Protein AF-A0AAE0HHF8-F1 (afdb_monomer_lite)

Secondary structure (DSSP, 8-state):
-HHHHHHHHHHHHHHHHTT---THHHHHHHHHHHHHHHHHHHHTT-HHHHHHHHHHHHHHHHTT--TT-HHHHHHHHHHHHHHHT---TTS-HHHHTHHHHHHHHHHHHHHGGG-SSTT-HHHHHHHHHHHHHHH-HHHHHHHHHHHHHHHHHHHHHHHGGG-HHHHHHHHHHHHHHHTTT----HHHHHHHHHHHHHT--SSPPPHHHHHHHHHHHHHHHHHS-TTSTTHHHHHHHHHHHHHHHHHHHHHHHHTT-----HHHHHHHHHHHHHHHHHHH-STTHHHHHHHS-TT--HHHHHHHHHHHHTTS-HHHHHHHHHHHHHHHHHHHHHHHHHHHHHHHHT-SS------------HHHHHHHHHHHHHHHHHT-S-THHHHHHHHHHHHHHHHHHHHHHHHHHTT-S-----S-------PPP--EE-TTT--EESSHHHHHHHHHHHHHHHTTSPPP---TT-------------------

Radius of gyration: 27.9 Å; chains: 1; bounding box: 103×58×74 Å

pLDDT: mean 76.24, std 17.71, range [31.56, 97.69]

Organism: NCBI:txid1854472

Sequence (488 aa):
MLHFIEVLTAAISRAKRSGALPDGGFVWQLASDRCRGITSLFESRREPIAGFLFDRLVDGLASSVRPEDPMFLVQMWQLCVSLSRIHFHQREIAERLMFLRLFLHRMRQRLLPFTPSQEHPVLAILGALESILVKSPKSLKWTLAIGCWKSKAMLDRVFGQMTDHVSLENGAFCVQNWRSSFELDFRELEARYHPLVDNFGPHPLTEDKIAILYCYTSALARIVPLNNDATPLFLGHLAVLLDQSSRHVRHEAEAGSLAYGGVVSAFVFSTELVAKYLLEGGKYKHVLRERLSPSQPYDVYLSEAIEILRSGDVDCQVRAAELSRRLGTWLKAYCLGEKNKEKGQKGEGKRGKRSRGRDRTPDFKREKHRFSQILNRIFQTPHELRFKMNTNREGWQKDLRHKRNESRELVLVPLSREAGVTHDKVPPPERRTCRTCDVTFPSRRDMFIHFQYLKHRCGKQPTPQSNPWRQPVEIGPTIEPRALEARP

Foldseek 3Di:
DVVVLVVLLVLLVVCVVVVCPDPCVWLLVLLLLLLLLLQLCLVVVNNLLSLVSLVVSLVSCLVPDDLSRLVCQLSVLSSLVSLQSQADPPDDQLVRSLSSLVSLVSVLVSHVVNDPDCVSVSNVVSVVLNVCSPPPVVCNLLVSLVSLVVSLVSCCVRVPCPPPLSSLLSLLSSCQSPVVQGDDPPVVLCVNLVVVLVVPPPDQDDLVSLLSLLSSLSSCVRHPPLPDPCNLVSLLSLLVSQVNLVVVLQVCLVVLNRDDTSSLVSNLVSLVVLLVCCLPRDPCNVSNLVSDPVPDHSLVSLVVQLVSLLSYDLSSLSSSLSSLLVSLVSLVVVVVVVVVVVVVVPPDDDPDDDDPDPPSCPSSVVSVVSSVVSVCVSVVPDPVSVVCSVVVVVVSVVVVVVVVVVVVVVVPPDPPDDDDDDPPDDPQQPWDADPVPRDTDSDSVVVSNVVSVVCVVVVPDPDPDPDPPDDDDPDDDDDDDDDDDDDD

InterPro domains:
  IPR013087 Zinc finger C2H2-type [PS00028] (434-456)

Structure (mmCIF, N/CA/C/O backbone):
data_AF-A0AAE0HHF8-F1
#
_entry.id   AF-A0AAE0HHF8-F1
#
loop_
_atom_site.group_PDB
_atom_site.id
_atom_site.type_symbol
_atom_site.label_atom_id
_atom_site.label_alt_id
_atom_site.label_comp_id
_atom_site.label_asym_id
_atom_site.label_entity_id
_atom_site.label_seq_id
_atom_site.pdbx_PDB_ins_code
_atom_site.Cartn_x
_atom_site.Cartn_y
_atom_site.Cartn_z
_atom_site.occupancy
_atom_site.B_iso_or_equiv
_atom_site.auth_seq_id
_atom_site.auth_comp_id
_atom_site.auth_asym_id
_atom_site.auth_atom_id
_atom_site.pdbx_PDB_model_num
ATOM 1 N N . MET A 1 1 ? -1.143 3.700 27.164 1.00 51.72 1 MET A N 1
ATOM 2 C CA . MET A 1 1 ? -0.043 3.486 26.191 1.00 51.72 1 MET A CA 1
ATOM 3 C C . MET A 1 1 ? 1.135 2.744 26.816 1.00 51.72 1 MET A C 1
ATOM 5 O O . MET A 1 1 ? 1.500 1.732 26.258 1.00 51.72 1 MET A O 1
ATOM 9 N N . LEU A 1 2 ? 1.699 3.166 27.958 1.00 54.44 2 LEU A N 1
ATOM 10 C CA . LEU A 1 2 ? 2.785 2.412 28.623 1.00 54.44 2 LEU A CA 1
ATOM 11 C C . LEU A 1 2 ? 2.341 1.030 29.130 1.00 54.44 2 LEU A C 1
ATOM 13 O O . LEU A 1 2 ? 2.904 0.036 28.700 1.00 54.44 2 LEU A O 1
ATOM 17 N N . HIS A 1 3 ? 1.247 0.960 29.893 1.00 59.44 3 HIS A N 1
ATOM 18 C CA . HIS A 1 3 ? 0.649 -0.319 30.307 1.00 59.44 3 HIS A CA 1
ATOM 19 C C . HIS A 1 3 ? 0.324 -1.238 29.116 1.00 59.44 3 HIS A C 1
ATOM 21 O O . HIS A 1 3 ? 0.497 -2.449 29.144 1.00 59.44 3 HIS A O 1
ATOM 27 N N . PHE A 1 4 ? -0.073 -0.637 27.996 1.00 57.75 4 PHE A N 1
ATOM 28 C CA . PHE A 1 4 ? -0.300 -1.382 26.770 1.00 57.75 4 PHE A CA 1
ATOM 29 C C . PHE A 1 4 ? 0.983 -1.919 26.139 1.00 57.75 4 PHE A C 1
ATOM 31 O O . PHE A 1 4 ? 0.989 -3.022 25.605 1.00 57.75 4 PHE A O 1
ATOM 38 N N . ILE A 1 5 ? 2.066 -1.140 26.200 1.00 62.19 5 ILE A N 1
ATOM 39 C CA . ILE A 1 5 ? 3.373 -1.572 25.719 1.00 62.19 5 ILE A CA 1
ATOM 40 C C . ILE A 1 5 ? 3.841 -2.798 26.504 1.00 62.19 5 ILE A C 1
ATOM 42 O O . ILE A 1 5 ? 4.379 -3.722 25.903 1.00 62.19 5 ILE A O 1
ATOM 46 N N . GLU A 1 6 ? 3.588 -2.841 27.810 1.00 66.94 6 GLU A N 1
ATOM 47 C CA . GLU A 1 6 ? 3.902 -3.986 28.671 1.00 66.94 6 GLU A CA 1
ATOM 48 C C . GLU A 1 6 ? 3.067 -5.218 28.307 1.00 66.94 6 GLU A C 1
ATOM 50 O O . GLU A 1 6 ? 3.630 -6.285 28.060 1.00 66.94 6 GLU A O 1
ATOM 55 N N . VAL A 1 7 ? 1.744 -5.059 28.178 1.00 64.19 7 VAL A N 1
ATOM 56 C CA . VAL A 1 7 ? 0.835 -6.144 27.768 1.00 64.19 7 VAL A CA 1
ATOM 57 C C . VAL A 1 7 ? 1.229 -6.709 26.404 1.00 64.19 7 VAL A C 1
ATOM 59 O O . VAL A 1 7 ? 1.278 -7.928 26.231 1.00 64.19 7 VAL A O 1
ATOM 62 N N . LEU A 1 8 ? 1.588 -5.846 25.448 1.00 61.94 8 LEU A N 1
ATOM 63 C CA . LEU A 1 8 ? 2.023 -6.307 24.137 1.00 61.94 8 LEU A CA 1
ATOM 64 C C . LEU A 1 8 ? 3.387 -6.979 24.171 1.00 61.94 8 LEU A C 1
ATOM 66 O O . LEU A 1 8 ? 3.569 -8.021 23.555 1.00 61.94 8 LEU A O 1
ATOM 70 N N . THR A 1 9 ? 4.338 -6.420 24.918 1.00 67.12 9 THR A N 1
ATOM 71 C CA . THR A 1 9 ? 5.658 -7.034 25.101 1.00 67.12 9 THR A CA 1
ATOM 72 C C . THR A 1 9 ? 5.501 -8.449 25.659 1.00 67.12 9 THR A C 1
ATOM 74 O O . THR A 1 9 ? 6.155 -9.376 25.180 1.00 67.12 9 THR A O 1
ATOM 77 N N . ALA A 1 10 ? 4.576 -8.649 26.603 1.00 68.38 10 ALA A N 1
ATOM 78 C CA . ALA A 1 10 ? 4.258 -9.956 27.165 1.00 68.38 10 ALA A CA 1
ATOM 79 C C . ALA A 1 10 ? 3.539 -10.895 26.174 1.00 68.38 10 ALA A C 1
ATOM 81 O O . ALA A 1 10 ? 3.838 -12.090 26.144 1.00 68.38 10 ALA A O 1
ATOM 82 N N . ALA A 1 11 ? 2.602 -10.392 25.363 1.00 64.75 11 ALA A N 1
ATOM 83 C CA . ALA A 1 11 ? 1.930 -11.173 24.316 1.00 64.75 11 ALA A CA 1
ATOM 84 C C . ALA A 1 11 ? 2.918 -11.635 23.234 1.00 64.75 11 ALA A C 1
ATOM 86 O O . ALA A 1 11 ? 2.988 -12.819 22.913 1.00 64.75 11 ALA A O 1
ATOM 87 N N . ILE A 1 12 ? 3.776 -10.730 22.766 1.00 62.91 12 ILE A N 1
ATOM 88 C CA . ILE A 1 12 ? 4.808 -11.032 21.776 1.00 62.91 12 ILE A CA 1
ATOM 89 C C . ILE A 1 12 ? 5.843 -12.008 22.334 1.00 62.91 12 ILE A C 1
ATOM 91 O O . ILE A 1 12 ? 6.218 -12.964 21.661 1.00 62.91 12 ILE A O 1
ATOM 95 N N . SER A 1 13 ? 6.281 -11.820 23.581 1.00 67.50 13 SER A N 1
ATOM 96 C CA . SER A 1 13 ? 7.213 -12.751 24.231 1.00 67.50 13 SER A CA 1
ATOM 97 C C . SER A 1 13 ? 6.613 -14.152 24.396 1.00 67.50 13 SER A C 1
ATOM 99 O O . SER A 1 13 ? 7.347 -15.137 24.464 1.00 67.50 13 SER A O 1
ATOM 101 N N . ARG A 1 14 ? 5.281 -14.274 24.474 1.00 66.50 14 ARG A N 1
ATOM 102 C CA . ARG A 1 14 ? 4.583 -15.568 24.431 1.00 66.50 14 ARG A CA 1
ATOM 103 C C . ARG A 1 14 ? 4.552 -16.141 23.011 1.00 66.50 14 ARG A C 1
ATOM 105 O O . ARG A 1 14 ? 4.976 -17.277 22.848 1.00 66.50 14 ARG A O 1
ATOM 112 N N . ALA A 1 15 ? 4.177 -15.348 22.006 1.00 61.72 15 ALA A N 1
ATOM 113 C CA . ALA A 1 15 ? 4.159 -15.771 20.600 1.00 61.72 15 ALA A CA 1
ATOM 114 C C . ALA A 1 15 ? 5.544 -16.215 20.086 1.00 61.72 15 ALA A C 1
ATOM 116 O O . ALA A 1 15 ? 5.670 -17.219 19.388 1.00 61.72 15 ALA A O 1
ATOM 117 N N . LYS A 1 16 ? 6.611 -15.519 20.502 1.00 63.31 16 LYS A N 1
ATOM 118 C CA . LYS A 1 16 ? 8.000 -15.889 20.192 1.00 63.31 16 LYS A CA 1
ATOM 119 C C . LYS A 1 16 ? 8.376 -17.251 20.782 1.00 63.31 16 LYS A C 1
ATOM 121 O O . LYS A 1 16 ? 9.045 -18.036 20.122 1.00 63.31 16 LYS A O 1
ATOM 126 N N . ARG A 1 17 ? 7.944 -17.538 22.016 1.00 69.38 17 ARG A N 1
ATOM 127 C CA . ARG A 1 17 ? 8.212 -18.823 22.686 1.00 69.38 17 ARG A CA 1
ATOM 128 C C . ARG A 1 17 ? 7.468 -19.991 22.047 1.00 69.38 17 ARG A C 1
ATOM 130 O O . ARG A 1 17 ? 7.962 -21.106 22.111 1.00 69.38 17 ARG A O 1
ATOM 137 N N . SER A 1 18 ? 6.321 -19.744 21.420 1.00 63.25 18 SER A N 1
ATOM 138 C CA . SER A 1 18 ? 5.546 -20.787 20.746 1.00 63.25 18 SER A CA 1
ATOM 139 C C . SER A 1 18 ? 6.023 -21.105 19.325 1.00 63.25 18 SER A C 1
ATOM 141 O O . SER A 1 18 ? 5.386 -21.918 18.669 1.00 63.25 18 SER A O 1
ATOM 143 N N . GLY A 1 19 ? 7.071 -20.448 18.802 1.00 56.38 19 GLY A N 1
ATOM 144 C CA . GLY A 1 19 ? 7.550 -20.640 17.418 1.00 56.38 19 GLY A CA 1
ATOM 145 C C . GLY A 1 19 ? 6.563 -20.194 16.327 1.00 56.38 19 GLY A C 1
ATOM 146 O O . GLY A 1 19 ? 6.901 -20.173 15.150 1.00 56.38 19 GLY A O 1
ATOM 147 N N . ALA A 1 20 ? 5.358 -19.785 16.718 1.00 52.91 20 ALA A N 1
ATOM 148 C CA . ALA A 1 20 ? 4.300 -19.291 15.858 1.00 52.91 20 ALA A CA 1
ATOM 149 C C . ALA A 1 20 ? 4.503 -17.793 15.600 1.00 52.91 20 ALA A C 1
ATOM 151 O O . ALA A 1 20 ? 3.779 -16.954 16.137 1.00 52.91 20 ALA A O 1
ATOM 152 N N . LEU A 1 21 ? 5.513 -17.444 14.802 1.00 53.66 21 LEU A N 1
ATOM 153 C CA . LEU A 1 21 ? 5.443 -16.193 14.050 1.00 53.66 21 LEU A CA 1
ATOM 154 C C . LEU A 1 21 ? 4.375 -16.423 12.975 1.00 53.66 21 LEU A C 1
ATOM 156 O O . LEU A 1 21 ? 4.588 -17.258 12.102 1.00 53.66 21 LEU A O 1
ATOM 160 N N . PRO A 1 22 ? 3.189 -15.803 13.082 1.00 51.84 22 PRO A N 1
ATOM 161 C CA . PRO A 1 22 ? 2.084 -16.163 12.212 1.00 51.84 22 PRO A CA 1
ATOM 162 C C . PRO A 1 22 ? 2.377 -15.698 10.783 1.00 51.84 22 PRO A C 1
ATOM 164 O O . PRO A 1 22 ? 2.782 -14.549 10.594 1.00 51.84 22 PRO A O 1
ATOM 167 N N . ASP A 1 23 ? 1.983 -16.496 9.788 1.00 58.47 23 ASP A N 1
ATOM 168 C CA . ASP A 1 23 ? 1.808 -16.087 8.377 1.00 58.47 23 ASP A CA 1
ATOM 169 C C . ASP A 1 23 ? 0.846 -14.884 8.195 1.00 58.47 23 ASP A C 1
ATOM 171 O O . ASP A 1 23 ? 0.583 -14.408 7.090 1.00 58.47 23 ASP A O 1
ATOM 175 N N . GLY A 1 24 ? 0.320 -14.331 9.293 1.00 60.31 24 GLY A N 1
ATOM 176 C CA . GLY A 1 24 ? -0.558 -13.166 9.338 1.00 60.31 24 GLY A CA 1
ATOM 177 C C . GLY A 1 24 ? 0.032 -11.895 8.722 1.00 60.31 24 GLY A C 1
ATOM 178 O O . GLY A 1 24 ? -0.734 -10.987 8.401 1.00 60.31 24 GLY A O 1
ATOM 179 N N . GLY A 1 25 ? 1.348 -11.820 8.485 1.00 69.94 25 GLY A N 1
ATOM 180 C CA . GLY A 1 25 ? 1.964 -10.708 7.749 1.00 69.94 25 GLY A CA 1
ATOM 181 C C . GLY A 1 25 ? 1.285 -10.448 6.398 1.00 69.94 25 GLY A C 1
ATOM 182 O O . GLY A 1 25 ? 1.009 -9.296 6.054 1.00 69.94 25 GLY A O 1
ATOM 183 N N . PHE A 1 26 ? 0.903 -11.513 5.688 1.00 75.19 26 PHE A N 1
ATOM 184 C CA . PHE A 1 26 ? 0.221 -11.405 4.402 1.00 75.19 26 PHE A CA 1
ATOM 185 C C . PHE A 1 26 ? -1.192 -10.812 4.518 1.00 75.19 26 PHE A C 1
ATOM 187 O O . PHE A 1 26 ? -1.549 -9.907 3.761 1.00 75.19 26 PHE A O 1
ATOM 194 N N . VAL A 1 27 ? -1.989 -11.259 5.495 1.00 83.88 27 VAL A N 1
ATOM 195 C CA . VAL A 1 27 ? -3.357 -10.752 5.715 1.00 83.88 27 VAL A CA 1
ATOM 196 C C . VAL A 1 27 ? -3.347 -9.243 5.949 1.00 83.88 27 VAL A C 1
ATOM 198 O O . VAL A 1 27 ? -4.184 -8.502 5.425 1.00 83.88 27 VAL A O 1
ATOM 201 N N . TRP A 1 28 ? -2.365 -8.771 6.712 1.00 85.25 28 TRP A N 1
ATOM 202 C CA . TRP A 1 28 ? -2.208 -7.357 7.000 1.00 85.25 28 TRP A CA 1
ATOM 203 C C . TRP A 1 28 ? -1.730 -6.544 5.798 1.00 85.25 28 TRP A C 1
ATOM 205 O O . TRP A 1 28 ? -2.263 -5.457 5.549 1.00 85.25 28 TRP A O 1
ATOM 215 N N . GLN A 1 29 ? -0.792 -7.080 5.015 1.00 82.94 29 GLN A N 1
ATOM 216 C CA . GLN A 1 29 ? -0.392 -6.474 3.746 1.00 82.94 29 GLN A CA 1
ATOM 217 C C . GLN A 1 29 ? -1.596 -6.346 2.806 1.00 82.94 29 GLN A C 1
ATOM 219 O O . GLN A 1 29 ? -1.840 -5.270 2.260 1.00 82.94 29 GLN A O 1
ATOM 224 N N . LEU A 1 30 ? -2.400 -7.405 2.672 1.00 87.44 30 LEU A N 1
ATOM 225 C CA . LEU A 1 30 ? -3.625 -7.413 1.874 1.00 87.44 30 LEU A CA 1
ATOM 226 C C . LEU A 1 30 ? -4.629 -6.356 2.359 1.00 87.44 30 LEU A C 1
ATOM 228 O O . LEU A 1 30 ? -5.244 -5.656 1.552 1.00 87.44 30 LEU A O 1
ATOM 232 N N . ALA A 1 31 ? -4.780 -6.185 3.673 1.00 91.00 31 ALA A N 1
ATOM 233 C CA . ALA A 1 31 ? -5.634 -5.147 4.244 1.00 91.00 31 ALA A CA 1
ATOM 234 C C . ALA A 1 31 ? -5.139 -3.729 3.900 1.00 91.00 31 ALA A C 1
ATOM 236 O O . ALA A 1 31 ? -5.930 -2.873 3.488 1.00 91.00 31 ALA A O 1
ATOM 237 N N . SER A 1 32 ? -3.831 -3.484 4.022 1.00 88.81 32 SER A N 1
ATOM 238 C CA . SER A 1 32 ? -3.194 -2.221 3.618 1.00 88.81 32 SER A CA 1
ATOM 239 C C . SER A 1 32 ? -3.400 -1.957 2.124 1.00 88.81 32 SER A C 1
ATOM 241 O O . SER A 1 32 ? -3.743 -0.850 1.692 1.00 88.81 32 SER A O 1
ATOM 243 N N . ASP A 1 33 ? -3.293 -3.010 1.324 1.00 87.94 33 ASP A N 1
ATOM 244 C CA . ASP A 1 33 ? -3.473 -2.974 -0.114 1.00 87.94 33 ASP A CA 1
ATOM 245 C C . ASP A 1 33 ? -4.907 -2.609 -0.509 1.00 87.94 33 ASP A C 1
ATOM 247 O O . ASP A 1 33 ? -5.102 -1.681 -1.304 1.00 87.94 33 ASP A O 1
ATOM 251 N N . ARG A 1 34 ? -5.900 -3.242 0.119 1.00 92.12 34 ARG A N 1
ATOM 252 C CA . ARG A 1 34 ? -7.322 -2.911 -0.038 1.00 92.12 34 ARG A CA 1
ATOM 253 C C . ARG A 1 34 ? -7.627 -1.475 0.378 1.00 92.12 34 ARG A C 1
ATOM 255 O O . ARG A 1 34 ? -8.341 -0.785 -0.342 1.00 92.12 34 ARG A O 1
ATOM 262 N N . CYS A 1 35 ? -7.046 -0.975 1.470 1.00 92.81 35 CYS A N 1
ATOM 263 C CA . CYS A 1 35 ? -7.177 0.432 1.871 1.00 92.81 35 CYS A CA 1
ATOM 264 C C . CYS A 1 35 ? -6.692 1.407 0.787 1.00 92.81 35 CYS A C 1
ATOM 266 O O . CYS A 1 35 ? -7.347 2.423 0.523 1.00 92.81 35 CYS A O 1
ATOM 268 N N . ARG A 1 36 ? -5.566 1.095 0.128 1.00 88.56 36 ARG A N 1
ATOM 269 C CA . ARG A 1 36 ? -5.083 1.863 -1.033 1.00 88.56 36 ARG A CA 1
ATOM 270 C C . ARG A 1 36 ? -6.100 1.811 -2.183 1.00 88.56 36 ARG A C 1
ATOM 272 O O . ARG A 1 36 ? -6.486 2.871 -2.676 1.00 88.56 36 ARG A O 1
ATOM 279 N N . GLY A 1 37 ? -6.605 0.609 -2.485 1.00 89.44 37 GLY A N 1
ATOM 280 C CA . GLY A 1 37 ? -7.709 0.342 -3.418 1.00 89.44 37 GLY A CA 1
ATOM 281 C C . GLY A 1 37 ? -8.920 1.251 -3.212 1.00 89.44 37 GLY A C 1
ATOM 282 O O . GLY A 1 37 ? -9.331 2.008 -4.094 1.00 89.44 37 GLY A O 1
ATOM 283 N N . ILE A 1 38 ? -9.470 1.212 -1.998 1.00 92.19 38 ILE A N 1
ATOM 284 C CA . ILE A 1 38 ? -10.645 1.983 -1.580 1.00 92.19 38 ILE A CA 1
ATOM 285 C C . ILE A 1 38 ? -10.390 3.484 -1.760 1.00 92.19 38 ILE A C 1
ATOM 287 O O . ILE A 1 38 ? -11.246 4.189 -2.294 1.00 92.19 38 ILE A O 1
ATOM 291 N N . THR A 1 39 ? -9.208 3.971 -1.371 1.00 90.12 39 THR A N 1
ATOM 292 C CA . THR A 1 39 ? -8.842 5.390 -1.508 1.00 90.12 39 THR A CA 1
ATOM 293 C C . THR A 1 39 ? -8.854 5.830 -2.972 1.00 90.12 39 THR A C 1
ATOM 295 O O . THR A 1 39 ? -9.498 6.819 -3.320 1.00 90.12 39 THR A O 1
ATOM 298 N N . SER A 1 40 ? -8.214 5.059 -3.850 1.00 87.44 40 SER A N 1
ATOM 299 C CA . SER A 1 40 ? -8.141 5.339 -5.289 1.00 87.44 40 SER A CA 1
ATOM 300 C C . SER A 1 40 ? -9.520 5.335 -5.965 1.00 87.44 40 SER A C 1
ATOM 302 O O . SER A 1 40 ? -9.838 6.196 -6.796 1.00 87.44 40 SER A O 1
ATOM 304 N N . LEU A 1 41 ? -10.385 4.393 -5.583 1.00 87.94 41 LEU A N 1
ATOM 305 C CA . LEU A 1 41 ? -11.760 4.303 -6.079 1.00 87.94 41 LEU A CA 1
ATOM 306 C C . LEU A 1 41 ? -12.615 5.473 -5.595 1.00 87.94 41 LEU A C 1
ATOM 308 O O . LEU A 1 41 ? -13.380 6.053 -6.373 1.00 87.94 41 LEU A O 1
ATOM 312 N N . PHE A 1 42 ? -12.438 5.867 -4.339 1.00 88.50 42 PHE A N 1
ATOM 313 C CA . PHE A 1 42 ? -13.120 7.014 -3.767 1.00 88.50 42 PHE A CA 1
ATOM 314 C C . PHE A 1 42 ? -12.738 8.323 -4.473 1.00 88.50 42 PHE A C 1
ATOM 316 O O . PHE A 1 42 ? -13.616 9.061 -4.917 1.00 88.50 42 PHE A O 1
ATOM 323 N N . GLU A 1 43 ? -11.442 8.572 -4.685 1.00 86.19 43 GLU A N 1
ATOM 324 C CA . GLU A 1 43 ? -10.944 9.712 -5.475 1.00 86.19 43 GLU A CA 1
ATOM 325 C C . GLU A 1 43 ? -11.523 9.740 -6.898 1.00 86.19 43 GLU A C 1
ATOM 327 O O . GLU A 1 43 ? -11.712 10.799 -7.495 1.00 86.19 43 GLU A O 1
ATOM 332 N N . SER A 1 44 ? -11.841 8.564 -7.440 1.00 82.38 44 SER A N 1
ATOM 333 C CA . SER A 1 44 ? -12.443 8.391 -8.765 1.00 82.38 44 SER A CA 1
ATOM 334 C C . SER A 1 44 ? -13.967 8.544 -8.773 1.00 82.38 44 SER A C 1
ATOM 336 O O . SER A 1 44 ? -14.602 8.241 -9.784 1.00 82.38 44 SER A O 1
ATOM 338 N N . ARG A 1 45 ? -14.566 8.999 -7.661 1.00 85.94 45 ARG A N 1
ATOM 339 C CA . ARG A 1 45 ? -16.019 9.133 -7.461 1.00 85.94 45 ARG A CA 1
ATOM 340 C C . ARG A 1 45 ? -16.773 7.813 -7.649 1.00 85.94 45 ARG A C 1
ATOM 342 O O . ARG A 1 45 ? -17.896 7.784 -8.147 1.00 85.94 45 ARG A O 1
ATOM 349 N N . ARG A 1 46 ? -16.148 6.699 -7.260 1.00 85.38 46 ARG A N 1
ATOM 350 C CA . ARG A 1 46 ? -16.747 5.356 -7.246 1.00 85.38 46 ARG A CA 1
ATOM 351 C C . ARG A 1 46 ? -17.091 4.945 -5.813 1.00 85.38 46 ARG A C 1
ATOM 353 O O . ARG A 1 46 ? -16.685 3.892 -5.338 1.00 85.38 46 ARG A O 1
ATOM 360 N N . GLU A 1 47 ? -17.833 5.798 -5.116 1.00 85.50 47 GLU A N 1
ATOM 361 C CA . GLU A 1 47 ? -18.147 5.642 -3.687 1.00 85.50 47 GLU A CA 1
ATOM 362 C C . GLU A 1 47 ? -18.853 4.318 -3.347 1.00 85.50 47 GLU A C 1
ATOM 364 O O . GLU A 1 47 ? -18.446 3.691 -2.371 1.00 85.50 47 GLU A O 1
ATOM 369 N N . PRO A 1 48 ? -19.839 3.828 -4.132 1.00 84.38 48 PRO A N 1
ATOM 370 C CA . PRO A 1 48 ? -20.495 2.559 -3.813 1.00 84.38 48 PRO A CA 1
ATOM 371 C C . PRO A 1 48 ? -19.515 1.382 -3.846 1.00 84.38 48 PRO A C 1
ATOM 373 O O . PRO A 1 48 ? -19.514 0.530 -2.962 1.00 84.38 48 PRO A O 1
ATOM 376 N N . ILE A 1 49 ? -18.632 1.380 -4.847 1.00 84.50 49 ILE A N 1
ATOM 377 C CA . ILE A 1 49 ? -17.582 0.377 -5.046 1.00 84.50 49 ILE A CA 1
ATOM 378 C C . ILE A 1 49 ? -16.585 0.411 -3.879 1.00 84.50 49 ILE A C 1
ATOM 380 O O . ILE A 1 49 ? -16.239 -0.629 -3.321 1.00 84.50 49 ILE A O 1
ATOM 384 N N . ALA A 1 50 ? -16.169 1.611 -3.467 1.00 88.69 50 ALA A N 1
ATOM 385 C CA . ALA A 1 50 ? -15.311 1.801 -2.303 1.00 88.69 50 ALA A CA 1
ATOM 386 C C . ALA A 1 50 ? -15.976 1.299 -1.004 1.00 88.69 50 ALA A C 1
ATOM 388 O O . ALA A 1 50 ? -15.311 0.664 -0.191 1.00 88.69 50 ALA A O 1
ATOM 389 N N . GLY A 1 51 ? -17.283 1.533 -0.827 1.00 88.88 51 GLY A N 1
ATOM 390 C CA . GLY A 1 51 ? -18.063 1.020 0.305 1.00 88.88 51 GLY A CA 1
ATOM 391 C C . GLY A 1 51 ? -18.108 -0.509 0.355 1.00 88.88 51 GLY A C 1
ATOM 392 O O . GLY A 1 51 ? -17.799 -1.092 1.388 1.00 88.88 51 GLY A O 1
ATOM 393 N N . PHE A 1 52 ? -18.388 -1.160 -0.778 1.00 88.00 52 PHE A N 1
ATOM 394 C CA . PHE A 1 52 ? -18.371 -2.623 -0.882 1.00 88.00 52 PHE A CA 1
ATOM 395 C C . PHE A 1 52 ? -17.007 -3.224 -0.507 1.00 88.00 52 PHE A C 1
ATOM 397 O O . PHE A 1 52 ? -16.929 -4.152 0.297 1.00 88.00 52 PHE A O 1
ATOM 404 N N . LEU A 1 53 ? -15.916 -2.680 -1.058 1.00 90.38 53 LEU A N 1
ATOM 405 C CA . LEU A 1 53 ? -14.570 -3.157 -0.731 1.00 90.38 53 LEU A CA 1
ATOM 406 C C . LEU A 1 53 ? -14.193 -2.879 0.724 1.00 90.38 53 LEU A C 1
ATOM 408 O O . LEU A 1 53 ? -13.455 -3.658 1.322 1.00 90.38 53 LEU A O 1
ATOM 412 N N . PHE A 1 54 ? -14.703 -1.793 1.303 1.00 93.00 54 PHE A N 1
ATOM 413 C CA . PHE A 1 54 ? -14.530 -1.510 2.720 1.00 93.00 54 PHE A CA 1
ATOM 414 C C . PHE A 1 54 ? -15.241 -2.536 3.606 1.00 93.00 54 PHE A C 1
ATOM 416 O O . PHE A 1 54 ? -14.648 -2.997 4.578 1.00 93.00 54 PHE A O 1
ATOM 423 N N . ASP A 1 55 ? -16.472 -2.927 3.272 1.00 90.06 55 ASP A N 1
ATOM 424 C CA . ASP A 1 55 ? -17.175 -3.986 4.001 1.00 90.06 55 ASP A CA 1
ATOM 425 C C . ASP A 1 55 ? -16.371 -5.298 3.940 1.00 90.06 55 ASP A C 1
ATOM 427 O O . ASP A 1 55 ? -16.041 -5.860 4.983 1.00 90.06 55 ASP A O 1
ATOM 431 N N . ARG A 1 56 ? -15.910 -5.698 2.744 1.00 90.00 56 ARG A N 1
ATOM 432 C CA . ARG A 1 56 ? -15.047 -6.881 2.554 1.00 90.00 56 ARG A CA 1
ATOM 433 C C . ARG A 1 56 ? -13.722 -6.790 3.321 1.00 90.00 56 ARG A C 1
ATOM 435 O O . ARG A 1 56 ? -13.244 -7.797 3.840 1.00 90.00 56 ARG A O 1
ATOM 442 N N . LEU A 1 57 ? -13.112 -5.606 3.392 1.00 92.50 57 LEU A N 1
ATOM 443 C CA . LEU A 1 57 ? -11.912 -5.359 4.196 1.00 92.50 57 LEU A CA 1
ATOM 444 C C . LEU A 1 57 ? -12.188 -5.615 5.681 1.00 92.50 57 LEU A C 1
ATOM 446 O O . LEU A 1 57 ? -11.421 -6.326 6.324 1.00 92.50 57 LEU A O 1
ATOM 450 N N . VAL A 1 58 ? -13.260 -5.034 6.224 1.00 91.38 58 VAL A N 1
ATOM 451 C CA . VAL A 1 58 ? -13.595 -5.173 7.646 1.00 91.38 58 VAL A CA 1
ATOM 452 C C . VAL A 1 58 ? -13.962 -6.614 7.986 1.00 91.38 58 VAL A C 1
ATOM 454 O O . VAL A 1 58 ? -13.510 -7.113 9.012 1.00 91.38 58 VAL A O 1
ATOM 457 N N . ASP A 1 59 ? -14.726 -7.294 7.132 1.00 88.06 59 ASP A N 1
ATOM 458 C CA . ASP A 1 59 ? -15.104 -8.691 7.355 1.00 88.06 59 ASP A CA 1
ATOM 459 C C . ASP A 1 59 ? -13.888 -9.626 7.279 1.00 88.06 59 ASP A C 1
ATOM 461 O O . ASP A 1 59 ? -13.705 -10.465 8.158 1.00 88.06 59 ASP A O 1
ATOM 465 N N . GLY A 1 60 ? -12.994 -9.428 6.302 1.00 87.81 60 GLY A N 1
ATOM 466 C CA . GLY A 1 60 ? -11.755 -10.209 6.202 1.00 87.81 60 GLY A CA 1
ATOM 467 C C . GLY A 1 60 ? -10.818 -10.005 7.398 1.00 87.81 60 GLY A C 1
ATOM 468 O O . GLY A 1 60 ? -10.195 -10.954 7.878 1.00 87.81 60 GLY A O 1
ATOM 469 N N . LEU A 1 61 ? -10.749 -8.778 7.923 1.00 87.75 61 LEU A N 1
ATOM 470 C CA . LEU A 1 61 ? -10.019 -8.498 9.157 1.00 87.75 61 LEU A CA 1
ATOM 471 C C . LEU A 1 61 ? -10.704 -9.136 10.366 1.00 87.75 61 LEU A C 1
ATOM 473 O O . LEU A 1 61 ? -10.021 -9.728 11.191 1.00 87.75 61 LEU A O 1
ATOM 477 N N . ALA A 1 62 ? -12.031 -9.081 10.468 1.00 80.81 62 ALA A N 1
ATOM 478 C CA . ALA A 1 62 ? -12.761 -9.643 11.602 1.00 80.81 62 ALA A CA 1
ATOM 479 C C . ALA A 1 62 ? -12.467 -11.136 11.825 1.00 80.81 62 ALA A C 1
ATOM 481 O O . ALA A 1 62 ? -12.377 -11.566 12.969 1.00 80.81 62 ALA A O 1
ATOM 482 N N . SER A 1 63 ? -12.272 -11.907 10.753 1.00 80.31 63 SER A N 1
ATOM 483 C CA . SER A 1 63 ? -11.901 -13.326 10.837 1.00 80.31 63 SER A CA 1
ATOM 484 C C . SER A 1 63 ? -10.448 -13.568 11.258 1.00 80.31 63 SER A C 1
ATOM 486 O O . SER A 1 63 ? -10.115 -14.666 11.697 1.00 80.31 63 SER A O 1
ATOM 488 N N . SER A 1 64 ? -9.583 -12.564 11.113 1.00 81.25 64 SER A N 1
ATOM 489 C CA . SER A 1 64 ? -8.129 -12.717 11.233 1.00 81.25 64 SER A CA 1
ATOM 490 C C . SER A 1 64 ? -7.544 -12.022 12.462 1.00 81.25 64 SER A C 1
ATOM 492 O O . SER A 1 64 ? -6.494 -12.425 12.956 1.00 81.25 64 SER A O 1
ATOM 494 N N . VAL A 1 65 ? -8.199 -10.974 12.970 1.00 83.44 65 VAL A N 1
ATOM 495 C CA . VAL A 1 65 ? -7.682 -10.210 14.105 1.00 83.44 65 VAL A CA 1
ATOM 496 C C . VAL A 1 65 ? -7.909 -10.963 15.405 1.00 83.44 65 VAL A C 1
ATOM 498 O O . VAL A 1 65 ? -9.043 -11.186 15.825 1.00 83.44 65 VAL A O 1
ATOM 501 N N . ARG A 1 66 ? -6.807 -11.240 16.098 1.00 82.12 66 ARG A N 1
ATOM 502 C CA . ARG A 1 66 ? -6.806 -11.643 17.503 1.00 82.12 66 ARG A CA 1
ATOM 503 C C . ARG A 1 66 ? -6.268 -10.495 18.358 1.00 82.12 66 ARG A C 1
ATOM 505 O O . ARG A 1 66 ? -5.320 -9.835 17.925 1.00 82.12 66 ARG A O 1
ATOM 512 N N . PRO A 1 67 ? -6.828 -10.231 19.552 1.00 77.44 67 PRO A N 1
ATOM 513 C CA . PRO A 1 67 ? -6.302 -9.209 20.459 1.00 77.44 67 PRO A CA 1
ATOM 514 C C . PRO A 1 67 ? -4.813 -9.391 20.799 1.00 77.44 67 PRO A C 1
ATOM 516 O O . PRO A 1 67 ? -4.128 -8.413 21.096 1.00 77.44 67 PRO A O 1
ATOM 519 N N . GLU A 1 68 ? -4.318 -10.629 20.736 1.00 78.88 68 GLU A N 1
ATOM 520 C CA . GLU A 1 68 ? -2.940 -11.014 21.037 1.00 78.88 68 GLU A CA 1
ATOM 521 C C . GLU A 1 68 ? -1.986 -10.914 19.838 1.00 78.88 68 GLU A C 1
ATOM 523 O O . GLU A 1 68 ? -0.785 -11.105 20.025 1.00 78.88 68 GLU A O 1
ATOM 528 N N . ASP A 1 69 ? -2.476 -10.630 18.624 1.00 78.38 69 ASP A N 1
ATOM 529 C CA . ASP A 1 69 ? -1.632 -10.555 17.428 1.00 78.38 69 ASP A CA 1
ATOM 530 C C . ASP A 1 69 ? -0.704 -9.316 17.484 1.00 78.38 69 ASP A C 1
ATOM 532 O O . ASP A 1 69 ? -1.195 -8.182 17.432 1.00 78.38 69 ASP A O 1
ATOM 536 N N . PRO A 1 70 ? 0.639 -9.483 17.538 1.00 74.81 70 PRO A N 1
ATOM 537 C CA . PRO A 1 70 ? 1.583 -8.366 17.458 1.00 74.81 70 PRO A CA 1
ATOM 538 C C . PRO A 1 70 ? 1.345 -7.455 16.256 1.00 74.81 70 PRO A C 1
ATOM 540 O O . PRO A 1 70 ? 1.499 -6.231 16.342 1.00 74.81 70 PRO A O 1
ATOM 543 N N . MET A 1 71 ? 1.021 -8.073 15.118 1.00 79.44 71 MET A N 1
ATOM 544 C CA . MET A 1 71 ? 0.938 -7.405 13.830 1.00 79.44 71 MET A CA 1
ATOM 545 C C . MET A 1 71 ? -0.288 -6.511 13.751 1.00 79.44 71 MET A C 1
ATOM 547 O O . MET A 1 71 ? -0.237 -5.488 13.065 1.00 79.44 71 MET A O 1
ATOM 551 N N . PHE A 1 72 ? -1.330 -6.811 14.536 1.00 83.75 72 PHE A N 1
ATOM 552 C CA . PHE A 1 72 ? -2.528 -5.989 14.627 1.00 83.75 72 PHE A CA 1
ATOM 553 C C . PHE A 1 72 ? -2.188 -4.520 14.840 1.00 83.75 72 PHE A C 1
ATOM 555 O O . PHE A 1 72 ? -2.655 -3.669 14.094 1.00 83.75 72 PHE A O 1
ATOM 562 N N . LEU A 1 73 ? -1.351 -4.184 15.820 1.00 80.19 73 LEU A N 1
ATOM 563 C CA . LEU A 1 73 ? -1.136 -2.772 16.144 1.00 80.19 73 LEU A CA 1
ATOM 564 C C . LEU A 1 73 ? -0.302 -2.049 15.132 1.00 80.19 73 LEU A C 1
ATOM 566 O O . LEU A 1 73 ? -0.603 -0.919 14.768 1.00 80.19 73 LEU A O 1
ATOM 570 N N . VAL A 1 74 ? 0.751 -2.722 14.711 1.00 82.31 74 VAL A N 1
ATOM 571 C CA . VAL A 1 74 ? 1.676 -2.250 13.703 1.00 82.31 74 VAL A CA 1
ATOM 572 C C . VAL A 1 74 ? 0.888 -1.819 12.468 1.00 82.31 74 VAL A C 1
ATOM 574 O O . VAL A 1 74 ? 1.035 -0.699 11.980 1.00 82.31 74 VAL A O 1
ATOM 577 N N . GLN A 1 75 ? -0.040 -2.675 12.054 1.00 86.62 75 GLN A N 1
ATOM 578 C CA . GLN A 1 75 ? -0.790 -2.538 10.819 1.00 86.62 75 GLN A CA 1
ATOM 579 C C . GLN A 1 75 ? -2.041 -1.670 10.997 1.00 86.62 75 GLN A C 1
ATOM 581 O O . GLN A 1 75 ? -2.361 -0.861 10.127 1.00 86.62 75 GLN A O 1
ATOM 586 N N . MET A 1 76 ? -2.694 -1.711 12.163 1.00 90.56 76 MET A N 1
ATOM 587 C CA . MET A 1 76 ? -3.845 -0.864 12.496 1.00 90.56 76 MET A CA 1
ATOM 588 C C . MET A 1 76 ? -3.523 0.617 12.290 1.00 90.56 76 MET A C 1
ATOM 590 O O . MET A 1 76 ? -4.344 1.342 11.725 1.00 90.56 76 MET A O 1
ATOM 594 N N . TRP A 1 77 ? -2.340 1.084 12.702 1.00 91.94 77 TRP A N 1
ATOM 595 C CA . TRP A 1 77 ? -1.965 2.481 12.481 1.00 91.94 77 TRP A CA 1
ATOM 596 C C . TRP A 1 77 ? -1.866 2.828 10.994 1.00 91.94 77 TRP A C 1
ATOM 598 O O . TRP A 1 77 ? -2.350 3.886 10.584 1.00 91.94 77 TRP A O 1
ATOM 608 N N . GLN A 1 78 ? -1.296 1.937 10.178 1.00 91.44 78 GLN A N 1
ATOM 609 C CA . GLN A 1 78 ? -1.191 2.138 8.733 1.00 91.44 78 GLN A CA 1
ATOM 610 C C . GLN A 1 78 ? -2.567 2.168 8.057 1.00 91.44 78 GLN A C 1
ATOM 612 O O . GLN A 1 78 ? -2.830 3.032 7.211 1.00 91.44 78 GLN A O 1
ATOM 617 N N . LEU A 1 79 ? -3.470 1.276 8.478 1.00 92.94 79 LEU A N 1
ATOM 618 C CA . LEU A 1 79 ? -4.860 1.257 8.028 1.00 92.94 79 LEU A CA 1
ATOM 619 C C . LEU A 1 79 ? -5.567 2.553 8.422 1.00 92.94 79 LEU A C 1
ATOM 621 O O . LEU A 1 79 ? -6.223 3.175 7.589 1.00 92.94 79 LEU A O 1
ATOM 625 N N . CYS A 1 80 ? -5.368 3.024 9.655 1.00 94.50 80 CYS A N 1
ATOM 626 C CA . CYS A 1 80 ? -5.978 4.260 10.127 1.00 94.50 80 CYS A CA 1
ATOM 627 C C . CYS A 1 80 ? -5.510 5.476 9.326 1.00 94.50 80 CYS A C 1
ATOM 629 O O . CYS A 1 80 ? -6.323 6.313 8.940 1.00 94.50 80 CYS A O 1
ATOM 631 N N . VAL A 1 81 ? -4.211 5.563 9.038 1.00 93.12 81 VAL A N 1
ATOM 632 C CA . VAL A 1 81 ? -3.649 6.618 8.187 1.00 93.12 81 VAL A CA 1
ATOM 633 C C . VAL A 1 81 ? -4.222 6.535 6.777 1.00 93.12 81 VAL A C 1
ATOM 635 O O . VAL A 1 81 ? -4.655 7.558 6.250 1.00 93.12 81 VAL A O 1
ATOM 638 N N . SER A 1 82 ? -4.278 5.344 6.184 1.00 91.88 82 SER A N 1
ATOM 639 C CA . SER A 1 82 ? -4.808 5.158 4.831 1.00 91.88 82 SER A CA 1
ATOM 640 C C . SER A 1 82 ? -6.283 5.556 4.746 1.00 91.88 82 SER A C 1
ATOM 642 O O . SER A 1 82 ? -6.645 6.394 3.924 1.00 91.88 82 SER A O 1
ATOM 644 N N . LEU A 1 83 ? -7.120 5.067 5.663 1.00 93.31 83 LEU A N 1
ATOM 645 C CA . LEU A 1 83 ? -8.543 5.412 5.724 1.00 93.31 83 LEU A CA 1
ATOM 646 C C . LEU A 1 83 ? -8.782 6.889 6.068 1.00 93.31 83 LEU A C 1
ATOM 648 O O . LEU A 1 83 ? -9.753 7.475 5.593 1.00 93.31 83 LEU A O 1
ATOM 652 N N . SER A 1 84 ? -7.890 7.522 6.842 1.00 92.31 84 SER A N 1
ATOM 653 C CA . SER A 1 84 ? -7.975 8.959 7.141 1.00 92.31 84 SER A CA 1
ATOM 654 C C . SER A 1 84 ? -7.791 9.845 5.910 1.00 92.31 84 SER A C 1
ATOM 656 O O . SER A 1 84 ? -8.158 11.012 5.953 1.00 92.31 84 SER A O 1
ATOM 658 N N . ARG A 1 85 ? -7.237 9.317 4.809 1.00 90.19 85 ARG A N 1
ATOM 659 C CA . ARG A 1 85 ? -7.065 10.060 3.552 1.00 90.19 85 ARG A CA 1
ATOM 660 C C . ARG A 1 85 ? -8.346 10.121 2.724 1.00 90.19 85 ARG A C 1
ATOM 662 O O . ARG A 1 85 ? -8.437 10.942 1.811 1.00 90.19 85 ARG A O 1
ATOM 669 N N . ILE A 1 86 ? -9.344 9.307 3.054 1.00 89.62 86 ILE A N 1
ATOM 670 C CA . ILE A 1 86 ? -10.609 9.241 2.331 1.00 89.62 86 ILE A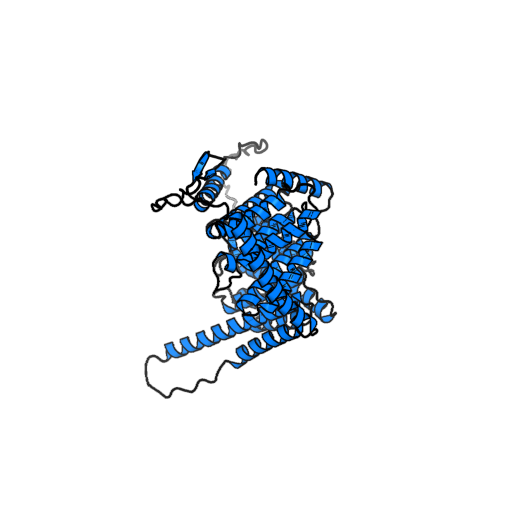 CA 1
ATOM 671 C C . ILE A 1 86 ? -11.541 10.333 2.869 1.00 89.62 86 ILE A C 1
ATOM 673 O O . ILE A 1 86 ? -12.158 10.157 3.915 1.00 89.62 86 ILE A O 1
ATOM 677 N N . HIS A 1 87 ? -11.629 11.466 2.160 1.00 85.50 87 HIS A N 1
ATOM 678 C CA . HIS A 1 87 ? -12.370 12.652 2.610 1.00 85.50 87 HIS A CA 1
ATOM 679 C C . HIS A 1 87 ? -13.579 12.986 1.730 1.00 85.50 87 HIS A C 1
ATOM 681 O O . HIS A 1 87 ? -13.438 13.310 0.549 1.00 85.50 87 HIS A O 1
ATOM 687 N N . PHE A 1 88 ? -14.764 13.075 2.333 1.00 79.12 88 PHE A N 1
ATOM 688 C CA . PHE A 1 88 ? -15.943 13.646 1.672 1.00 79.12 88 PHE A CA 1
ATOM 689 C C . PHE A 1 88 ? -15.827 15.175 1.596 1.00 79.12 88 PHE A C 1
ATOM 691 O O . PHE A 1 88 ? -15.963 15.866 2.603 1.00 79.12 88 PHE A O 1
ATOM 698 N N . HIS A 1 89 ? -15.590 15.722 0.401 1.00 69.94 89 HIS A N 1
ATOM 699 C CA . HIS A 1 89 ? -15.248 17.142 0.214 1.00 69.94 89 HIS A CA 1
ATOM 700 C C . HIS A 1 89 ? -16.375 18.123 0.602 1.00 69.94 89 HIS A C 1
ATOM 702 O O . HIS A 1 89 ? -16.114 19.308 0.781 1.00 69.94 89 HIS A O 1
ATOM 708 N N . GLN A 1 90 ? -17.607 17.637 0.778 1.00 72.75 90 GLN A N 1
ATOM 709 C CA . GLN A 1 90 ? -18.796 18.448 1.076 1.00 72.75 90 GLN A CA 1
ATOM 710 C C . GLN A 1 90 ? -19.306 18.315 2.521 1.00 72.75 90 GLN A C 1
ATOM 712 O O . GLN A 1 90 ? -20.380 18.817 2.829 1.00 72.75 90 GLN A O 1
ATOM 717 N N . ARG A 1 91 ? -18.577 17.627 3.409 1.00 70.19 91 ARG A N 1
ATOM 718 C CA . ARG A 1 91 ? -19.055 17.340 4.772 1.00 70.19 91 ARG A CA 1
ATOM 719 C C . ARG A 1 91 ? -18.254 18.050 5.862 1.00 70.19 91 ARG A C 1
ATOM 721 O O . ARG A 1 91 ? -17.119 18.485 5.631 1.00 70.19 91 ARG A O 1
ATOM 728 N N . GLU A 1 92 ? -18.838 18.148 7.056 1.00 66.81 92 GLU A N 1
ATOM 729 C CA . GLU A 1 92 ? -18.151 18.610 8.270 1.00 66.81 92 GLU A CA 1
ATOM 730 C C . GLU A 1 92 ? -16.960 17.704 8.616 1.00 66.81 92 GLU A C 1
ATOM 732 O O . GLU A 1 92 ? -16.959 16.521 8.287 1.00 66.81 92 GLU A O 1
ATOM 737 N N . ILE A 1 93 ? -15.936 18.228 9.304 1.00 65.75 93 ILE A N 1
ATOM 738 C CA . ILE A 1 93 ? -14.656 17.525 9.545 1.00 65.75 93 ILE A CA 1
ATOM 739 C C . ILE A 1 93 ? -14.845 16.120 10.145 1.00 65.75 93 ILE A C 1
ATOM 741 O O . ILE A 1 93 ? -14.178 15.184 9.708 1.00 65.75 93 ILE A O 1
ATOM 745 N N . ALA A 1 94 ? -15.761 15.949 11.101 1.00 60.00 94 ALA A N 1
ATOM 746 C CA . ALA A 1 94 ? -16.030 14.646 11.714 1.00 60.00 94 ALA A CA 1
ATOM 747 C C . ALA A 1 94 ? -16.660 13.646 10.725 1.00 60.00 94 ALA A C 1
ATOM 749 O O . ALA A 1 94 ? -16.366 12.452 10.756 1.00 60.00 94 ALA A O 1
ATOM 750 N N . GLU A 1 95 ? -17.485 14.133 9.802 1.00 70.75 95 GLU A N 1
ATOM 751 C CA . GLU A 1 95 ? -18.091 13.336 8.736 1.00 70.75 95 GLU A CA 1
ATOM 752 C C . GLU A 1 95 ? -17.140 13.112 7.550 1.00 70.75 95 GLU A C 1
ATOM 754 O O . GLU A 1 95 ? -17.349 12.190 6.758 1.00 70.75 95 GLU A O 1
ATOM 759 N N . ARG A 1 96 ? -16.068 13.912 7.431 1.00 80.69 96 ARG A N 1
ATOM 760 C CA . ARG A 1 96 ? -15.023 13.701 6.417 1.00 80.69 96 ARG A CA 1
ATOM 761 C C . ARG A 1 96 ? -14.276 12.394 6.636 1.00 80.69 96 ARG A C 1
ATOM 763 O O . ARG A 1 96 ? -13.877 11.796 5.651 1.00 80.69 96 ARG A O 1
ATOM 770 N N . LEU A 1 97 ? -14.129 11.940 7.882 1.00 88.06 97 LEU A N 1
ATOM 771 C CA . LEU A 1 97 ? -13.355 10.748 8.261 1.00 88.06 97 LEU A CA 1
ATOM 772 C C . LEU A 1 97 ? -14.236 9.504 8.479 1.00 88.06 97 LEU A C 1
ATOM 774 O O . LEU A 1 97 ? -13.937 8.650 9.315 1.00 88.06 97 LEU A O 1
ATOM 778 N N . MET A 1 98 ? -15.344 9.401 7.739 1.00 87.19 98 MET A N 1
ATOM 779 C CA . MET A 1 98 ? -16.373 8.373 7.936 1.00 87.19 98 MET A CA 1
ATOM 780 C C . MET A 1 98 ? -15.831 6.938 7.851 1.00 87.19 98 MET A C 1
ATOM 782 O O . MET A 1 98 ? -16.146 6.127 8.718 1.00 87.19 98 MET A O 1
ATOM 786 N N . PHE A 1 99 ? -14.990 6.628 6.858 1.00 90.75 99 PHE A N 1
ATOM 787 C CA . PHE A 1 99 ? -14.414 5.286 6.702 1.00 90.75 99 PHE A CA 1
ATOM 788 C C . PHE A 1 99 ? -13.557 4.882 7.903 1.00 90.75 99 PHE A C 1
ATOM 790 O O . PHE A 1 99 ? -13.686 3.772 8.413 1.00 90.75 99 PHE A O 1
ATOM 797 N N . LEU A 1 100 ? -12.734 5.802 8.410 1.00 93.75 100 LEU A N 1
ATOM 798 C CA . LEU A 1 100 ? -11.936 5.555 9.606 1.00 93.75 100 LEU A CA 1
ATOM 799 C C . LEU A 1 100 ? -12.819 5.352 10.845 1.00 93.75 100 LEU A C 1
ATOM 801 O O . LEU A 1 100 ? -12.582 4.435 11.627 1.00 93.75 100 LEU A O 1
ATOM 805 N N . ARG A 1 101 ? -13.860 6.174 11.016 1.00 91.56 101 ARG A N 1
ATOM 806 C CA . ARG A 1 101 ? -14.797 6.038 12.140 1.00 91.56 101 ARG A CA 1
ATOM 807 C C . ARG A 1 101 ? -15.499 4.680 12.127 1.00 91.56 101 ARG A C 1
ATOM 809 O O . ARG A 1 101 ? -15.584 4.028 13.163 1.00 91.56 101 ARG A O 1
ATOM 816 N N . LEU A 1 102 ? -15.990 4.254 10.965 1.00 91.12 102 LEU A N 1
ATOM 817 C CA . LEU A 1 102 ? -16.649 2.957 10.811 1.00 91.12 102 LEU A CA 1
ATOM 818 C C . LEU A 1 102 ? -15.685 1.801 11.043 1.00 91.12 102 LEU A C 1
ATOM 820 O O . LEU A 1 102 ? -16.063 0.823 11.680 1.00 91.12 102 LEU A O 1
ATOM 824 N N . PHE A 1 103 ? -14.443 1.937 10.580 1.00 94.38 103 PHE A N 1
ATOM 825 C CA . PHE A 1 103 ? -13.408 0.938 10.797 1.00 94.38 103 PHE A CA 1
ATOM 826 C C . PHE A 1 103 ? -13.152 0.740 12.289 1.00 94.38 103 PHE A C 1
ATOM 828 O O . PHE A 1 103 ? -13.311 -0.369 12.785 1.00 94.38 103 PHE A O 1
ATOM 835 N N . LEU A 1 104 ? -12.845 1.815 13.021 1.00 93.69 104 LEU A N 1
ATOM 836 C CA . LEU A 1 104 ? -12.575 1.737 14.460 1.00 93.69 104 LEU A CA 1
ATOM 837 C C . LEU A 1 104 ? -13.756 1.145 15.228 1.00 93.69 104 LEU A C 1
ATOM 839 O O . LEU A 1 104 ? -13.564 0.271 16.072 1.00 93.69 104 LEU A O 1
ATOM 843 N N . HIS A 1 105 ? -14.971 1.572 14.882 1.00 92.06 105 HIS A N 1
ATOM 844 C CA . HIS A 1 105 ? -16.173 1.082 15.531 1.00 92.06 105 HIS A CA 1
ATOM 845 C C . HIS A 1 105 ? -16.401 -0.407 15.299 1.00 92.06 105 HIS A C 1
ATOM 847 O O . HIS A 1 105 ? -16.614 -1.159 16.248 1.00 92.06 105 HIS A O 1
ATOM 853 N N . ARG A 1 106 ? -16.346 -0.852 14.041 1.00 92.56 106 ARG A N 1
ATOM 854 C CA . ARG A 1 106 ? -16.563 -2.261 13.713 1.00 92.56 106 ARG A CA 1
ATOM 855 C C . ARG A 1 106 ? -15.450 -3.131 14.282 1.00 92.56 106 ARG A C 1
ATOM 857 O O . ARG A 1 106 ? -15.756 -4.165 14.859 1.00 92.56 106 ARG A O 1
ATOM 864 N N . MET A 1 107 ? -14.192 -2.693 14.220 1.00 91.38 107 MET A N 1
ATOM 865 C CA . MET A 1 107 ? -13.087 -3.415 14.857 1.00 91.38 107 MET A CA 1
ATOM 866 C C . MET A 1 107 ? -13.295 -3.551 16.366 1.00 91.38 107 MET A C 1
ATOM 868 O O . MET A 1 107 ? -13.098 -4.634 16.908 1.00 91.38 107 MET A O 1
ATOM 872 N N . ARG A 1 108 ? -13.760 -2.493 17.043 1.00 91.94 108 ARG A N 1
ATOM 873 C CA . ARG A 1 108 ? -14.093 -2.551 18.471 1.00 91.94 108 ARG A CA 1
ATOM 874 C C . ARG A 1 108 ? -15.190 -3.578 18.750 1.00 91.94 108 ARG A C 1
ATOM 876 O O . ARG A 1 108 ? -15.011 -4.410 19.630 1.00 91.94 108 ARG A O 1
ATOM 883 N N . GLN A 1 109 ? -16.288 -3.542 17.993 1.00 90.94 109 GLN A N 1
ATOM 884 C CA . GLN A 1 109 ? -17.397 -4.492 18.152 1.00 90.94 109 GLN A CA 1
ATOM 885 C C . GLN A 1 109 ? -16.967 -5.939 17.900 1.00 90.94 109 GLN A C 1
ATOM 887 O O . GLN A 1 109 ? -17.424 -6.846 18.583 1.00 90.94 109 GLN A O 1
ATOM 892 N N . ARG A 1 110 ? -16.067 -6.161 16.937 1.00 89.25 110 ARG A N 1
ATOM 893 C CA . ARG A 1 110 ? -15.555 -7.496 16.613 1.00 89.25 110 ARG A CA 1
ATOM 894 C C . ARG A 1 110 ? -14.577 -8.029 17.650 1.00 89.25 110 ARG A C 1
ATOM 896 O O . ARG A 1 110 ? -14.550 -9.231 17.853 1.00 89.25 110 ARG A O 1
ATOM 903 N N . LEU A 1 111 ? -13.793 -7.165 18.292 1.00 89.19 111 LEU A N 1
ATOM 904 C CA . LEU A 1 111 ? -12.820 -7.582 19.304 1.00 89.19 111 LEU A CA 1
ATOM 905 C C . LEU A 1 111 ? -13.434 -7.766 20.689 1.00 89.19 111 LEU A C 1
ATOM 907 O O . LEU A 1 111 ? -12.908 -8.551 21.470 1.00 89.19 111 LEU A O 1
ATOM 911 N N . LEU A 1 112 ? -14.548 -7.086 20.975 1.00 90.88 112 LEU A N 1
ATOM 912 C CA . LEU A 1 112 ? -15.223 -7.139 22.271 1.00 90.88 112 LEU A CA 1
ATOM 913 C C . LEU A 1 112 ? -15.515 -8.574 22.770 1.00 90.88 112 LEU A C 1
ATOM 915 O O . LEU A 1 112 ? -15.212 -8.837 23.931 1.00 90.88 112 LEU A O 1
ATOM 919 N N . PRO A 1 113 ? -16.010 -9.522 21.943 1.00 90.38 113 PRO A N 1
ATOM 920 C CA . PRO A 1 113 ? -16.266 -10.898 22.382 1.00 90.38 113 PRO A CA 1
ATOM 921 C C . PRO A 1 113 ? -15.004 -11.696 22.731 1.00 90.38 113 PRO A C 1
ATOM 923 O O . PRO A 1 113 ? -15.085 -12.668 23.473 1.00 90.38 113 PRO A O 1
ATOM 926 N N . PHE A 1 114 ? -13.843 -11.308 22.194 1.00 86.19 114 PHE A N 1
ATOM 927 C CA . PHE A 1 114 ? -12.569 -12.000 22.421 1.00 86.19 114 PHE A CA 1
ATOM 928 C C . PHE A 1 114 ? -11.787 -11.428 23.603 1.00 86.19 114 PHE A C 1
ATOM 930 O O . PHE A 1 114 ? -10.754 -11.968 23.987 1.00 86.19 114 PHE A O 1
ATOM 937 N N . THR A 1 115 ? -12.256 -10.324 24.182 1.00 84.50 115 THR A N 1
ATOM 938 C CA . THR A 1 115 ? -11.585 -9.654 25.291 1.00 84.50 115 THR A CA 1
ATOM 939 C C . THR A 1 115 ? -12.380 -9.849 26.581 1.00 84.50 115 THR A C 1
ATOM 941 O O . THR A 1 115 ? -13.485 -9.318 26.685 1.00 84.50 115 THR A O 1
ATOM 944 N N . PRO A 1 116 ? -11.832 -10.545 27.593 1.00 79.69 116 PRO A N 1
ATOM 945 C CA . PRO A 1 116 ? -12.559 -10.852 28.828 1.00 79.69 116 PRO A CA 1
ATOM 946 C C . PRO A 1 116 ? -12.843 -9.618 29.700 1.00 79.69 116 PRO A C 1
ATOM 948 O O . PRO A 1 116 ? -13.690 -9.674 30.584 1.00 79.69 116 PRO A O 1
ATOM 951 N N . SER A 1 117 ? -12.154 -8.498 29.459 1.00 81.69 117 SER A N 1
ATOM 952 C CA . SER A 1 117 ? -12.357 -7.236 30.171 1.00 81.69 117 SER A CA 1
ATOM 953 C C . SER A 1 117 ? -12.608 -6.092 29.192 1.00 81.69 117 SER A C 1
ATOM 955 O O . SER A 1 117 ? -11.890 -5.944 28.199 1.00 81.69 117 SER A O 1
ATOM 957 N N . GLN A 1 118 ? -13.580 -5.227 29.507 1.00 76.50 118 GLN A N 1
ATOM 958 C CA . GLN A 1 118 ? -13.788 -3.963 28.786 1.00 76.50 118 GLN A CA 1
ATOM 959 C C . GLN A 1 118 ? -12.576 -3.025 28.890 1.00 76.50 118 GLN A C 1
ATOM 961 O O . GLN A 1 118 ? -12.401 -2.139 28.052 1.00 76.50 118 GLN A O 1
ATOM 966 N N . GLU A 1 119 ? -11.706 -3.252 29.874 1.00 83.19 119 GLU A N 1
ATOM 967 C CA . GLU A 1 119 ? -10.450 -2.529 30.062 1.00 83.19 119 GLU A CA 1
ATOM 968 C C . GLU A 1 119 ? -9.317 -3.069 29.180 1.00 83.19 119 GLU A C 1
ATOM 970 O O . GLU A 1 119 ? -8.169 -2.634 29.308 1.00 83.19 119 GLU A O 1
ATOM 975 N N . HIS A 1 120 ? -9.609 -3.997 28.257 1.00 85.06 120 HIS A N 1
ATOM 976 C CA . HIS A 1 120 ? -8.592 -4.534 27.367 1.00 85.06 120 HIS A CA 1
ATOM 977 C C . HIS A 1 120 ? -7.893 -3.394 26.603 1.00 85.06 120 HIS A C 1
ATOM 979 O O . HIS A 1 120 ? -8.551 -2.600 25.916 1.00 85.06 120 HIS A O 1
ATOM 985 N N . PRO A 1 121 ? -6.555 -3.300 26.656 1.00 84.38 121 PRO A N 1
ATOM 986 C CA . PRO A 1 121 ? -5.843 -2.140 26.131 1.00 84.38 121 PRO A CA 1
ATOM 987 C C . PRO A 1 121 ? -6.066 -1.837 24.640 1.00 84.38 121 PRO A C 1
ATOM 989 O O . PRO A 1 121 ? -6.037 -0.671 24.240 1.00 84.38 121 PRO A O 1
ATOM 992 N N . VAL A 1 122 ? -6.315 -2.863 23.815 1.00 87.06 122 VAL A N 1
ATOM 993 C CA . VAL A 1 122 ? -6.682 -2.674 22.399 1.00 87.06 122 VAL A CA 1
ATOM 994 C C . VAL A 1 122 ? -8.016 -1.936 22.280 1.00 87.06 122 VAL A C 1
ATOM 996 O O . VAL A 1 122 ? -8.115 -0.970 21.524 1.00 87.06 122 VAL A O 1
ATOM 999 N N . LEU A 1 123 ? -9.025 -2.332 23.063 1.00 90.25 123 LEU A N 1
ATOM 1000 C CA . LEU A 1 123 ? -10.323 -1.658 23.080 1.00 90.25 123 LEU A CA 1
ATOM 1001 C C . LEU A 1 123 ? -10.195 -0.226 23.600 1.00 90.25 123 LEU A C 1
ATOM 1003 O O . LEU A 1 123 ? -10.803 0.685 23.037 1.00 90.25 123 LEU A O 1
ATOM 1007 N N . ALA A 1 124 ? -9.349 -0.006 24.610 1.00 89.50 124 ALA A N 1
ATOM 1008 C CA . ALA A 1 124 ? -9.051 1.329 25.119 1.00 89.50 124 ALA A CA 1
ATOM 1009 C C . ALA A 1 124 ? -8.418 2.229 24.042 1.00 89.50 124 ALA A C 1
ATOM 1011 O O . ALA A 1 124 ? -8.762 3.407 23.940 1.00 89.50 124 ALA A O 1
ATOM 1012 N N . ILE A 1 125 ? -7.529 1.693 23.197 1.00 90.62 125 ILE A N 1
ATOM 1013 C CA . ILE A 1 125 ? -6.938 2.444 22.078 1.00 90.62 125 ILE A CA 1
ATOM 1014 C C . ILE A 1 125 ? -7.970 2.754 21.003 1.00 90.62 125 ILE A C 1
ATOM 1016 O O . ILE A 1 125 ? -8.039 3.901 20.561 1.00 90.62 125 ILE A O 1
ATOM 1020 N N . LEU A 1 126 ? -8.783 1.774 20.605 1.00 92.75 126 LEU A N 1
ATOM 1021 C CA . LEU A 1 126 ? -9.848 1.989 19.627 1.00 92.75 126 LEU A CA 1
ATOM 1022 C C . LEU A 1 126 ? -10.830 3.059 20.126 1.00 92.75 126 LEU A C 1
ATOM 1024 O O . LEU A 1 126 ? -11.088 4.026 19.412 1.00 92.75 126 LEU A O 1
ATOM 1028 N N . GLY A 1 127 ? -11.270 2.968 21.384 1.00 92.44 127 GLY A N 1
ATOM 1029 C CA . GLY A 1 127 ? -12.136 3.969 22.011 1.00 92.44 127 GLY A CA 1
ATOM 1030 C C . GLY A 1 127 ? -11.485 5.350 22.137 1.00 92.44 127 GLY A C 1
ATOM 1031 O O . GLY A 1 127 ? -12.132 6.371 21.900 1.00 92.44 127 GLY A O 1
ATOM 1032 N N . ALA A 1 128 ? -10.187 5.416 22.444 1.00 91.94 128 ALA A N 1
ATOM 1033 C CA . ALA A 1 128 ? -9.454 6.679 22.473 1.00 91.94 128 ALA A CA 1
ATOM 1034 C C . ALA A 1 128 ? -9.359 7.318 21.078 1.00 91.94 128 ALA A C 1
ATOM 1036 O O . ALA A 1 128 ? -9.499 8.536 20.954 1.00 91.94 128 ALA A O 1
ATOM 1037 N N . LEU A 1 129 ? -9.154 6.522 20.024 1.00 93.81 129 LEU A N 1
ATOM 1038 C CA . LEU A 1 129 ? -9.139 7.008 18.644 1.00 93.81 129 LEU A CA 1
ATOM 1039 C C . LEU A 1 129 ? -10.520 7.493 18.197 1.00 93.81 129 LEU A C 1
ATOM 1041 O O . LEU A 1 129 ? -10.611 8.576 17.620 1.00 93.81 129 LEU A O 1
ATOM 1045 N N . GLU A 1 130 ? -11.589 6.761 18.523 1.00 92.50 130 GLU A N 1
ATOM 1046 C CA . GLU A 1 130 ? -12.971 7.206 18.301 1.00 92.50 130 GLU A CA 1
ATOM 1047 C C . GLU A 1 130 ? -13.245 8.545 19.005 1.00 92.50 130 GLU A C 1
ATOM 1049 O O . GLU A 1 130 ? -13.746 9.487 18.391 1.00 92.50 130 GLU A O 1
ATOM 1054 N N . SER A 1 131 ? -12.842 8.672 20.271 1.00 91.56 131 SER A N 1
ATOM 1055 C CA . SER A 1 131 ? -12.987 9.906 21.050 1.00 91.56 131 SER A CA 1
ATOM 1056 C C . SER A 1 131 ? -12.201 11.073 20.440 1.00 91.56 131 SER A C 1
ATOM 1058 O O . SER A 1 131 ? -12.724 12.181 20.326 1.00 91.56 131 SER A O 1
ATOM 1060 N N . ILE A 1 132 ? -10.967 10.840 19.976 1.00 91.75 132 ILE A N 1
ATOM 1061 C CA . ILE A 1 132 ? -10.151 11.862 19.300 1.00 91.75 132 ILE A CA 1
ATOM 1062 C C . ILE A 1 132 ? -10.798 12.304 17.988 1.00 91.75 132 ILE A C 1
ATOM 1064 O O . ILE A 1 132 ? -10.790 13.499 17.701 1.00 91.75 132 ILE A O 1
ATOM 1068 N N . LEU A 1 133 ? -11.377 11.385 17.211 1.00 90.25 133 LEU A N 1
ATOM 1069 C CA . LEU A 1 133 ? -12.080 11.734 15.974 1.00 90.25 133 LEU A CA 1
ATOM 1070 C C . LEU A 1 133 ? -13.240 12.696 16.217 1.00 90.25 133 LEU A C 1
ATOM 1072 O O . LEU A 1 133 ? -13.442 13.612 15.423 1.00 90.25 133 LEU A O 1
ATOM 1076 N N . VAL A 1 134 ? -13.976 12.499 17.312 1.00 87.81 134 VAL A N 1
ATOM 1077 C CA . VAL A 1 134 ? -15.128 13.333 17.669 1.00 87.81 134 VAL A CA 1
ATOM 1078 C C . VAL A 1 134 ? -14.681 14.650 18.305 1.00 87.81 134 VAL A C 1
ATOM 1080 O O . VAL A 1 134 ? -15.083 15.720 17.857 1.00 87.81 134 VAL A O 1
ATOM 1083 N N . LYS A 1 135 ? -13.830 14.591 19.335 1.00 89.50 135 LYS A N 1
ATOM 1084 C CA . LYS A 1 135 ? -13.500 15.748 20.184 1.00 89.50 135 LYS A CA 1
ATOM 1085 C C . LYS A 1 135 ? -12.352 16.601 19.642 1.00 89.50 135 LYS A C 1
ATOM 1087 O O . LYS A 1 135 ? -12.289 17.794 19.911 1.00 89.50 135 LYS A O 1
ATOM 1092 N N . SER A 1 136 ? -11.396 16.008 18.922 1.00 89.50 136 SER A N 1
ATOM 1093 C CA . SER A 1 136 ? -10.183 16.707 18.470 1.00 89.50 136 SER A CA 1
ATOM 1094 C C . SER A 1 136 ? -9.614 16.126 17.164 1.00 89.50 136 SER A C 1
ATOM 1096 O O . SER A 1 136 ? -8.471 15.652 17.136 1.00 89.50 136 SER A O 1
ATOM 1098 N N . PRO A 1 137 ? -10.353 16.188 16.040 1.00 88.06 137 PRO A N 1
ATOM 1099 C CA . PRO A 1 137 ? -9.920 15.584 14.776 1.00 88.06 137 PRO A CA 1
ATOM 1100 C C . PRO A 1 137 ? -8.592 16.160 14.257 1.00 88.06 137 PRO A C 1
ATOM 1102 O O . PRO A 1 137 ? -7.798 15.446 13.649 1.00 88.06 137 PRO A O 1
ATOM 1105 N N . LYS A 1 138 ? -8.279 17.427 14.569 1.00 87.75 138 LYS A N 1
ATOM 1106 C CA . LYS A 1 138 ? -6.987 18.059 14.233 1.00 87.75 138 LYS A CA 1
ATOM 1107 C C . LYS A 1 138 ? -5.790 17.364 14.901 1.00 87.75 138 LYS A C 1
ATOM 1109 O O . LYS A 1 138 ? -4.683 17.393 14.368 1.00 87.75 138 LYS A O 1
ATOM 1114 N N . SER A 1 139 ? -6.006 16.717 16.046 1.00 89.31 139 SER A N 1
ATOM 1115 C CA . SER A 1 139 ? -4.970 15.990 16.786 1.00 89.31 139 SER A CA 1
ATOM 1116 C C . SER A 1 139 ? -4.728 14.575 16.260 1.00 89.31 139 SER A C 1
ATOM 1118 O O . SER A 1 139 ? -3.714 13.969 16.613 1.00 89.31 139 SER A O 1
ATOM 1120 N N . LEU A 1 140 ? -5.624 14.044 15.421 1.00 91.00 140 LEU A N 1
ATOM 1121 C CA . LEU A 1 140 ? -5.569 12.664 14.939 1.00 91.00 140 LEU A CA 1
ATOM 1122 C C . LEU A 1 140 ? -4.258 12.362 14.213 1.00 91.00 140 LEU A C 1
ATOM 1124 O O . LEU A 1 140 ? -3.601 11.379 14.537 1.00 91.00 140 LEU A O 1
ATOM 1128 N N . LYS A 1 141 ? -3.843 13.227 13.277 1.00 91.25 141 LYS A N 1
ATOM 1129 C CA . LYS A 1 141 ? -2.616 13.027 12.485 1.00 91.25 141 LYS A CA 1
ATOM 1130 C C . LYS A 1 141 ? -1.394 12.777 13.374 1.00 91.25 141 LYS A C 1
ATOM 1132 O O . LYS A 1 141 ? -0.611 11.874 13.099 1.00 91.25 141 LYS A O 1
ATOM 1137 N N . TRP A 1 142 ? -1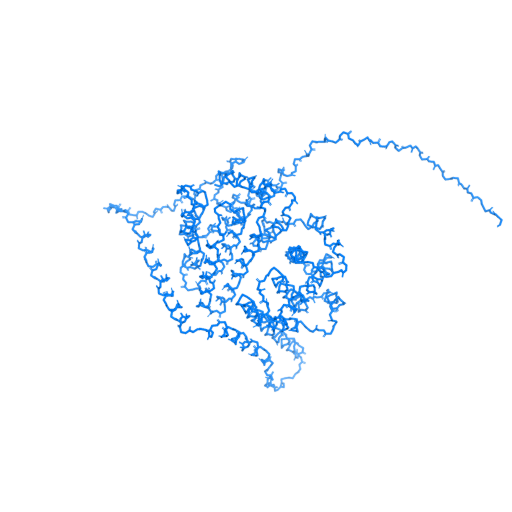.240 13.569 14.435 1.00 89.06 142 TRP A N 1
ATOM 1138 C CA . TRP A 1 142 ? -0.120 13.445 15.371 1.00 89.06 142 TRP A CA 1
ATOM 1139 C C . TRP A 1 142 ? -0.263 12.230 16.284 1.00 89.06 142 TRP A C 1
ATOM 1141 O O . TRP A 1 142 ? 0.726 11.573 16.585 1.00 89.06 142 TRP A O 1
ATOM 1151 N N . THR A 1 143 ? -1.487 11.885 16.685 1.00 91.62 143 THR A N 1
ATOM 1152 C CA . THR A 1 143 ? -1.741 10.649 17.432 1.00 91.62 143 THR A CA 1
ATOM 1153 C C . THR A 1 143 ? -1.371 9.411 16.623 1.00 91.62 143 THR A C 1
ATOM 1155 O O . THR A 1 143 ? -0.698 8.538 17.161 1.00 91.62 143 THR A O 1
ATOM 1158 N N . LEU A 1 144 ? -1.745 9.354 15.342 1.00 92.31 144 LEU A N 1
ATOM 1159 C CA . LEU A 1 144 ? -1.372 8.251 14.453 1.00 92.31 144 LEU A CA 1
ATOM 1160 C C . LEU A 1 144 ? 0.149 8.183 14.255 1.00 92.31 144 LEU A C 1
ATOM 1162 O O . LEU A 1 144 ? 0.713 7.096 14.320 1.00 92.31 144 LEU A O 1
ATOM 1166 N N . ALA A 1 145 ? 0.822 9.333 14.113 1.00 89.12 145 ALA A N 1
ATOM 1167 C CA . ALA A 1 145 ? 2.284 9.396 14.019 1.00 89.12 145 ALA A CA 1
ATOM 1168 C C . ALA A 1 145 ? 2.971 8.800 15.257 1.00 89.12 145 ALA A C 1
ATOM 1170 O O . ALA A 1 145 ? 3.875 7.973 15.141 1.00 89.12 145 ALA A O 1
ATOM 1171 N N . ILE A 1 146 ? 2.518 9.196 16.453 1.00 88.06 146 ILE A N 1
ATOM 1172 C CA . ILE A 1 146 ? 3.033 8.677 17.725 1.00 88.06 146 ILE A CA 1
ATOM 1173 C C . ILE A 1 146 ? 2.749 7.176 17.844 1.00 88.06 146 ILE A C 1
ATOM 1175 O O . ILE A 1 146 ? 3.627 6.434 18.277 1.00 88.06 146 ILE A O 1
ATOM 1179 N N . GLY A 1 147 ? 1.551 6.731 17.454 1.00 89.19 147 GLY A N 1
ATOM 1180 C CA . GLY A 1 147 ? 1.159 5.322 17.451 1.00 89.19 147 GLY A CA 1
ATOM 1181 C C . GLY A 1 147 ? 2.085 4.469 16.586 1.00 89.19 147 GLY A C 1
ATOM 1182 O O . GLY A 1 147 ? 2.738 3.568 17.112 1.00 89.19 147 GLY A O 1
ATOM 1183 N N . CYS A 1 148 ? 2.231 4.823 15.302 1.00 87.88 148 CYS A N 1
ATOM 1184 C CA . CYS A 1 148 ? 3.168 4.177 14.377 1.00 87.88 148 CYS A CA 1
ATOM 1185 C C . CYS A 1 148 ? 4.586 4.115 14.957 1.00 87.88 148 CYS A C 1
ATOM 1187 O O . CYS A 1 148 ? 5.202 3.051 14.991 1.00 87.88 148 CYS A O 1
ATOM 1189 N N . TRP A 1 149 ? 5.095 5.246 15.455 1.00 84.00 149 TRP A N 1
ATOM 1190 C CA . TRP A 1 149 ? 6.444 5.325 16.010 1.00 84.00 149 TRP A CA 1
ATOM 1191 C C . TRP A 1 149 ? 6.648 4.403 17.209 1.00 84.00 149 TRP A C 1
ATOM 1193 O O . TRP A 1 149 ? 7.633 3.668 17.265 1.00 84.00 149 TRP A O 1
ATOM 1203 N N . LYS A 1 150 ? 5.729 4.444 18.179 1.00 85.00 150 LYS A N 1
ATOM 1204 C CA . LYS A 1 150 ? 5.824 3.633 19.395 1.00 85.00 150 LYS A CA 1
ATOM 1205 C C . LYS A 1 150 ? 5.686 2.149 19.085 1.00 85.00 150 LYS A C 1
ATOM 1207 O O . LYS A 1 150 ? 6.414 1.361 19.678 1.00 85.00 150 LYS A O 1
ATOM 1212 N N . SER A 1 151 ? 4.818 1.782 18.143 1.00 84.38 151 SER A N 1
ATOM 1213 C CA . SER A 1 151 ? 4.716 0.404 17.666 1.00 84.38 151 SER A CA 1
ATOM 1214 C C . SER A 1 151 ? 6.011 -0.058 17.004 1.00 84.38 151 SER A C 1
ATOM 1216 O O . SER A 1 151 ? 6.506 -1.114 17.374 1.00 84.38 151 SER A O 1
ATOM 1218 N N . LYS A 1 152 ? 6.630 0.750 16.130 1.00 81.19 152 LYS A N 1
ATOM 1219 C CA . LYS A 1 152 ? 7.941 0.416 15.549 1.00 81.19 152 LYS A CA 1
ATOM 1220 C C . LYS A 1 152 ? 9.014 0.238 16.627 1.00 81.19 152 LYS A C 1
ATOM 1222 O O . LYS A 1 152 ? 9.670 -0.792 16.670 1.00 81.19 152 LYS A O 1
ATOM 1227 N N . ALA A 1 153 ? 9.167 1.216 17.520 1.00 80.88 153 ALA A N 1
ATOM 1228 C CA . ALA A 1 153 ? 10.185 1.170 18.571 1.00 80.88 153 ALA A CA 1
ATOM 1229 C C . ALA A 1 153 ? 10.007 -0.039 19.505 1.00 80.88 153 ALA A C 1
ATOM 1231 O O . ALA A 1 153 ? 10.981 -0.603 19.997 1.00 80.88 153 ALA A O 1
ATOM 1232 N N . MET A 1 154 ? 8.760 -0.439 19.753 1.00 80.06 154 MET A N 1
ATOM 1233 C CA . MET A 1 154 ? 8.464 -1.658 20.491 1.00 80.06 154 MET A CA 1
ATOM 1234 C C . MET A 1 154 ? 8.854 -2.907 19.694 1.00 80.06 154 MET A C 1
ATOM 1236 O O . MET A 1 154 ? 9.518 -3.768 20.259 1.00 80.06 154 MET A O 1
ATOM 1240 N N . LEU A 1 155 ? 8.480 -3.008 18.413 1.00 76.88 155 LEU A N 1
ATOM 1241 C CA . LEU A 1 155 ? 8.875 -4.141 17.571 1.00 76.88 155 LEU A CA 1
ATOM 1242 C C . LEU A 1 155 ? 10.394 -4.320 17.554 1.00 76.88 155 LEU A C 1
ATOM 1244 O O . LEU A 1 155 ? 10.871 -5.419 17.824 1.00 76.88 155 LEU A O 1
ATOM 1248 N N . ASP A 1 156 ? 11.130 -3.227 17.334 1.00 77.12 156 ASP A N 1
ATOM 1249 C CA . ASP A 1 156 ? 12.595 -3.219 17.319 1.00 77.12 156 ASP A CA 1
ATOM 1250 C C . ASP A 1 156 ? 13.171 -3.745 18.647 1.00 77.12 156 ASP A C 1
ATOM 1252 O O . ASP A 1 156 ? 14.150 -4.487 18.663 1.00 77.12 156 ASP A O 1
ATOM 1256 N N . ARG A 1 157 ? 12.541 -3.405 19.782 1.00 80.75 157 ARG A N 1
ATOM 1257 C CA . ARG A 1 157 ? 12.965 -3.874 21.110 1.00 80.75 157 ARG A CA 1
ATOM 1258 C C . ARG A 1 157 ? 12.664 -5.356 21.340 1.00 80.75 157 ARG A C 1
ATOM 1260 O O . ARG A 1 157 ? 13.453 -6.031 21.993 1.00 80.75 157 ARG A O 1
ATOM 1267 N N . VAL A 1 158 ? 11.511 -5.845 20.886 1.00 73.12 158 VAL A N 1
ATOM 1268 C CA . VAL A 1 158 ? 11.024 -7.186 21.246 1.00 73.12 158 VAL A CA 1
ATOM 1269 C C . VAL A 1 158 ? 11.545 -8.265 20.301 1.00 73.12 158 VAL A C 1
ATOM 1271 O O . VAL A 1 158 ? 11.988 -9.330 20.740 1.00 73.12 158 VAL A O 1
ATOM 1274 N N . PHE A 1 159 ? 11.502 -8.000 19.001 1.00 69.38 159 PHE A N 1
ATOM 1275 C CA . PHE A 1 159 ? 11.979 -8.939 17.992 1.00 69.38 159 PHE A CA 1
ATOM 1276 C C . PHE A 1 159 ? 13.476 -8.792 17.718 1.00 69.38 159 PHE A C 1
ATOM 1278 O O . PHE A 1 159 ? 14.073 -9.648 17.063 1.00 69.38 159 PHE A O 1
ATOM 1285 N N . GLY A 1 160 ? 14.094 -7.744 18.271 1.00 69.44 160 GLY A N 1
ATOM 1286 C CA . GLY A 1 160 ? 15.479 -7.416 18.001 1.00 69.44 160 GLY A CA 1
ATOM 1287 C C . GLY A 1 160 ? 15.684 -7.247 16.504 1.00 69.44 160 GLY A C 1
ATOM 1288 O O . GLY A 1 160 ? 14.850 -6.684 15.795 1.00 69.44 160 GLY A O 1
ATOM 1289 N N . GLN A 1 161 ? 16.790 -7.799 16.024 1.00 63.09 161 GLN A N 1
ATOM 1290 C CA . GLN A 1 161 ? 17.181 -7.686 14.633 1.00 63.09 161 GLN A CA 1
ATOM 1291 C C . GLN A 1 161 ? 16.516 -8.701 13.676 1.00 63.09 161 GLN A C 1
ATOM 1293 O O . GLN A 1 161 ? 16.897 -8.750 12.517 1.00 63.09 161 GLN A O 1
ATOM 1298 N N . MET A 1 162 ? 15.567 -9.532 14.130 1.00 49.00 162 MET A N 1
ATOM 1299 C CA . MET A 1 162 ? 15.044 -10.658 13.331 1.00 49.00 162 MET A CA 1
ATOM 1300 C C . MET A 1 162 ? 13.772 -10.360 12.514 1.00 49.00 162 MET A C 1
ATOM 1302 O O . MET A 1 162 ? 13.497 -11.078 11.558 1.00 49.00 162 MET A O 1
ATOM 1306 N N . THR A 1 163 ? 12.993 -9.315 12.820 1.00 62.16 163 THR A N 1
ATOM 1307 C CA . THR A 1 163 ? 11.796 -8.926 12.028 1.00 62.16 163 THR A CA 1
ATOM 1308 C C . THR A 1 163 ? 12.092 -7.765 11.094 1.00 62.16 163 THR A C 1
ATOM 1310 O O . THR A 1 163 ? 11.447 -6.711 11.127 1.00 62.16 163 THR A O 1
ATOM 1313 N N . ASP A 1 164 ? 13.114 -7.964 10.283 1.00 67.62 164 ASP A N 1
ATOM 1314 C CA . ASP A 1 164 ? 13.703 -6.925 9.462 1.00 67.62 164 ASP A CA 1
ATOM 1315 C C . ASP A 1 164 ? 12.703 -6.339 8.473 1.00 67.62 164 ASP A C 1
ATOM 1317 O O . ASP A 1 164 ? 12.363 -5.157 8.562 1.00 67.62 164 ASP A O 1
ATOM 1321 N N . HIS A 1 165 ? 12.100 -7.170 7.634 1.00 71.19 165 HIS A N 1
ATOM 1322 C CA . HIS A 1 165 ? 11.147 -6.710 6.628 1.00 71.19 165 HIS A CA 1
ATOM 1323 C C . HIS A 1 165 ? 9.952 -5.929 7.222 1.00 71.19 165 HIS A C 1
ATOM 1325 O O . HIS A 1 165 ? 9.592 -4.882 6.683 1.00 71.19 165 HIS A O 1
ATOM 1331 N N . VAL A 1 166 ? 9.392 -6.349 8.369 1.00 74.81 166 VAL A N 1
ATOM 1332 C CA . VAL A 1 166 ? 8.292 -5.624 9.042 1.00 74.81 166 VAL A CA 1
ATOM 1333 C C . VAL A 1 166 ? 8.760 -4.271 9.575 1.00 74.81 166 VAL A C 1
ATOM 1335 O O . VAL A 1 166 ? 8.077 -3.260 9.386 1.00 74.81 166 VAL A O 1
ATOM 1338 N N . SER A 1 167 ? 9.912 -4.215 10.252 1.00 77.00 167 SER A N 1
ATOM 1339 C CA . SER A 1 167 ? 10.445 -2.942 10.760 1.00 77.00 167 SER A CA 1
ATOM 1340 C C . SER A 1 167 ? 10.768 -1.986 9.611 1.00 77.00 167 SER A C 1
ATOM 1342 O O . SER A 1 167 ? 10.478 -0.786 9.702 1.00 77.00 167 SER A O 1
ATOM 1344 N N . LEU A 1 168 ? 11.285 -2.526 8.505 1.00 77.06 168 LEU A N 1
ATOM 1345 C CA . LEU A 1 168 ? 11.587 -1.787 7.290 1.00 77.06 168 LEU A CA 1
ATOM 1346 C C . LEU A 1 168 ? 10.336 -1.169 6.682 1.00 77.06 168 LEU A C 1
ATOM 1348 O O . LEU A 1 168 ? 10.297 0.038 6.450 1.00 77.06 168 LEU A O 1
ATOM 1352 N N . GLU A 1 169 ? 9.303 -1.981 6.466 1.00 79.50 169 GLU A N 1
ATOM 1353 C CA . GLU A 1 169 ? 8.049 -1.535 5.877 1.00 79.50 169 GLU A CA 1
ATOM 1354 C C . GLU A 1 169 ? 7.406 -0.442 6.739 1.00 79.50 169 GLU A C 1
ATOM 1356 O O . GLU A 1 169 ? 7.014 0.609 6.228 1.00 79.50 169 GLU A O 1
ATOM 1361 N N . ASN A 1 170 ? 7.385 -0.628 8.062 1.00 80.25 170 ASN A N 1
ATOM 1362 C CA . ASN A 1 170 ? 6.861 0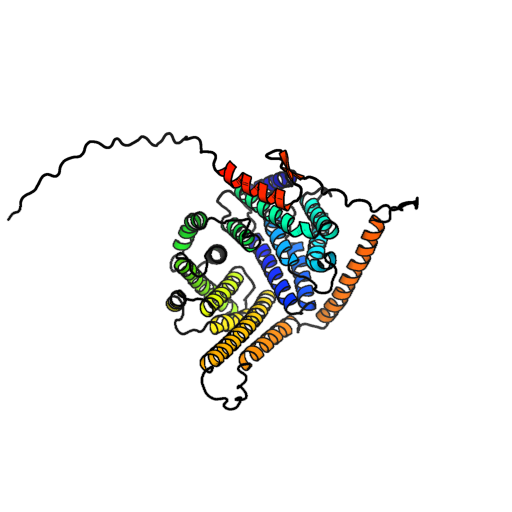.373 8.988 1.00 80.25 170 ASN A CA 1
ATOM 1363 C C . ASN A 1 170 ? 7.698 1.646 9.016 1.00 80.25 170 ASN A C 1
ATOM 1365 O O . ASN A 1 170 ? 7.137 2.743 9.025 1.00 80.25 170 ASN A O 1
ATOM 1369 N N . GLY A 1 171 ? 9.026 1.531 9.028 1.00 81.94 171 GLY A N 1
ATOM 1370 C CA . GLY A 1 171 ? 9.927 2.678 8.970 1.00 81.94 171 GLY A CA 1
ATOM 1371 C C . GLY A 1 171 ? 9.706 3.482 7.693 1.00 81.94 171 GLY A C 1
ATOM 1372 O O . GLY A 1 171 ? 9.479 4.691 7.741 1.00 81.94 171 GLY A O 1
ATOM 1373 N N . ALA A 1 172 ? 9.667 2.789 6.560 1.00 81.19 172 ALA A N 1
ATOM 1374 C CA . ALA A 1 172 ? 9.411 3.353 5.248 1.00 81.19 172 ALA A CA 1
ATOM 1375 C C . ALA A 1 172 ? 8.028 4.032 5.183 1.00 81.19 172 ALA A C 1
ATOM 1377 O O . ALA A 1 172 ? 7.905 5.174 4.730 1.00 81.19 172 ALA A O 1
ATOM 1378 N N . PHE A 1 173 ? 6.991 3.384 5.721 1.00 84.75 173 PHE A N 1
ATOM 1379 C CA . PHE A 1 173 ? 5.655 3.958 5.863 1.00 84.75 173 PHE A CA 1
ATOM 1380 C C . PHE A 1 173 ? 5.659 5.239 6.712 1.00 84.75 173 PHE A C 1
ATOM 1382 O O . PHE A 1 173 ? 5.031 6.235 6.332 1.00 84.75 173 PHE A O 1
ATOM 1389 N N . CYS A 1 174 ? 6.384 5.248 7.837 1.00 85.50 174 CYS A N 1
ATOM 1390 C CA . CYS A 1 174 ? 6.513 6.424 8.699 1.00 85.50 174 CYS A CA 1
ATOM 1391 C C . CYS A 1 174 ? 7.163 7.599 7.958 1.00 85.50 174 CYS A C 1
ATOM 1393 O O . CYS A 1 174 ? 6.617 8.704 7.968 1.00 85.50 174 CYS A O 1
ATOM 1395 N N . VAL A 1 175 ? 8.281 7.360 7.264 1.00 83.81 175 VAL A N 1
ATOM 1396 C CA . VAL A 1 175 ? 8.980 8.390 6.477 1.00 83.81 175 VAL A CA 1
ATOM 1397 C C . VAL A 1 175 ? 8.080 8.963 5.386 1.00 83.81 175 VAL A C 1
ATOM 1399 O O . VAL A 1 175 ? 8.014 10.178 5.214 1.00 83.81 175 VAL A O 1
ATOM 1402 N N . GLN A 1 176 ? 7.320 8.119 4.686 1.00 84.56 176 GLN A N 1
ATOM 1403 C CA . GLN A 1 176 ? 6.413 8.574 3.630 1.00 84.56 176 GLN A CA 1
ATOM 1404 C C . GLN A 1 176 ? 5.325 9.527 4.149 1.00 84.56 176 GLN A C 1
ATOM 1406 O O . GLN A 1 176 ? 4.939 10.468 3.456 1.00 84.56 176 GLN A O 1
ATOM 1411 N N . ASN A 1 177 ? 4.803 9.280 5.351 1.00 85.38 177 ASN A N 1
ATOM 1412 C CA . ASN A 1 177 ? 3.677 10.033 5.908 1.00 85.38 177 ASN A CA 1
ATOM 1413 C C . ASN A 1 177 ? 4.101 11.237 6.760 1.00 85.38 177 ASN A C 1
ATOM 1415 O O . ASN A 1 177 ? 3.350 12.209 6.881 1.00 85.38 177 ASN A O 1
ATOM 1419 N N . TRP A 1 178 ? 5.298 11.181 7.340 1.00 87.62 178 TRP A N 1
ATOM 1420 C CA . TRP A 1 178 ? 5.796 12.157 8.304 1.00 87.62 178 TRP A CA 1
ATOM 1421 C C . TRP A 1 178 ? 7.286 12.444 8.091 1.00 87.62 178 TRP A C 1
ATOM 1423 O O . TRP A 1 178 ? 8.058 12.493 9.043 1.00 87.62 178 TRP A O 1
ATOM 1433 N N . ARG A 1 179 ? 7.688 12.676 6.837 1.00 81.00 179 ARG A N 1
ATOM 1434 C CA . ARG A 1 179 ? 9.085 12.896 6.417 1.00 81.00 179 ARG A CA 1
ATOM 1435 C C . ARG A 1 179 ? 9.867 13.896 7.274 1.00 81.00 179 ARG A C 1
ATOM 1437 O O . ARG A 1 179 ? 11.048 13.708 7.500 1.00 81.00 179 ARG A O 1
ATOM 1444 N N . SER A 1 180 ? 9.209 14.940 7.781 1.00 76.94 180 SER A N 1
ATOM 1445 C CA . SER A 1 180 ? 9.820 15.958 8.653 1.00 76.94 180 SER A CA 1
ATOM 1446 C C . SER A 1 180 ? 10.177 15.467 10.059 1.00 76.94 180 SER A C 1
ATOM 1448 O O . SER A 1 180 ? 10.662 16.241 10.876 1.00 76.94 180 SER A O 1
ATOM 1450 N N . SER A 1 181 ? 9.791 14.248 10.414 1.00 75.94 181 SER A N 1
ATOM 1451 C CA . SER A 1 181 ? 9.832 13.752 11.790 1.00 75.94 181 SER A CA 1
ATOM 1452 C C . SER A 1 181 ? 10.340 12.325 11.903 1.00 75.94 181 SER A C 1
ATOM 1454 O O . SER A 1 181 ? 10.451 11.809 13.011 1.00 75.94 181 SER A O 1
ATOM 1456 N N . PHE A 1 182 ? 10.616 11.687 10.770 1.00 76.56 182 PHE A N 1
ATOM 1457 C CA . PHE A 1 182 ? 11.205 10.367 10.701 1.00 76.56 182 PHE A CA 1
ATOM 1458 C C . PHE A 1 182 ? 12.282 10.398 9.635 1.00 76.56 182 PHE A C 1
ATOM 1460 O O . PHE A 1 182 ? 12.015 10.741 8.484 1.00 76.56 182 PHE A O 1
ATOM 1467 N N . GLU A 1 183 ? 13.473 9.992 10.040 1.00 74.25 183 GLU A N 1
ATOM 1468 C CA . GLU A 1 183 ? 14.586 9.719 9.152 1.00 74.25 183 GLU A CA 1
ATOM 1469 C C . GLU A 1 183 ? 14.834 8.215 9.196 1.00 74.25 183 GLU A C 1
ATOM 1471 O O . GLU A 1 183 ? 14.797 7.595 10.265 1.00 74.25 183 GLU A O 1
ATOM 1476 N N . LEU A 1 184 ? 15.014 7.628 8.019 1.00 74.12 184 LEU A N 1
ATOM 1477 C CA . LEU A 1 184 ? 15.541 6.282 7.882 1.00 74.12 184 LEU A CA 1
ATOM 1478 C C . LEU A 1 184 ? 16.993 6.447 7.450 1.00 74.12 184 LEU A C 1
ATOM 1480 O O . LEU A 1 184 ? 17.249 7.137 6.460 1.00 74.12 184 LEU A O 1
ATOM 1484 N N . ASP A 1 185 ? 17.924 5.851 8.186 1.00 79.00 185 ASP A N 1
ATOM 1485 C CA . ASP A 1 185 ? 19.324 5.874 7.787 1.00 79.00 185 ASP A CA 1
ATOM 1486 C C . ASP A 1 185 ? 19.513 4.926 6.596 1.00 79.00 185 ASP A C 1
ATOM 1488 O O . ASP A 1 185 ? 19.354 3.709 6.714 1.00 79.00 185 ASP A O 1
ATOM 1492 N N . PHE A 1 186 ? 19.816 5.501 5.429 1.00 80.12 186 PHE A N 1
ATOM 1493 C CA . PHE A 1 186 ? 20.097 4.737 4.217 1.00 80.12 186 PHE A CA 1
ATOM 1494 C C . PHE A 1 186 ? 21.258 3.764 4.431 1.00 80.12 186 PHE A C 1
ATOM 1496 O O . PHE A 1 186 ? 21.174 2.640 3.955 1.00 80.12 186 PHE A O 1
ATOM 1503 N N . ARG A 1 187 ? 22.299 4.154 5.180 1.00 81.69 187 ARG A N 1
ATOM 1504 C CA . ARG A 1 187 ? 23.473 3.302 5.418 1.00 81.69 187 ARG A CA 1
ATOM 1505 C C . ARG A 1 187 ? 23.130 2.109 6.294 1.00 81.69 187 ARG A C 1
ATOM 1507 O O . ARG A 1 187 ? 23.600 1.011 6.030 1.00 81.69 187 ARG A O 1
ATOM 1514 N N . GLU A 1 188 ? 22.295 2.311 7.312 1.00 80.31 188 GLU A N 1
ATOM 1515 C CA . GLU A 1 188 ? 21.809 1.218 8.162 1.00 80.31 188 GLU A CA 1
ATOM 1516 C C . GLU A 1 188 ? 20.962 0.231 7.347 1.00 80.31 188 GLU A C 1
ATOM 1518 O O . GLU A 1 188 ? 21.120 -0.983 7.462 1.00 80.31 188 GLU A O 1
ATOM 1523 N N . LEU A 1 189 ? 20.087 0.753 6.483 1.00 80.31 189 LEU A N 1
ATOM 1524 C CA . LEU A 1 189 ? 19.276 -0.053 5.577 1.00 80.31 189 LEU A CA 1
ATOM 1525 C C . LEU A 1 189 ? 20.136 -0.793 4.540 1.00 80.31 189 LEU A C 1
ATOM 1527 O O . LEU A 1 189 ? 19.907 -1.966 4.267 1.00 80.31 189 LEU A O 1
ATOM 1531 N N . GLU A 1 190 ? 21.135 -0.141 3.963 1.00 82.75 190 GLU A N 1
ATOM 1532 C CA . GLU A 1 190 ? 22.042 -0.758 3.000 1.00 82.75 190 GLU A CA 1
ATOM 1533 C C . GLU A 1 190 ? 22.876 -1.860 3.658 1.00 82.75 190 GLU A C 1
ATOM 1535 O O . GLU A 1 190 ? 22.777 -3.013 3.249 1.00 82.75 190 GLU A O 1
ATOM 1540 N N . ALA A 1 191 ? 23.590 -1.553 4.745 1.00 83.81 191 ALA A N 1
ATOM 1541 C CA . ALA A 1 191 ? 24.450 -2.506 5.450 1.00 83.81 191 ALA A CA 1
ATOM 1542 C C . ALA A 1 191 ? 23.715 -3.783 5.885 1.00 83.81 191 ALA A C 1
ATOM 1544 O O . ALA A 1 191 ? 24.315 -4.850 5.999 1.00 83.81 191 ALA A O 1
ATOM 1545 N N . ARG A 1 192 ? 22.410 -3.672 6.134 1.00 77.44 192 ARG A N 1
ATOM 1546 C CA . ARG A 1 192 ? 21.596 -4.758 6.664 1.00 77.44 192 ARG A CA 1
ATOM 1547 C C . ARG A 1 192 ? 20.953 -5.639 5.601 1.00 77.44 192 ARG A C 1
ATOM 1549 O O . ARG A 1 192 ? 20.918 -6.854 5.764 1.00 77.44 192 ARG A O 1
ATOM 1556 N N . TYR A 1 193 ? 20.427 -5.046 4.533 1.00 79.31 193 TYR A N 1
ATOM 1557 C CA . TYR A 1 193 ? 19.633 -5.780 3.540 1.00 79.31 193 TYR A CA 1
ATOM 1558 C C . TYR A 1 193 ? 20.384 -6.043 2.244 1.00 79.31 193 TYR A C 1
ATOM 1560 O O . TYR A 1 193 ? 20.067 -7.020 1.569 1.00 79.31 193 TYR A O 1
ATOM 1568 N N . HIS A 1 194 ? 21.384 -5.225 1.910 1.00 84.06 194 HIS A N 1
ATOM 1569 C CA . HIS A 1 194 ? 22.201 -5.441 0.720 1.00 84.06 194 HIS A CA 1
ATOM 1570 C C . HIS A 1 194 ? 22.841 -6.843 0.719 1.00 84.06 194 HIS A C 1
ATOM 1572 O O . HIS A 1 194 ? 22.682 -7.542 -0.278 1.00 84.06 194 HIS A O 1
ATOM 1578 N N . PRO A 1 195 ? 23.418 -7.357 1.831 1.00 84.88 195 PRO A N 1
ATOM 1579 C CA . PRO A 1 195 ? 23.970 -8.715 1.845 1.00 84.88 195 PRO A CA 1
ATOM 1580 C C . PRO A 1 195 ? 22.910 -9.805 1.643 1.00 84.88 195 PRO A C 1
ATOM 1582 O O . PRO A 1 195 ? 23.182 -10.838 1.041 1.00 84.88 195 PRO A O 1
ATOM 1585 N N . LEU A 1 196 ? 21.686 -9.595 2.141 1.00 81.75 196 LEU A N 1
ATOM 1586 C CA . LEU A 1 196 ? 20.592 -10.557 1.975 1.00 81.75 196 LEU A CA 1
ATOM 1587 C C . LEU A 1 196 ? 20.161 -10.646 0.512 1.00 81.75 196 LEU A C 1
ATOM 1589 O O . LEU A 1 196 ? 19.946 -11.744 0.006 1.00 81.75 196 LEU A O 1
ATOM 1593 N N . VAL A 1 197 ? 20.049 -9.492 -0.145 1.00 84.81 197 VAL A N 1
ATOM 1594 C CA . VAL A 1 197 ? 19.617 -9.392 -1.539 1.00 84.81 197 VAL A CA 1
ATOM 1595 C C . VAL A 1 197 ? 20.715 -9.832 -2.504 1.00 84.81 197 VAL A C 1
ATOM 1597 O O . VAL A 1 197 ? 20.404 -10.495 -3.486 1.00 84.81 197 VAL A O 1
ATOM 1600 N N . ASP A 1 198 ? 21.985 -9.553 -2.220 1.00 85.00 198 ASP A N 1
ATOM 1601 C CA . ASP A 1 198 ? 23.106 -10.026 -3.048 1.00 85.00 198 ASP A CA 1
ATOM 1602 C C . ASP A 1 198 ? 23.243 -11.548 -3.047 1.00 85.00 198 ASP A C 1
ATOM 1604 O O . ASP A 1 198 ? 23.657 -12.147 -4.038 1.00 85.00 198 ASP A O 1
ATOM 1608 N N . ASN A 1 199 ? 22.843 -12.192 -1.950 1.00 85.12 199 ASN A N 1
ATOM 1609 C CA . ASN A 1 199 ? 22.813 -13.647 -1.843 1.00 85.12 199 ASN A CA 1
ATOM 1610 C C . ASN A 1 199 ? 21.648 -14.282 -2.625 1.00 85.12 199 ASN A C 1
ATOM 1612 O O . ASN A 1 199 ? 21.506 -15.511 -2.657 1.00 85.12 199 ASN A O 1
ATOM 1616 N N . PHE A 1 200 ? 20.788 -13.482 -3.261 1.00 86.12 200 PHE A N 1
ATOM 1617 C CA . PHE A 1 200 ? 19.798 -13.982 -4.202 1.00 86.12 200 PHE A CA 1
ATOM 1618 C C . PHE A 1 200 ? 20.522 -14.350 -5.500 1.00 86.12 200 PHE A C 1
ATOM 1620 O O . PHE A 1 200 ? 20.685 -13.533 -6.400 1.00 86.12 200 PHE A O 1
ATOM 1627 N N . GLY A 1 201 ? 21.010 -15.593 -5.562 1.00 80.69 201 GLY A N 1
ATOM 1628 C CA . GLY A 1 201 ? 21.664 -16.143 -6.750 1.00 80.69 201 GLY A CA 1
ATOM 1629 C C . GLY A 1 201 ? 20.795 -16.067 -8.020 1.00 80.69 201 GLY A C 1
ATOM 1630 O O . GLY A 1 201 ? 19.632 -15.674 -7.967 1.00 80.69 201 GLY A O 1
ATOM 1631 N N . PRO A 1 202 ? 21.317 -16.504 -9.179 1.00 81.62 202 PRO A N 1
ATOM 1632 C CA . PRO A 1 202 ? 20.681 -16.298 -10.488 1.00 81.62 202 PRO A CA 1
ATOM 1633 C C . PRO A 1 202 ? 19.402 -17.125 -10.720 1.00 81.62 202 PRO A C 1
ATOM 1635 O O . PRO A 1 202 ? 18.772 -17.021 -11.773 1.00 81.62 202 PRO A O 1
ATOM 1638 N N . HIS A 1 203 ? 19.038 -17.987 -9.773 1.00 86.38 203 HIS A N 1
ATOM 1639 C CA . HIS A 1 203 ? 17.873 -18.857 -9.870 1.00 86.38 203 HIS A CA 1
ATOM 1640 C C . HIS A 1 203 ? 16.566 -18.087 -9.636 1.00 86.38 203 HIS A C 1
ATOM 1642 O O . HIS A 1 203 ? 16.579 -17.061 -8.953 1.00 86.38 203 HIS A O 1
ATOM 1648 N N . PRO A 1 204 ? 15.428 -18.597 -10.151 1.00 90.06 204 PRO A N 1
ATOM 1649 C CA . PRO A 1 204 ? 14.117 -18.060 -9.817 1.00 90.06 204 PRO A CA 1
ATOM 1650 C C . PRO A 1 204 ? 13.954 -17.901 -8.305 1.00 90.06 204 PRO A C 1
ATOM 1652 O O . PRO A 1 204 ? 14.233 -18.822 -7.532 1.00 90.06 204 PRO A O 1
ATOM 1655 N N . LEU A 1 205 ? 13.538 -16.711 -7.885 1.00 92.25 205 LEU A N 1
ATOM 1656 C CA . LEU A 1 205 ? 13.357 -16.411 -6.474 1.00 92.25 205 LEU A CA 1
ATOM 1657 C C . LEU A 1 205 ? 12.103 -17.103 -5.941 1.00 92.25 205 LEU A C 1
ATOM 1659 O O . LEU A 1 205 ? 11.064 -17.138 -6.598 1.00 92.25 205 LEU A O 1
ATOM 1663 N N . THR A 1 206 ? 12.201 -17.619 -4.717 1.00 92.50 206 THR A N 1
ATOM 1664 C CA . THR A 1 206 ? 11.032 -18.062 -3.953 1.00 92.50 206 THR A CA 1
ATOM 1665 C C . THR A 1 206 ? 10.173 -16.858 -3.563 1.00 92.50 206 THR A C 1
ATOM 1667 O O . THR A 1 206 ? 10.664 -15.725 -3.521 1.00 92.50 206 THR A O 1
ATOM 1670 N N . GLU A 1 207 ? 8.904 -17.090 -3.228 1.00 90.50 207 GLU A N 1
ATOM 1671 C CA . GLU A 1 207 ? 7.980 -16.021 -2.820 1.00 90.50 207 GLU A CA 1
ATOM 1672 C C . GLU A 1 207 ? 8.514 -15.199 -1.639 1.00 90.50 207 GLU A C 1
ATOM 1674 O O . GLU A 1 207 ? 8.473 -13.970 -1.679 1.00 90.50 207 GLU A O 1
ATOM 1679 N N . ASP A 1 208 ? 9.121 -15.853 -0.645 1.00 86.56 208 ASP A N 1
ATOM 1680 C CA . ASP A 1 208 ? 9.740 -15.183 0.506 1.00 86.56 208 ASP A CA 1
ATOM 1681 C C . ASP A 1 208 ? 10.871 -14.234 0.093 1.00 86.56 208 ASP A C 1
ATOM 1683 O O . ASP A 1 208 ? 10.975 -13.108 0.586 1.00 86.56 208 ASP A O 1
ATOM 1687 N N . LYS A 1 209 ? 11.718 -14.656 -0.855 1.00 90.56 209 LYS A N 1
ATOM 1688 C CA . LYS A 1 209 ? 12.804 -13.814 -1.378 1.00 90.56 209 LYS A CA 1
ATOM 1689 C C . LYS A 1 209 ? 12.250 -12.632 -2.171 1.00 90.56 209 LYS A C 1
ATOM 1691 O O . LYS A 1 209 ? 12.765 -11.521 -2.037 1.00 90.56 209 LYS A O 1
ATOM 1696 N N . ILE A 1 210 ? 11.176 -12.839 -2.940 1.00 92.81 210 ILE A N 1
ATOM 1697 C CA . ILE A 1 210 ? 10.459 -11.754 -3.626 1.00 92.81 210 ILE A CA 1
ATOM 1698 C C . ILE A 1 210 ? 9.875 -10.773 -2.604 1.00 92.81 210 ILE A C 1
ATOM 1700 O O . ILE A 1 210 ? 10.005 -9.564 -2.790 1.00 92.81 210 ILE A O 1
ATOM 1704 N N . ALA A 1 211 ? 9.285 -11.259 -1.509 1.00 87.69 211 ALA A N 1
ATOM 1705 C CA . ALA A 1 211 ? 8.734 -10.417 -0.451 1.00 87.69 211 ALA A CA 1
ATOM 1706 C C . ALA A 1 211 ? 9.821 -9.569 0.233 1.00 87.69 211 ALA A C 1
ATOM 1708 O O . ALA A 1 211 ? 9.643 -8.361 0.401 1.00 87.69 211 ALA A O 1
ATOM 1709 N N . ILE A 1 212 ? 10.981 -10.157 0.549 1.00 87.06 212 ILE A N 1
ATOM 1710 C CA . ILE A 1 212 ? 12.131 -9.425 1.106 1.00 87.06 212 ILE A CA 1
ATOM 1711 C C . ILE A 1 212 ? 12.620 -8.356 0.120 1.00 87.06 212 ILE A C 1
ATOM 1713 O O . ILE A 1 212 ? 12.770 -7.190 0.501 1.00 87.06 212 ILE A O 1
ATOM 1717 N N . LEU A 1 213 ? 12.819 -8.724 -1.152 1.00 91.81 213 LEU A N 1
ATOM 1718 C CA . LEU A 1 213 ? 13.247 -7.791 -2.197 1.00 91.81 213 LEU A CA 1
ATOM 1719 C C . LEU A 1 213 ? 12.235 -6.655 -2.390 1.00 91.81 213 LEU A C 1
ATOM 1721 O O . LEU A 1 213 ? 12.625 -5.498 -2.565 1.00 91.81 213 LEU A O 1
ATOM 1725 N N . TYR A 1 214 ? 10.941 -6.965 -2.325 1.00 91.62 214 TYR A N 1
ATOM 1726 C CA . TYR A 1 214 ? 9.863 -5.988 -2.377 1.00 91.62 214 TYR A CA 1
ATOM 1727 C C . TYR A 1 214 ? 9.932 -5.009 -1.207 1.00 91.62 214 TYR A C 1
ATOM 1729 O O . TYR A 1 214 ? 9.974 -3.801 -1.446 1.00 91.62 214 TYR A O 1
ATOM 1737 N N . CYS A 1 215 ? 10.004 -5.489 0.038 1.00 86.94 215 CYS A N 1
ATOM 1738 C CA . CYS A 1 215 ? 10.123 -4.628 1.215 1.00 86.94 215 CYS A CA 1
ATOM 1739 C C . CYS A 1 215 ? 11.349 -3.711 1.112 1.00 86.94 215 CYS A C 1
ATOM 1741 O O . CYS A 1 215 ? 11.232 -2.501 1.331 1.00 86.94 215 CYS A O 1
ATOM 1743 N N . TYR A 1 216 ? 12.498 -4.264 0.711 1.00 89.31 216 TYR A N 1
ATOM 1744 C CA . TYR A 1 216 ? 13.740 -3.513 0.545 1.00 89.31 216 TYR A CA 1
ATOM 1745 C C . TYR A 1 216 ? 13.633 -2.434 -0.536 1.00 89.31 216 TYR A C 1
ATOM 1747 O O . TYR A 1 216 ? 13.838 -1.248 -0.266 1.00 89.31 216 TYR A O 1
ATOM 1755 N N . THR A 1 217 ? 13.198 -2.813 -1.737 1.00 91.75 217 THR A N 1
ATOM 1756 C CA . THR A 1 217 ? 13.020 -1.889 -2.867 1.00 91.75 217 THR A CA 1
ATOM 1757 C C . THR A 1 217 ? 11.974 -0.813 -2.553 1.00 91.75 217 THR A C 1
ATOM 1759 O O . THR A 1 217 ? 12.145 0.354 -2.901 1.00 91.75 217 THR A O 1
ATOM 1762 N N . SER A 1 218 ? 10.902 -1.170 -1.841 1.00 88.94 218 SER A N 1
ATOM 1763 C CA . SER A 1 218 ? 9.848 -0.252 -1.390 1.00 88.94 218 SER A CA 1
ATOM 1764 C C . SER A 1 218 ? 10.345 0.756 -0.353 1.00 88.94 218 SER A C 1
ATOM 1766 O O . SER A 1 218 ? 9.900 1.910 -0.335 1.00 88.94 218 SER A O 1
ATOM 1768 N N . ALA A 1 219 ? 11.273 0.357 0.514 1.00 87.12 219 ALA A N 1
ATOM 1769 C CA . ALA A 1 219 ? 11.926 1.267 1.442 1.00 87.12 219 ALA A CA 1
ATOM 1770 C C . ALA A 1 219 ? 12.891 2.212 0.713 1.00 87.12 219 ALA A C 1
ATOM 1772 O O . ALA A 1 219 ? 12.780 3.430 0.880 1.00 87.12 219 ALA A O 1
ATOM 1773 N N . LEU A 1 220 ? 13.739 1.674 -0.172 1.00 88.81 220 LEU A N 1
ATOM 1774 C CA . LEU A 1 220 ? 14.646 2.449 -1.023 1.00 88.81 220 LEU A CA 1
ATOM 1775 C C . LEU A 1 220 ? 13.903 3.510 -1.844 1.00 88.81 220 LEU A C 1
ATOM 1777 O O . LEU A 1 220 ? 14.276 4.680 -1.820 1.00 88.81 220 LEU A O 1
ATOM 1781 N N . ALA A 1 221 ? 12.788 3.140 -2.479 1.00 88.75 221 ALA A N 1
ATOM 1782 C CA . ALA A 1 221 ? 11.963 4.035 -3.293 1.00 88.75 221 ALA A CA 1
ATOM 1783 C C . ALA A 1 221 ? 11.452 5.282 -2.547 1.00 88.75 221 ALA A C 1
ATOM 1785 O O . ALA A 1 221 ? 11.073 6.276 -3.169 1.00 88.75 221 ALA A O 1
ATOM 1786 N N . ARG A 1 222 ? 11.385 5.232 -1.211 1.00 84.81 222 ARG A N 1
ATOM 1787 C CA . ARG A 1 222 ? 10.910 6.343 -0.374 1.00 84.81 222 ARG A CA 1
ATOM 1788 C C . ARG A 1 222 ? 12.039 7.221 0.157 1.00 84.81 222 ARG A C 1
ATOM 1790 O O . ARG A 1 222 ? 11.771 8.370 0.511 1.00 84.81 222 ARG A O 1
ATOM 1797 N N . ILE A 1 223 ? 13.260 6.694 0.232 1.00 82.38 223 ILE A N 1
ATOM 1798 C CA . ILE A 1 223 ? 14.411 7.387 0.824 1.00 82.38 223 ILE A CA 1
ATOM 1799 C C . ILE A 1 223 ? 15.397 7.890 -0.227 1.00 82.38 223 ILE A C 1
ATOM 1801 O O . ILE A 1 223 ? 15.965 8.957 -0.023 1.00 82.38 223 ILE A O 1
ATOM 1805 N N . VAL A 1 224 ? 15.564 7.178 -1.348 1.00 83.94 224 VAL A N 1
ATOM 1806 C CA . VAL A 1 224 ? 16.501 7.523 -2.423 1.00 83.94 224 VAL A CA 1
ATOM 1807 C C . VAL A 1 224 ? 15.844 8.541 -3.362 1.00 83.94 224 VAL A C 1
ATOM 1809 O O . VAL A 1 224 ? 14.876 8.215 -4.054 1.00 83.94 224 VAL A O 1
ATOM 1812 N N . PRO A 1 225 ? 16.332 9.793 -3.423 1.00 80.00 225 PRO A N 1
ATOM 1813 C CA . PRO A 1 225 ? 15.862 10.758 -4.411 1.00 80.00 225 PRO A CA 1
ATOM 1814 C C . PRO A 1 225 ? 16.202 10.304 -5.836 1.00 80.00 225 PRO A C 1
ATOM 1816 O O . PRO A 1 225 ? 17.275 9.756 -6.060 1.00 80.00 225 PRO A O 1
ATOM 1819 N N . LEU A 1 226 ? 15.356 10.652 -6.816 1.00 74.69 226 LEU A N 1
ATOM 1820 C CA . LEU A 1 226 ? 15.506 10.298 -8.244 1.00 74.69 226 LEU A CA 1
ATOM 1821 C C . LEU A 1 226 ? 16.878 10.626 -8.874 1.00 74.69 226 LEU A C 1
ATOM 1823 O O . LEU A 1 226 ? 17.210 10.084 -9.923 1.00 74.69 226 LEU A O 1
ATOM 1827 N N . ASN A 1 227 ? 17.644 11.542 -8.276 1.00 76.56 227 ASN A N 1
ATOM 1828 C CA . ASN A 1 227 ? 18.904 12.060 -8.813 1.00 76.56 227 ASN A CA 1
ATOM 1829 C C . ASN A 1 227 ? 20.126 11.772 -7.923 1.00 76.56 227 ASN A C 1
ATOM 1831 O O . ASN A 1 227 ? 21.169 12.392 -8.128 1.00 76.56 227 ASN A O 1
ATOM 1835 N N . ASN A 1 228 ? 20.002 10.869 -6.952 1.00 83.94 228 ASN A N 1
ATOM 1836 C CA . ASN A 1 228 ? 21.071 10.515 -6.016 1.00 83.94 228 ASN A CA 1
ATOM 1837 C C . ASN A 1 228 ? 22.015 9.446 -6.606 1.00 83.94 228 ASN A C 1
ATOM 1839 O O . ASN A 1 228 ? 21.591 8.661 -7.453 1.00 83.94 228 ASN A O 1
ATOM 1843 N N . ASP A 1 229 ? 23.260 9.384 -6.143 1.00 83.69 229 ASP A N 1
ATOM 1844 C CA . ASP A 1 229 ? 24.254 8.390 -6.572 1.00 83.69 229 ASP A CA 1
ATOM 1845 C C . ASP A 1 229 ? 23.866 6.947 -6.213 1.00 83.69 229 ASP A C 1
ATOM 1847 O O . ASP A 1 229 ? 24.265 6.022 -6.908 1.00 83.69 229 ASP A O 1
ATOM 1851 N N . ALA A 1 230 ? 23.002 6.747 -5.213 1.00 84.44 230 ALA A N 1
ATOM 1852 C CA . ALA A 1 230 ? 22.405 5.447 -4.890 1.00 84.44 230 ALA A CA 1
ATOM 1853 C C . ALA A 1 230 ? 21.284 5.014 -5.864 1.00 84.44 230 ALA A C 1
ATOM 1855 O O . ALA A 1 230 ? 20.766 3.899 -5.770 1.00 84.44 230 ALA A O 1
ATOM 1856 N N . THR A 1 231 ? 20.875 5.875 -6.806 1.00 86.19 231 THR A N 1
ATOM 1857 C CA . THR A 1 231 ? 19.778 5.573 -7.746 1.00 86.19 231 THR A CA 1
ATOM 1858 C C . THR A 1 231 ? 20.061 4.345 -8.622 1.00 86.19 231 THR A C 1
ATOM 1860 O O . THR A 1 231 ? 19.162 3.516 -8.735 1.00 86.19 231 THR A O 1
ATOM 1863 N N . PRO A 1 232 ? 21.253 4.157 -9.226 1.00 87.81 232 PRO A N 1
ATOM 1864 C CA . PRO A 1 232 ? 21.527 2.993 -10.072 1.00 87.81 232 PRO A CA 1
ATOM 1865 C C . PRO A 1 232 ? 21.386 1.654 -9.341 1.00 87.81 232 PRO A C 1
ATOM 1867 O O . PRO A 1 232 ? 20.814 0.723 -9.906 1.00 87.81 232 PRO A O 1
ATOM 1870 N N . LEU A 1 233 ? 21.839 1.569 -8.084 1.00 87.31 233 LEU A N 1
ATOM 1871 C CA . LEU A 1 233 ? 21.677 0.376 -7.247 1.00 87.31 233 LEU A CA 1
ATOM 1872 C C . LEU A 1 233 ? 20.192 0.060 -7.031 1.00 87.31 233 LEU A C 1
ATOM 1874 O O . LEU A 1 233 ? 19.725 -1.038 -7.335 1.00 87.31 233 LEU A O 1
ATOM 1878 N N . PHE A 1 234 ? 19.424 1.063 -6.598 1.00 90.56 234 PHE A N 1
ATOM 1879 C CA . PHE A 1 234 ? 17.977 0.947 -6.429 1.00 90.56 234 PHE A CA 1
ATOM 1880 C C . PHE A 1 234 ? 17.267 0.507 -7.725 1.00 90.56 234 PHE A C 1
ATOM 1882 O O . PHE A 1 234 ? 16.413 -0.380 -7.688 1.00 90.56 234 PHE A O 1
ATOM 1889 N N . LEU A 1 235 ? 17.630 1.085 -8.877 1.00 91.25 235 LEU A N 1
ATOM 1890 C CA . LEU A 1 235 ? 17.066 0.704 -10.177 1.00 91.25 235 LEU A CA 1
ATOM 1891 C C . LEU A 1 235 ? 17.432 -0.732 -10.567 1.00 91.25 235 LEU A C 1
ATOM 1893 O O . LEU A 1 235 ? 16.626 -1.416 -11.195 1.00 91.25 235 LEU A O 1
ATOM 1897 N N . GLY A 1 236 ? 18.616 -1.198 -10.165 1.00 91.19 236 GLY A N 1
ATOM 1898 C CA . GLY A 1 236 ? 19.028 -2.587 -10.307 1.00 91.19 236 GLY A CA 1
ATOM 1899 C C . GLY A 1 236 ? 18.105 -3.544 -9.560 1.00 91.19 236 GLY A C 1
ATOM 1900 O O . GLY A 1 236 ? 17.556 -4.456 -10.175 1.00 91.19 236 GLY A O 1
ATOM 1901 N N . HIS A 1 237 ? 17.868 -3.303 -8.269 1.00 92.44 237 HIS A N 1
ATOM 1902 C CA . HIS A 1 237 ? 16.949 -4.121 -7.468 1.00 92.44 237 HIS A CA 1
ATOM 1903 C C . HIS A 1 237 ? 15.507 -4.055 -7.976 1.00 92.44 237 HIS A C 1
ATOM 1905 O O . HIS A 1 237 ? 14.823 -5.075 -8.023 1.00 92.44 237 HIS A O 1
ATOM 1911 N N . LEU A 1 238 ? 15.058 -2.877 -8.418 1.00 94.56 238 LEU A N 1
ATOM 1912 C CA . LEU A 1 238 ? 13.733 -2.701 -9.004 1.00 94.56 238 LEU A CA 1
ATOM 1913 C C . LEU A 1 238 ? 13.543 -3.538 -10.279 1.00 94.56 238 LEU A C 1
ATOM 1915 O O . LEU A 1 238 ? 12.483 -4.136 -10.456 1.00 94.56 238 LEU A O 1
ATOM 1919 N N . ALA A 1 239 ? 14.558 -3.602 -11.145 1.00 93.56 239 ALA A N 1
ATOM 1920 C CA . ALA A 1 239 ? 14.514 -4.417 -12.357 1.00 93.56 239 ALA A CA 1
ATOM 1921 C C . ALA A 1 239 ? 14.447 -5.919 -12.034 1.00 93.56 239 ALA A C 1
ATOM 1923 O O . ALA A 1 239 ? 13.619 -6.622 -12.611 1.00 93.56 239 ALA A O 1
ATOM 1924 N N . VAL A 1 240 ? 15.250 -6.392 -11.071 1.00 93.75 240 VAL A N 1
ATOM 1925 C CA . VAL A 1 240 ? 15.205 -7.792 -10.603 1.00 93.75 240 VAL A CA 1
ATOM 1926 C C . VAL A 1 240 ? 13.835 -8.118 -10.012 1.00 93.75 240 VAL A C 1
ATOM 1928 O O . VAL A 1 240 ? 13.246 -9.142 -10.347 1.00 93.75 240 VAL A O 1
ATOM 1931 N N . LEU A 1 241 ? 13.290 -7.230 -9.178 1.00 96.00 241 LEU A N 1
ATOM 1932 C CA . LEU A 1 241 ? 11.972 -7.418 -8.580 1.00 96.00 241 LEU A CA 1
ATOM 1933 C C . LEU A 1 241 ? 10.880 -7.537 -9.646 1.00 96.00 241 LEU A C 1
ATOM 1935 O O . LEU A 1 241 ? 10.029 -8.421 -9.544 1.00 96.00 241 LEU A O 1
ATOM 1939 N N . LEU A 1 242 ? 10.907 -6.667 -10.661 1.00 96.25 242 LEU A N 1
ATOM 1940 C CA . LEU A 1 242 ? 9.949 -6.712 -11.761 1.00 96.25 242 LEU A CA 1
ATOM 1941 C C . LEU A 1 242 ? 10.069 -8.023 -12.537 1.00 96.25 242 LEU A C 1
ATOM 1943 O O . LEU A 1 242 ? 9.057 -8.685 -12.733 1.00 96.25 242 LEU A O 1
ATOM 1947 N N . ASP A 1 243 ? 11.273 -8.416 -12.954 1.00 94.44 243 ASP A N 1
ATOM 1948 C CA . ASP A 1 243 ? 11.489 -9.653 -13.712 1.00 94.44 243 ASP A CA 1
ATOM 1949 C C . ASP A 1 243 ? 10.974 -10.884 -12.949 1.00 94.44 243 ASP A C 1
ATOM 1951 O O . ASP A 1 243 ? 10.150 -11.639 -13.469 1.00 94.44 243 ASP A O 1
ATOM 1955 N N . GLN A 1 244 ? 11.390 -11.042 -11.691 1.00 96.00 244 GLN A N 1
ATOM 1956 C CA . GLN A 1 244 ? 11.061 -12.215 -10.881 1.00 96.00 244 GLN A CA 1
ATOM 1957 C C . GLN A 1 244 ? 9.568 -12.295 -10.558 1.00 96.00 244 GLN A C 1
ATOM 1959 O O . GLN A 1 244 ? 8.945 -13.340 -10.753 1.00 96.00 244 GLN A O 1
ATOM 1964 N N . SER A 1 245 ? 8.965 -11.182 -10.132 1.00 97.25 245 SER A N 1
ATOM 1965 C CA . SER A 1 245 ? 7.527 -11.151 -9.849 1.00 97.25 245 SER A CA 1
ATOM 1966 C C . SER A 1 245 ? 6.685 -11.311 -11.120 1.00 97.25 245 SER A C 1
ATOM 1968 O O . SER A 1 245 ? 5.703 -12.044 -11.100 1.00 97.25 245 SER A O 1
ATOM 1970 N N . SER A 1 246 ? 7.090 -10.730 -12.256 1.00 96.88 246 SER A N 1
ATOM 1971 C CA . SER A 1 246 ? 6.352 -10.869 -13.522 1.00 96.88 246 SER A CA 1
ATOM 1972 C C . SER A 1 246 ? 6.301 -12.314 -14.010 1.00 96.88 246 SER A C 1
ATOM 1974 O O . SER A 1 246 ? 5.254 -12.754 -14.473 1.00 96.88 246 SER A O 1
ATOM 1976 N N . ARG A 1 247 ? 7.410 -13.065 -13.921 1.00 95.44 247 ARG A N 1
ATOM 1977 C CA . ARG A 1 247 ? 7.441 -14.481 -14.336 1.00 95.44 247 ARG A CA 1
ATOM 1978 C C . ARG A 1 247 ? 6.439 -15.316 -13.545 1.00 95.44 247 ARG A C 1
ATOM 1980 O O . ARG A 1 247 ? 5.672 -16.063 -14.140 1.00 95.44 247 ARG A O 1
ATOM 1987 N N . HIS A 1 248 ? 6.424 -15.139 -12.227 1.00 95.19 248 HIS A N 1
ATOM 1988 C CA . HIS A 1 248 ? 5.520 -15.865 -11.342 1.00 95.19 248 HIS A CA 1
ATOM 1989 C C . HIS A 1 248 ? 4.052 -15.506 -11.618 1.00 95.19 248 HIS A C 1
ATOM 1991 O O . HIS A 1 248 ? 3.233 -16.386 -11.861 1.00 95.19 248 HIS A O 1
ATOM 1997 N N . VAL A 1 249 ? 3.731 -14.210 -11.691 1.00 97.44 249 VAL A N 1
ATOM 1998 C CA . VAL A 1 249 ? 2.358 -13.739 -11.942 1.00 97.44 249 VAL A CA 1
ATOM 1999 C C . VAL A 1 249 ? 1.856 -14.164 -13.329 1.00 97.44 249 VAL A C 1
ATOM 2001 O O . VAL A 1 249 ? 0.693 -14.538 -13.457 1.00 97.44 249 VAL A O 1
ATOM 2004 N N . ARG A 1 250 ? 2.701 -14.145 -14.372 1.00 97.38 250 ARG A N 1
ATOM 2005 C CA . ARG A 1 250 ? 2.320 -14.652 -15.706 1.00 97.38 250 ARG A CA 1
ATOM 2006 C C . ARG A 1 250 ? 1.981 -16.138 -15.662 1.00 97.38 250 ARG A C 1
ATOM 2008 O O . ARG A 1 250 ? 0.930 -16.516 -16.164 1.00 97.38 250 ARG A O 1
ATOM 2015 N N . HIS A 1 251 ? 2.820 -16.943 -15.013 1.00 96.62 251 HIS A N 1
ATOM 2016 C CA . HIS A 1 251 ? 2.582 -18.377 -14.865 1.00 96.62 251 HIS A CA 1
ATOM 2017 C C . HIS A 1 251 ? 1.245 -18.667 -14.158 1.00 96.62 251 HIS A C 1
ATOM 2019 O O . HIS A 1 251 ? 0.448 -19.466 -14.643 1.00 96.62 251 HIS A O 1
ATOM 2025 N N . GLU A 1 252 ? 0.946 -17.980 -13.051 1.00 96.69 252 GLU A N 1
ATOM 2026 C CA . GLU A 1 252 ? -0.345 -18.137 -12.361 1.00 96.69 252 GLU A CA 1
ATOM 2027 C C . GLU A 1 252 ? -1.540 -17.647 -13.192 1.00 96.69 252 GLU A C 1
ATOM 2029 O O . GLU A 1 252 ? -2.628 -18.225 -13.131 1.00 96.69 252 GLU A O 1
ATOM 2034 N N . ALA A 1 253 ? -1.361 -16.581 -13.976 1.00 97.00 253 ALA A N 1
ATOM 2035 C CA . ALA A 1 253 ? -2.401 -16.070 -14.864 1.00 97.00 253 ALA A CA 1
ATOM 2036 C C . ALA A 1 253 ? -2.716 -17.054 -15.999 1.00 97.00 253 ALA A C 1
ATOM 2038 O O . ALA A 1 253 ? -3.887 -17.301 -16.283 1.00 97.00 253 ALA A O 1
ATOM 2039 N N . GLU A 1 254 ? -1.689 -17.645 -16.611 1.00 96.94 254 GLU A N 1
ATOM 2040 C CA . GLU A 1 254 ? -1.818 -18.679 -17.646 1.00 96.94 254 GLU A CA 1
ATOM 2041 C C . GLU A 1 254 ? -2.482 -19.949 -17.099 1.00 96.94 254 GLU A C 1
ATOM 2043 O O . GLU A 1 254 ? -3.311 -20.553 -17.778 1.00 96.94 254 GLU A O 1
ATOM 2048 N N . ALA A 1 255 ? -2.194 -20.303 -15.844 1.00 96.81 255 ALA A N 1
ATOM 2049 C CA . ALA A 1 255 ? -2.849 -21.400 -15.135 1.00 96.81 255 ALA A CA 1
ATOM 2050 C C . ALA A 1 255 ? -4.293 -21.083 -14.690 1.00 96.81 255 ALA A C 1
ATOM 2052 O O . ALA A 1 255 ? -4.996 -21.968 -14.201 1.00 96.81 255 ALA A O 1
ATOM 2053 N N . GLY A 1 256 ? -4.755 -19.833 -14.827 1.00 96.12 256 GLY A N 1
ATOM 2054 C CA . GLY A 1 256 ? -6.078 -19.401 -14.369 1.00 96.12 256 GLY A CA 1
ATOM 2055 C C . GLY A 1 256 ? -6.234 -19.368 -12.844 1.00 96.12 256 GLY A C 1
ATOM 2056 O O . GLY A 1 256 ? -7.360 -19.346 -12.347 1.00 96.12 256 GLY A O 1
ATOM 2057 N N . SER A 1 257 ? -5.126 -19.362 -12.098 1.00 96.75 257 SER A N 1
ATOM 2058 C CA . SER A 1 257 ? -5.090 -19.425 -10.632 1.00 96.75 257 SER A CA 1
ATOM 2059 C C . SER A 1 257 ? -4.606 -18.130 -9.976 1.00 96.75 257 SER A C 1
ATOM 2061 O O . SER A 1 257 ? -4.330 -18.124 -8.779 1.00 96.75 257 SER A O 1
ATOM 2063 N N . LEU A 1 258 ? -4.496 -17.033 -10.735 1.00 97.31 258 LEU A N 1
ATOM 2064 C CA . LEU A 1 258 ? -3.954 -15.765 -10.247 1.00 97.31 258 LEU A CA 1
ATOM 2065 C C . LEU A 1 258 ? -4.800 -15.165 -9.108 1.00 97.31 258 LEU A C 1
ATOM 2067 O O . LEU A 1 258 ? -5.853 -14.553 -9.334 1.00 97.31 258 LEU A O 1
ATOM 2071 N N . ALA A 1 259 ? -4.280 -15.270 -7.888 1.00 95.38 259 ALA A N 1
ATOM 2072 C CA . ALA A 1 259 ? -4.848 -14.691 -6.677 1.00 95.38 259 ALA A CA 1
ATOM 2073 C C . ALA A 1 259 ? -3.974 -13.543 -6.169 1.00 95.38 259 ALA A C 1
ATOM 2075 O O . ALA A 1 259 ? -2.751 -13.557 -6.306 1.00 95.38 259 ALA A O 1
ATOM 2076 N N . TYR A 1 260 ? -4.584 -12.519 -5.573 1.00 93.44 260 TYR A N 1
ATOM 2077 C CA . TYR A 1 260 ? -3.821 -11.362 -5.121 1.00 93.44 260 TYR A CA 1
ATOM 2078 C C . TYR A 1 260 ? -2.973 -11.711 -3.893 1.00 93.44 260 TYR A C 1
ATOM 2080 O O . TYR A 1 260 ? -3.486 -11.775 -2.779 1.00 93.44 260 TYR A O 1
ATOM 2088 N N . GLY A 1 261 ? -1.672 -11.908 -4.114 1.00 91.88 261 GLY A N 1
ATOM 2089 C CA . GLY A 1 261 ? -0.680 -12.306 -3.115 1.00 91.88 261 GLY A CA 1
ATOM 2090 C C . GLY A 1 261 ? 0.426 -11.274 -2.855 1.00 91.88 261 GLY A C 1
ATOM 2091 O O . GLY A 1 261 ? 0.426 -10.161 -3.392 1.00 91.88 261 GLY A O 1
ATOM 2092 N N . GLY A 1 262 ? 1.424 -11.666 -2.054 1.00 90.06 262 GLY A N 1
ATOM 2093 C CA . GLY A 1 262 ? 2.641 -10.873 -1.841 1.00 90.06 262 GLY A CA 1
ATOM 2094 C C . GLY A 1 262 ? 3.417 -10.648 -3.144 1.00 90.06 262 GLY A C 1
ATOM 2095 O O . GLY A 1 262 ? 3.816 -9.521 -3.442 1.00 90.06 262 GLY A O 1
ATOM 2096 N N . VAL A 1 263 ? 3.533 -11.691 -3.973 1.00 94.75 263 VAL A N 1
ATOM 2097 C CA . VAL A 1 263 ? 4.187 -11.621 -5.290 1.00 94.75 263 VAL A CA 1
ATOM 2098 C C . VAL A 1 263 ? 3.426 -10.705 -6.252 1.00 94.75 263 VAL A C 1
ATOM 2100 O O . VAL A 1 263 ? 4.038 -9.875 -6.924 1.00 94.75 263 VAL A O 1
ATOM 2103 N N . VAL A 1 264 ? 2.090 -10.768 -6.270 1.00 96.31 264 VAL A N 1
ATOM 2104 C CA . VAL A 1 264 ? 1.266 -9.857 -7.081 1.00 96.31 264 VAL A CA 1
ATOM 2105 C C . VAL A 1 264 ? 1.419 -8.406 -6.616 1.00 96.31 264 VAL A C 1
ATOM 2107 O O . VAL A 1 264 ? 1.543 -7.505 -7.446 1.00 96.31 264 VAL A O 1
ATOM 2110 N N . SER A 1 265 ? 1.472 -8.154 -5.304 1.00 93.38 265 SER A N 1
ATOM 2111 C CA . SER A 1 265 ? 1.730 -6.812 -4.759 1.00 93.38 265 SER A CA 1
ATOM 2112 C C . SER A 1 265 ? 3.105 -6.282 -5.192 1.00 93.38 265 SER A C 1
ATOM 2114 O O . SER A 1 265 ? 3.216 -5.138 -5.645 1.00 93.38 265 SER A O 1
ATOM 2116 N N . ALA A 1 266 ? 4.134 -7.135 -5.153 1.00 95.12 266 ALA A N 1
ATOM 2117 C CA . ALA A 1 266 ? 5.474 -6.826 -5.646 1.00 95.12 266 ALA A CA 1
ATOM 2118 C C . ALA A 1 266 ? 5.493 -6.520 -7.154 1.00 95.12 266 ALA A C 1
ATOM 2120 O O . ALA A 1 266 ? 6.130 -5.549 -7.576 1.00 95.12 266 ALA A O 1
ATOM 2121 N N . PHE A 1 267 ? 4.754 -7.289 -7.956 1.00 97.69 267 PHE A N 1
ATOM 2122 C CA . PHE A 1 267 ? 4.590 -7.066 -9.393 1.00 97.69 267 PHE A CA 1
ATOM 2123 C C . PHE A 1 267 ? 3.902 -5.729 -9.697 1.00 97.69 267 PHE A C 1
ATOM 2125 O O . PHE A 1 267 ? 4.422 -4.922 -10.470 1.00 97.69 267 PHE A O 1
ATOM 2132 N N . VAL A 1 268 ? 2.772 -5.443 -9.042 1.00 96.38 268 VAL A N 1
ATOM 2133 C CA . VAL A 1 268 ? 2.044 -4.170 -9.184 1.00 96.38 268 VAL A CA 1
ATOM 2134 C C . VAL A 1 268 ? 2.948 -2.992 -8.825 1.00 96.38 268 VAL A C 1
ATOM 2136 O O . VAL A 1 268 ? 3.044 -2.025 -9.582 1.00 96.38 268 VAL A O 1
ATOM 2139 N N . PHE A 1 269 ? 3.624 -3.078 -7.678 1.00 94.94 269 PHE A N 1
ATOM 2140 C CA . PHE A 1 269 ? 4.524 -2.036 -7.196 1.00 94.94 269 PHE A CA 1
ATOM 2141 C C . PHE A 1 269 ? 5.690 -1.790 -8.155 1.00 94.94 269 PHE A C 1
ATOM 2143 O O . PHE A 1 269 ? 5.948 -0.642 -8.524 1.00 94.94 269 PHE A O 1
ATOM 2150 N N . SER A 1 270 ? 6.394 -2.851 -8.552 1.00 96.75 270 SER A N 1
ATOM 2151 C CA . SER A 1 270 ? 7.585 -2.739 -9.392 1.00 96.75 270 SER A CA 1
ATOM 2152 C C . SER A 1 270 ? 7.237 -2.230 -10.789 1.00 96.75 270 SER A C 1
ATOM 2154 O O . SER A 1 270 ? 7.901 -1.318 -11.276 1.00 96.75 270 SER A O 1
ATOM 2156 N N . THR A 1 271 ? 6.140 -2.710 -11.382 1.00 96.31 271 THR A N 1
ATOM 2157 C CA . THR A 1 271 ? 5.642 -2.231 -12.681 1.00 96.31 271 THR A CA 1
ATOM 2158 C C . THR A 1 271 ? 5.320 -0.742 -12.632 1.00 96.31 271 THR A C 1
ATOM 2160 O O . THR A 1 271 ? 5.761 0.025 -13.491 1.00 96.31 271 THR A O 1
ATOM 2163 N N . GLU A 1 272 ? 4.558 -0.308 -11.623 1.00 94.31 272 GLU A N 1
ATOM 2164 C CA . GLU A 1 272 ? 4.185 1.097 -11.487 1.00 94.31 272 GLU A CA 1
ATOM 2165 C C . GLU A 1 272 ? 5.425 1.983 -11.348 1.00 94.31 272 GLU A C 1
ATOM 2167 O O . GLU A 1 272 ? 5.528 3.033 -11.989 1.00 94.31 272 GLU A O 1
ATOM 2172 N N . LEU A 1 273 ? 6.381 1.554 -10.526 1.00 93.38 273 LEU A N 1
ATOM 2173 C CA . LEU A 1 273 ? 7.576 2.329 -10.257 1.00 93.38 273 LEU A CA 1
ATOM 2174 C C . LEU A 1 273 ? 8.498 2.382 -11.478 1.00 93.38 273 LEU A C 1
ATOM 2176 O O . LEU A 1 273 ? 8.942 3.469 -11.836 1.00 93.38 273 LEU A O 1
ATOM 2180 N N . VAL A 1 274 ? 8.716 1.266 -12.179 1.00 93.31 274 VAL A N 1
ATOM 2181 C CA . VAL A 1 274 ? 9.465 1.244 -13.446 1.00 93.31 274 VAL A CA 1
ATOM 2182 C C . VAL A 1 274 ? 8.829 2.187 -14.461 1.00 93.31 274 VAL A C 1
ATOM 2184 O O . VAL A 1 274 ? 9.520 3.038 -15.019 1.00 93.31 274 VAL A O 1
ATOM 2187 N N . ALA A 1 275 ? 7.512 2.111 -14.657 1.00 91.56 275 ALA A N 1
ATOM 2188 C CA . ALA A 1 275 ? 6.818 2.977 -15.602 1.00 91.56 275 ALA A CA 1
ATOM 2189 C C . ALA A 1 275 ? 6.938 4.462 -15.213 1.00 91.56 275 ALA A C 1
ATOM 2191 O O . ALA A 1 275 ? 7.216 5.305 -16.069 1.00 91.56 275 ALA A O 1
ATOM 2192 N N . LYS A 1 276 ? 6.832 4.783 -13.916 1.00 90.31 276 LYS A N 1
ATOM 2193 C CA . LYS A 1 276 ? 7.069 6.136 -13.399 1.00 90.31 276 LYS A CA 1
ATOM 2194 C C . LYS A 1 276 ? 8.492 6.616 -13.693 1.00 90.31 276 LYS A C 1
ATOM 2196 O O . LYS A 1 276 ? 8.661 7.720 -14.199 1.00 90.31 276 LYS A O 1
ATOM 2201 N N . TYR A 1 277 ? 9.514 5.806 -13.420 1.00 88.38 277 TYR A N 1
ATOM 2202 C CA . TYR A 1 277 ? 10.909 6.173 -13.684 1.00 88.38 277 TYR A CA 1
ATOM 2203 C C . TYR A 1 277 ? 11.228 6.247 -15.182 1.00 88.38 277 TYR A C 1
ATOM 2205 O O . TYR A 1 277 ? 12.031 7.075 -15.587 1.00 88.38 277 TYR A O 1
ATOM 2213 N N . LEU A 1 278 ? 10.598 5.449 -16.042 1.00 87.06 278 LEU A N 1
ATOM 2214 C CA . LEU A 1 278 ? 10.767 5.585 -17.492 1.00 87.06 278 LEU A CA 1
ATOM 2215 C C . LEU A 1 278 ? 10.090 6.854 -18.039 1.00 87.06 278 LEU A C 1
ATOM 2217 O O . LEU A 1 278 ? 10.555 7.415 -19.041 1.00 87.06 278 LEU A O 1
ATOM 2221 N N . LEU A 1 279 ? 9.014 7.309 -17.392 1.00 84.75 279 LEU A N 1
ATOM 2222 C CA . LEU A 1 279 ? 8.298 8.538 -17.730 1.00 84.75 279 LEU A CA 1
ATOM 2223 C C . LEU A 1 279 ? 9.017 9.796 -17.214 1.00 84.75 279 LEU A C 1
ATOM 2225 O O . LEU A 1 279 ? 9.210 10.742 -17.975 1.00 84.75 279 LEU A O 1
ATOM 2229 N N . GLU A 1 280 ? 9.401 9.804 -15.936 1.00 82.94 280 GLU A N 1
ATOM 2230 C CA . GLU A 1 280 ? 9.967 10.960 -15.220 1.00 82.94 280 GLU A CA 1
ATOM 2231 C C . GLU A 1 280 ? 11.501 10.972 -15.189 1.00 82.94 280 GLU A C 1
ATOM 2233 O O . GLU A 1 280 ? 12.108 12.024 -14.987 1.00 82.94 280 GLU A O 1
ATOM 2238 N N . GLY A 1 281 ? 12.139 9.808 -15.334 1.00 66.31 281 GLY A N 1
ATOM 2239 C CA . GLY A 1 281 ? 13.567 9.622 -15.111 1.00 66.31 281 GLY A CA 1
ATOM 2240 C C . GLY A 1 281 ? 14.389 10.446 -16.085 1.00 66.31 281 GLY A C 1
ATOM 2241 O O . GLY A 1 281 ? 14.380 10.202 -17.289 1.00 66.31 281 GLY A O 1
ATOM 2242 N N . GLY A 1 282 ? 15.099 11.430 -15.535 1.00 68.06 282 GLY A N 1
ATOM 2243 C CA . GLY A 1 282 ? 16.098 12.217 -16.243 1.00 68.06 282 GLY A CA 1
ATOM 2244 C C . GLY A 1 282 ? 17.344 11.380 -16.538 1.00 68.06 282 GLY A C 1
ATOM 2245 O O . GLY A 1 282 ? 17.304 10.429 -17.316 1.00 68.06 282 GLY A O 1
ATOM 2246 N N . LYS A 1 283 ? 18.468 11.713 -15.894 1.00 78.25 283 LYS A N 1
ATOM 2247 C CA . LYS A 1 283 ? 19.789 11.135 -16.202 1.00 78.25 283 LYS A CA 1
ATOM 2248 C C . LYS A 1 283 ? 19.866 9.600 -16.162 1.00 78.25 283 LYS A C 1
ATOM 2250 O O . LYS A 1 283 ? 20.607 9.038 -16.954 1.00 78.25 283 LYS A O 1
ATOM 2255 N N . TYR A 1 284 ? 19.088 8.912 -15.321 1.00 80.75 284 TYR A N 1
ATOM 2256 C CA . TYR A 1 284 ? 19.202 7.455 -15.111 1.00 80.75 284 TYR A CA 1
ATOM 2257 C C . TYR A 1 284 ? 18.215 6.591 -15.908 1.00 80.75 284 TYR A C 1
ATOM 2259 O O . TYR A 1 284 ? 18.114 5.389 -15.674 1.00 80.75 284 TYR A O 1
ATOM 2267 N N . LYS A 1 285 ? 17.485 7.165 -16.870 1.00 82.81 285 LYS A N 1
ATOM 2268 C CA . LYS A 1 285 ? 16.559 6.389 -17.710 1.00 82.81 285 LYS A CA 1
ATOM 2269 C C . LYS A 1 285 ? 17.250 5.271 -18.498 1.00 82.81 285 LYS A C 1
ATOM 2271 O O . LYS A 1 285 ? 16.642 4.228 -18.727 1.00 82.81 285 LYS A O 1
ATOM 2276 N N . HIS A 1 286 ? 18.501 5.491 -18.905 1.00 81.38 286 HIS A N 1
ATOM 2277 C CA . HIS A 1 286 ? 19.304 4.498 -19.620 1.00 81.38 286 HIS A CA 1
ATOM 2278 C C . HIS A 1 286 ? 19.557 3.247 -18.767 1.00 81.38 286 HIS A C 1
ATOM 2280 O O . HIS A 1 286 ? 19.389 2.152 -19.279 1.00 81.38 286 HIS A O 1
ATOM 2286 N N . VAL A 1 287 ? 19.795 3.393 -17.456 1.00 83.69 287 VAL A N 1
ATOM 2287 C CA . VAL A 1 287 ? 20.045 2.265 -16.538 1.00 83.69 287 VAL A CA 1
ATOM 2288 C C . VAL A 1 287 ? 18.882 1.270 -16.534 1.00 83.69 287 VAL A C 1
ATOM 2290 O O . VAL A 1 287 ? 19.090 0.064 -16.632 1.00 83.69 287 VAL A O 1
ATOM 2293 N N . LEU A 1 288 ? 17.638 1.762 -16.453 1.00 82.31 288 LEU A N 1
ATOM 2294 C CA . LEU A 1 288 ? 16.464 0.886 -16.541 1.00 82.31 288 LEU A CA 1
ATOM 2295 C C . LEU A 1 288 ? 16.309 0.275 -17.932 1.00 82.31 288 LEU A C 1
ATOM 2297 O O . LEU A 1 288 ? 15.916 -0.877 -18.029 1.00 82.31 288 LEU A O 1
ATOM 2301 N N . ARG A 1 289 ? 16.603 1.020 -19.000 1.00 83.88 289 ARG A N 1
ATOM 2302 C CA . ARG A 1 289 ? 16.506 0.508 -20.376 1.00 83.88 289 ARG A CA 1
ATOM 2303 C C . ARG A 1 289 ? 17.547 -0.557 -20.695 1.00 83.88 289 ARG A C 1
ATOM 2305 O O . ARG A 1 289 ? 17.239 -1.445 -21.468 1.00 83.88 289 ARG A O 1
ATOM 2312 N N . GLU A 1 290 ? 18.744 -0.453 -20.134 1.00 85.44 290 GLU A N 1
ATOM 2313 C CA . GLU A 1 290 ? 19.815 -1.441 -20.295 1.00 85.44 290 GLU A CA 1
ATOM 2314 C C . GLU A 1 290 ? 19.509 -2.728 -19.530 1.00 85.44 290 GLU A C 1
ATOM 2316 O O . GLU A 1 290 ? 19.796 -3.818 -20.014 1.00 85.44 290 GLU A O 1
ATOM 2321 N N . ARG A 1 291 ? 18.917 -2.606 -18.334 1.00 83.88 291 ARG A N 1
ATOM 2322 C CA . ARG A 1 291 ? 18.553 -3.758 -17.496 1.00 83.88 291 ARG A CA 1
ATOM 2323 C C . ARG A 1 291 ? 17.235 -4.413 -17.896 1.00 83.88 291 ARG A C 1
ATOM 2325 O O . ARG A 1 291 ? 17.030 -5.588 -17.614 1.00 83.88 291 ARG A O 1
ATOM 2332 N N . LEU A 1 292 ? 16.328 -3.643 -18.486 1.00 82.56 292 LEU A N 1
ATOM 2333 C CA . LEU A 1 292 ? 15.063 -4.118 -19.034 1.00 82.56 292 LEU A CA 1
ATOM 2334 C C . LEU A 1 292 ? 15.158 -4.161 -20.565 1.00 82.56 292 LEU A C 1
ATOM 2336 O O . LEU A 1 292 ? 16.239 -4.155 -21.138 1.00 82.56 292 LEU A O 1
ATOM 2340 N N . SER A 1 293 ? 14.019 -4.225 -21.251 1.00 77.81 293 SER A N 1
ATOM 2341 C CA . SER A 1 293 ? 13.994 -4.174 -22.713 1.00 77.81 293 SER A CA 1
ATOM 2342 C C . SER A 1 293 ? 14.238 -2.735 -23.208 1.00 77.81 293 SER A C 1
ATOM 2344 O O . SER A 1 293 ? 13.387 -1.872 -22.964 1.00 77.81 293 SER A O 1
ATOM 2346 N N . PRO A 1 294 ? 15.327 -2.446 -23.956 1.00 66.25 294 PRO A N 1
ATOM 2347 C CA . PRO A 1 294 ? 15.719 -1.076 -24.320 1.00 66.25 294 PRO A CA 1
ATOM 2348 C C . PRO A 1 294 ? 14.686 -0.323 -25.167 1.00 66.25 294 PRO A C 1
ATOM 2350 O O . PRO A 1 294 ? 14.629 0.910 -25.155 1.00 66.25 294 PRO A O 1
ATOM 2353 N N . SER A 1 295 ? 13.873 -1.074 -25.910 1.00 67.94 295 SER A N 1
ATOM 2354 C CA . SER A 1 295 ? 12.875 -0.579 -26.855 1.00 67.94 295 SER A CA 1
ATOM 2355 C C . SER A 1 295 ? 11.475 -0.431 -26.260 1.00 67.94 295 SER A C 1
ATOM 2357 O O . SER A 1 295 ? 10.622 0.189 -26.897 1.00 67.94 295 SER A O 1
ATOM 2359 N N . GLN A 1 296 ? 11.211 -0.964 -25.063 1.00 77.25 296 GLN A N 1
ATOM 2360 C CA . GLN A 1 296 ? 9.859 -0.951 -24.511 1.00 77.25 296 GLN A CA 1
ATOM 2361 C C . GLN A 1 296 ? 9.514 0.423 -23.908 1.00 77.25 296 GLN A C 1
ATOM 2363 O O . GLN A 1 296 ? 10.229 0.932 -23.036 1.00 77.25 296 GLN A O 1
ATOM 2368 N N . PRO A 1 297 ? 8.423 1.065 -24.362 1.00 79.12 297 PRO A N 1
ATOM 2369 C CA . PRO A 1 297 ? 7.949 2.307 -23.773 1.00 79.12 297 PRO A CA 1
ATOM 2370 C C . PRO A 1 297 ? 7.247 2.048 -22.425 1.00 79.12 297 PRO A C 1
ATOM 2372 O O . PRO A 1 297 ? 6.852 0.930 -22.097 1.00 79.12 297 PRO A O 1
ATOM 2375 N N . TYR A 1 298 ? 7.119 3.096 -21.605 1.00 81.81 298 TYR A N 1
ATOM 2376 C CA . TYR A 1 298 ? 6.637 2.992 -20.218 1.00 81.81 298 TYR A CA 1
ATOM 2377 C C . TYR A 1 298 ? 5.193 2.471 -20.103 1.00 81.81 298 TYR A C 1
ATOM 2379 O O . TYR A 1 298 ? 4.825 1.855 -19.105 1.00 81.81 298 TYR A O 1
ATOM 2387 N N . ASP A 1 299 ? 4.366 2.743 -21.108 1.00 82.69 299 ASP A N 1
ATOM 2388 C CA . ASP A 1 299 ? 2.961 2.361 -21.188 1.00 82.69 299 ASP A CA 1
ATOM 2389 C C . ASP A 1 299 ? 2.773 0.868 -21.472 1.00 82.69 299 ASP A C 1
ATOM 2391 O O . ASP A 1 299 ? 1.749 0.317 -21.068 1.00 82.69 299 ASP A O 1
ATOM 2395 N N . VAL A 1 300 ? 3.758 0.198 -22.083 1.00 88.62 300 VAL A N 1
ATOM 2396 C CA . VAL A 1 300 ? 3.724 -1.256 -22.315 1.00 88.62 300 VAL A CA 1
ATOM 2397 C C . VAL A 1 300 ? 3.747 -2.018 -20.993 1.00 88.62 300 VAL A C 1
ATOM 2399 O O . VAL A 1 300 ? 2.888 -2.871 -20.794 1.00 88.62 300 VAL A O 1
ATOM 2402 N N . TYR A 1 301 ? 4.622 -1.644 -20.053 1.00 90.06 301 TYR A N 1
ATOM 2403 C CA . TYR A 1 301 ? 4.687 -2.277 -18.727 1.00 90.06 301 TYR A CA 1
ATOM 2404 C C . TYR A 1 301 ? 3.351 -2.195 -17.983 1.00 90.06 301 TYR A C 1
ATOM 2406 O O . TYR A 1 301 ? 2.837 -3.193 -17.481 1.00 90.06 301 TYR A O 1
ATOM 2414 N N . LEU A 1 302 ? 2.744 -1.004 -17.949 1.00 92.25 302 LEU A N 1
ATOM 2415 C CA . LEU A 1 302 ? 1.438 -0.832 -17.315 1.00 92.25 302 LEU A CA 1
ATOM 2416 C C . LEU A 1 302 ? 0.331 -1.562 -18.071 1.00 92.25 302 LEU A C 1
ATOM 2418 O O . LEU A 1 302 ? -0.532 -2.166 -17.440 1.00 92.25 302 LEU A O 1
ATOM 2422 N N . SER A 1 303 ? 0.341 -1.516 -19.403 1.00 91.88 303 SER A N 1
ATOM 2423 C CA . SER A 1 303 ? -0.676 -2.176 -20.221 1.00 91.88 303 SER A CA 1
ATOM 2424 C C . SER A 1 303 ? -0.668 -3.681 -20.015 1.00 91.88 303 SER A C 1
ATOM 2426 O O . SER A 1 303 ? -1.743 -4.251 -19.828 1.00 91.88 303 SER A O 1
ATOM 2428 N N . GLU A 1 304 ? 0.517 -4.288 -19.990 1.00 93.94 304 GLU A N 1
ATOM 2429 C CA . GLU A 1 304 ? 0.716 -5.707 -19.719 1.00 93.94 304 GLU A CA 1
ATOM 2430 C C . GLU A 1 304 ? 0.245 -6.076 -18.309 1.00 93.94 304 GLU A C 1
ATOM 2432 O O . GLU A 1 304 ? -0.574 -6.979 -18.154 1.00 93.94 304 GLU A O 1
ATOM 2437 N N . ALA A 1 305 ? 0.663 -5.331 -17.282 1.00 96.62 305 ALA A N 1
ATOM 2438 C CA . ALA A 1 305 ? 0.218 -5.604 -15.919 1.00 96.62 305 ALA A CA 1
ATOM 2439 C C . ALA A 1 305 ? -1.305 -5.516 -15.772 1.00 96.62 305 ALA A C 1
ATOM 2441 O O . ALA A 1 305 ? -1.907 -6.361 -15.116 1.00 96.62 305 ALA A O 1
ATOM 2442 N N . ILE A 1 306 ? -1.959 -4.541 -16.411 1.00 96.38 306 ILE A N 1
ATOM 2443 C CA . ILE A 1 306 ? -3.426 -4.452 -16.403 1.00 96.38 306 ILE A CA 1
ATOM 2444 C C . ILE A 1 306 ? -4.056 -5.680 -17.089 1.00 96.38 306 ILE A C 1
ATOM 2446 O O . ILE A 1 306 ? -5.078 -6.171 -16.610 1.00 96.38 306 ILE A O 1
ATOM 2450 N N . GLU A 1 307 ? -3.475 -6.181 -18.187 1.00 95.69 307 GLU A N 1
ATOM 2451 C CA . GLU A 1 307 ? -3.962 -7.376 -18.896 1.00 95.69 307 GLU A CA 1
ATOM 2452 C C . GLU A 1 307 ? -3.825 -8.655 -18.067 1.00 95.69 307 GLU A C 1
ATOM 2454 O O . GLU A 1 307 ? -4.748 -9.467 -18.040 1.00 95.69 307 GLU A O 1
ATOM 2459 N N . ILE A 1 308 ? -2.715 -8.806 -17.352 1.00 96.94 308 ILE A N 1
ATOM 2460 C CA . ILE A 1 308 ? -2.487 -9.947 -16.466 1.00 96.94 308 ILE A CA 1
ATOM 2461 C C . ILE A 1 308 ? -3.454 -9.869 -15.276 1.00 96.94 308 ILE A C 1
ATOM 2463 O O . ILE A 1 308 ? -4.252 -10.775 -15.042 1.00 96.94 308 ILE A O 1
ATOM 2467 N N . LEU A 1 309 ? -3.478 -8.739 -14.567 1.00 97.50 309 LEU A N 1
ATOM 2468 C CA . LEU A 1 309 ? -4.253 -8.576 -13.333 1.00 97.50 309 LEU A CA 1
ATOM 2469 C C . LEU A 1 309 ? -5.770 -8.632 -13.549 1.00 97.50 309 LEU A C 1
ATOM 2471 O O . LEU A 1 309 ? -6.498 -9.077 -12.665 1.00 97.50 309 LEU A O 1
ATOM 2475 N N . ARG A 1 310 ? -6.285 -8.212 -14.714 1.00 95.75 310 ARG A N 1
ATOM 2476 C CA . ARG A 1 310 ? -7.734 -8.288 -14.995 1.00 95.75 310 ARG A CA 1
ATOM 2477 C C . ARG A 1 310 ? -8.253 -9.724 -15.149 1.00 95.75 310 ARG A C 1
ATOM 2479 O O . ARG A 1 310 ? -9.472 -9.898 -15.225 1.00 95.75 310 ARG A O 1
ATOM 2486 N N . SER A 1 311 ? -7.361 -10.710 -15.278 1.00 95.25 311 SER A N 1
ATOM 2487 C CA . SER A 1 311 ? -7.706 -12.136 -15.351 1.00 95.25 311 SER A CA 1
ATOM 2488 C C . SER A 1 311 ? -7.792 -12.808 -13.976 1.00 95.25 311 SER A C 1
ATOM 2490 O O . SER A 1 311 ? -8.444 -13.840 -13.865 1.00 95.25 311 SER A O 1
ATOM 2492 N N . GLY A 1 312 ? -7.200 -12.200 -12.942 1.00 96.06 312 GLY A N 1
ATOM 2493 C CA . GLY A 1 312 ? -7.180 -12.746 -11.586 1.00 96.06 312 GLY A CA 1
ATOM 2494 C C . GLY A 1 312 ? -8.445 -12.466 -10.775 1.00 96.06 312 GLY A C 1
ATOM 2495 O O . GLY A 1 312 ? -9.488 -12.056 -11.300 1.00 96.06 312 GLY A O 1
ATOM 2496 N N . ASP A 1 313 ? -8.329 -12.667 -9.463 1.00 94.56 313 ASP A N 1
ATOM 2497 C CA . ASP A 1 313 ? -9.399 -12.427 -8.492 1.00 94.56 313 ASP A CA 1
ATOM 2498 C C . ASP A 1 313 ? -9.854 -10.950 -8.391 1.00 94.56 313 ASP A C 1
ATOM 2500 O O . ASP A 1 313 ? -9.367 -10.044 -9.072 1.00 94.56 313 ASP A O 1
ATOM 2504 N N . VAL A 1 314 ? -10.830 -10.683 -7.516 1.00 91.25 314 VAL A N 1
ATOM 2505 C CA . VAL A 1 314 ? -11.389 -9.331 -7.321 1.00 91.25 314 VAL A CA 1
ATOM 2506 C C . VAL A 1 314 ? -10.325 -8.315 -6.895 1.00 91.25 314 VAL A C 1
ATOM 2508 O O . VAL A 1 314 ? -10.371 -7.169 -7.339 1.00 91.25 314 VAL A O 1
ATOM 2511 N N . ASP A 1 315 ? -9.380 -8.705 -6.041 1.00 91.94 315 ASP A N 1
ATOM 2512 C CA . ASP A 1 315 ? -8.349 -7.803 -5.532 1.00 91.94 315 ASP A CA 1
ATOM 2513 C C . ASP A 1 315 ? -7.330 -7.474 -6.655 1.00 91.94 315 ASP A C 1
ATOM 2515 O O . ASP A 1 315 ? -6.987 -6.301 -6.852 1.00 91.94 315 ASP A O 1
ATOM 2519 N N . CYS A 1 316 ? -6.970 -8.455 -7.496 1.00 95.88 316 CYS A N 1
ATOM 2520 C CA . CYS A 1 316 ? -6.220 -8.261 -8.745 1.00 95.88 316 CYS A CA 1
ATOM 2521 C C . CYS A 1 316 ? -6.944 -7.312 -9.713 1.00 95.88 316 CYS A C 1
ATOM 2523 O O . CYS A 1 316 ? -6.355 -6.347 -10.210 1.00 95.88 316 CYS A O 1
ATOM 2525 N N . GLN A 1 317 ? -8.242 -7.516 -9.943 1.00 94.44 317 GLN A N 1
ATOM 2526 C CA . GLN A 1 317 ? -9.034 -6.670 -10.841 1.00 94.44 317 GLN A CA 1
ATOM 2527 C C . GLN A 1 317 ? -9.142 -5.224 -10.334 1.00 94.44 317 GLN A C 1
ATOM 2529 O O . GLN A 1 317 ? -9.085 -4.281 -11.131 1.00 94.44 317 GLN A O 1
ATOM 2534 N N . VAL A 1 318 ? -9.247 -5.013 -9.016 1.00 91.69 318 VAL A N 1
ATOM 2535 C CA . VAL A 1 318 ? -9.196 -3.668 -8.419 1.00 91.69 318 VAL A CA 1
ATOM 2536 C C . VAL A 1 318 ? -7.861 -2.999 -8.744 1.00 91.69 318 VAL A C 1
ATOM 2538 O O . VAL A 1 318 ? -7.861 -1.851 -9.196 1.00 91.69 318 VAL A O 1
ATOM 2541 N N . ARG A 1 319 ? -6.730 -3.706 -8.609 1.00 94.62 319 ARG A N 1
ATOM 2542 C CA . ARG A 1 319 ? -5.417 -3.169 -9.008 1.00 94.62 319 ARG A CA 1
ATOM 2543 C C . ARG A 1 319 ? -5.312 -2.885 -10.498 1.00 94.62 319 ARG A C 1
ATOM 2545 O O . ARG A 1 319 ? -4.801 -1.829 -10.868 1.00 94.62 319 ARG A O 1
ATOM 2552 N N . ALA A 1 320 ? -5.844 -3.758 -11.348 1.00 95.25 320 ALA A N 1
ATOM 2553 C CA . ALA A 1 320 ? -5.897 -3.528 -12.790 1.00 95.25 320 ALA A CA 1
ATOM 2554 C C . ALA A 1 320 ? -6.632 -2.212 -13.116 1.00 95.25 320 ALA A C 1
ATOM 2556 O O . ALA A 1 320 ? -6.152 -1.396 -13.907 1.00 95.25 320 ALA A O 1
ATOM 2557 N N . ALA A 1 321 ? -7.760 -1.949 -12.447 1.00 91.88 321 ALA A N 1
ATOM 2558 C CA . ALA A 1 321 ? -8.490 -0.693 -12.596 1.00 91.88 321 ALA A CA 1
ATOM 2559 C C . ALA A 1 321 ? -7.652 0.515 -12.129 1.00 91.88 321 ALA A C 1
ATOM 2561 O O . ALA A 1 321 ? -7.569 1.532 -12.823 1.00 91.88 321 ALA A O 1
ATOM 2562 N N . GLU A 1 322 ? -6.984 0.425 -10.978 1.00 92.19 322 GLU A N 1
ATOM 2563 C CA . GLU A 1 322 ? -6.119 1.505 -10.490 1.00 92.19 322 GLU A CA 1
ATOM 2564 C C . GLU A 1 322 ? -4.962 1.832 -11.439 1.00 92.19 322 GLU A C 1
ATOM 2566 O O . GLU A 1 322 ? -4.672 3.012 -11.670 1.00 92.19 322 GLU A O 1
ATOM 2571 N N . LEU A 1 323 ? -4.300 0.808 -11.984 1.00 93.81 323 LEU A N 1
ATOM 2572 C CA . LEU A 1 323 ? -3.223 0.979 -12.956 1.00 93.81 323 LEU A CA 1
ATOM 2573 C C . LEU A 1 323 ? -3.747 1.616 -14.249 1.00 93.81 323 LEU A C 1
ATOM 2575 O O . LEU A 1 323 ? -3.146 2.579 -14.719 1.00 93.81 323 LEU A O 1
ATOM 2579 N N . SER A 1 324 ? -4.908 1.190 -14.761 1.00 92.06 324 SER A N 1
ATOM 2580 C CA . SER A 1 324 ? -5.529 1.790 -15.956 1.00 92.06 324 SER A CA 1
ATOM 2581 C C . SER A 1 324 ? -5.872 3.273 -15.758 1.00 92.06 324 SER A C 1
ATOM 2583 O O . SER A 1 324 ? -5.554 4.121 -16.597 1.00 92.06 324 SER A O 1
ATOM 2585 N N . ARG A 1 325 ? -6.423 3.646 -14.592 1.00 90.19 325 ARG A N 1
ATOM 2586 C CA . ARG A 1 325 ? -6.671 5.059 -14.239 1.00 90.19 325 ARG A CA 1
ATOM 2587 C C . ARG A 1 325 ? -5.386 5.889 -14.262 1.00 90.19 325 ARG A C 1
ATOM 2589 O O . ARG A 1 325 ? -5.373 7.028 -14.745 1.00 90.19 325 ARG A O 1
ATOM 2596 N N . ARG A 1 326 ? -4.318 5.342 -13.689 1.00 90.69 326 ARG A N 1
ATOM 2597 C CA . ARG A 1 326 ? -3.030 6.024 -13.542 1.00 90.69 326 ARG A CA 1
ATOM 2598 C C . ARG A 1 326 ? -2.306 6.153 -14.874 1.00 90.69 326 ARG A C 1
ATOM 2600 O O . ARG A 1 326 ? -1.875 7.259 -15.189 1.00 90.69 326 ARG A O 1
ATOM 2607 N N . LEU A 1 327 ? -2.325 5.108 -15.702 1.00 90.25 327 LEU A N 1
ATOM 2608 C CA . LEU A 1 327 ? -1.870 5.161 -17.090 1.00 90.25 327 LEU A CA 1
ATOM 2609 C C . LEU A 1 327 ? -2.603 6.262 -17.868 1.00 90.25 327 LEU A C 1
ATOM 2611 O O . LEU A 1 327 ? -1.964 7.132 -18.454 1.00 90.25 327 LEU A O 1
ATOM 2615 N N . GLY A 1 328 ? -3.937 6.311 -17.792 1.00 87.56 328 GLY A N 1
ATOM 2616 C CA . GLY A 1 328 ? -4.714 7.379 -18.425 1.00 87.56 328 GLY A CA 1
ATOM 2617 C C . GLY A 1 328 ? -4.322 8.780 -17.932 1.00 87.56 328 GLY A C 1
ATOM 2618 O O . GLY A 1 328 ? -4.196 9.716 -18.724 1.00 87.56 328 GLY A O 1
ATOM 2619 N N . THR A 1 329 ? -4.074 8.941 -16.631 1.00 88.06 329 THR A N 1
ATOM 2620 C CA . THR A 1 329 ? -3.618 10.221 -16.061 1.00 88.06 329 THR A CA 1
ATOM 2621 C C . THR A 1 329 ? -2.255 10.635 -16.617 1.00 88.06 329 THR A C 1
ATOM 2623 O O . THR A 1 329 ? -2.082 11.795 -16.998 1.00 88.06 329 THR A O 1
ATOM 2626 N N . TRP A 1 330 ? -1.312 9.697 -16.720 1.00 87.44 330 TRP A N 1
ATOM 2627 C CA . TRP A 1 330 ? 0.019 9.947 -17.272 1.00 87.44 330 TRP A CA 1
ATOM 2628 C C . TRP A 1 330 ? -0.016 10.268 -18.763 1.00 87.44 330 TRP A C 1
ATOM 2630 O O . TRP A 1 330 ? 0.559 11.277 -19.166 1.00 87.44 330 TRP A O 1
ATOM 2640 N N . LEU A 1 331 ? -0.774 9.510 -19.560 1.00 84.56 331 LEU A N 1
ATOM 2641 C CA . LEU A 1 331 ? -0.976 9.787 -20.986 1.00 84.56 331 LEU A CA 1
ATOM 2642 C C . LEU A 1 331 ? -1.550 11.195 -21.200 1.00 84.56 331 LEU A C 1
ATOM 2644 O O . LEU A 1 331 ? -1.055 11.965 -22.022 1.00 84.56 331 LEU A O 1
ATOM 2648 N N . LYS A 1 332 ? -2.550 11.587 -20.397 1.00 84.44 332 LYS A N 1
ATOM 2649 C CA . LYS A 1 332 ? -3.126 12.936 -20.455 1.00 84.44 332 LYS A CA 1
ATOM 2650 C C . LYS A 1 332 ? -2.093 14.016 -20.120 1.00 84.44 332 LYS A C 1
ATOM 2652 O O . LYS A 1 332 ? -2.036 15.026 -20.818 1.00 84.44 332 LYS A O 1
ATOM 2657 N N . ALA A 1 333 ? -1.309 13.831 -19.057 1.00 83.88 333 ALA A N 1
ATOM 2658 C CA . ALA A 1 333 ? -0.292 14.796 -18.642 1.00 83.88 333 ALA A CA 1
ATOM 2659 C C . ALA A 1 333 ? 0.815 14.945 -19.699 1.00 83.88 333 ALA A C 1
ATOM 2661 O O . ALA A 1 333 ? 1.169 16.068 -20.064 1.00 83.88 333 ALA A O 1
ATOM 2662 N N . TYR A 1 334 ? 1.295 13.827 -20.248 1.00 79.06 334 TYR A N 1
ATOM 2663 C CA . TYR A 1 334 ? 2.334 13.801 -21.274 1.00 79.06 334 TYR A CA 1
ATOM 2664 C C . TYR A 1 334 ? 1.885 14.509 -22.560 1.00 79.06 334 TYR A C 1
ATOM 2666 O O . TYR A 1 334 ? 2.551 15.435 -23.026 1.00 79.06 334 TYR A O 1
ATOM 2674 N N . CYS A 1 335 ? 0.690 14.183 -23.070 1.00 73.00 335 CYS A N 1
ATOM 2675 C CA . CYS A 1 335 ? 0.138 14.832 -24.262 1.00 73.00 335 CYS A CA 1
ATOM 2676 C C . CYS A 1 335 ? -0.101 16.343 -24.087 1.00 73.00 335 CYS A C 1
ATOM 2678 O O . CYS A 1 335 ? -0.102 17.084 -25.071 1.00 73.00 335 CYS A O 1
ATOM 2680 N N . LEU A 1 336 ? -0.351 16.822 -22.863 1.00 71.88 336 LEU A N 1
ATOM 2681 C CA . LEU A 1 336 ? -0.481 18.257 -22.582 1.00 71.88 336 LEU A CA 1
ATOM 2682 C C . LEU A 1 336 ? 0.885 18.957 -22.521 1.00 71.88 336 LEU A C 1
ATOM 2684 O O . LEU A 1 336 ? 1.004 20.084 -23.003 1.00 71.88 336 LEU A O 1
ATOM 2688 N N . GLY A 1 337 ? 1.909 18.290 -21.981 1.00 72.38 337 GLY A N 1
ATOM 2689 C CA . GLY A 1 337 ? 3.277 18.808 -21.921 1.00 72.38 337 GLY A CA 1
ATOM 2690 C C . GLY A 1 337 ? 3.884 19.059 -23.305 1.00 72.38 337 GLY A C 1
ATOM 2691 O O . GLY A 1 337 ? 4.474 20.115 -23.531 1.00 72.38 337 GLY A O 1
ATOM 2692 N N . GLU A 1 338 ? 3.685 18.143 -24.256 1.00 68.56 338 GLU A N 1
ATOM 2693 C CA . GLU A 1 338 ? 4.169 18.303 -25.638 1.00 68.56 338 GLU A CA 1
ATOM 2694 C C . GLU A 1 338 ? 3.538 19.510 -26.346 1.00 68.56 338 GLU A C 1
ATOM 2696 O O . GLU A 1 338 ? 4.244 20.326 -26.940 1.00 68.56 338 GLU A O 1
ATOM 2701 N N . LYS A 1 339 ? 2.219 19.697 -26.200 1.00 68.75 339 LYS A N 1
ATOM 2702 C CA . LYS A 1 339 ? 1.494 20.832 -26.801 1.00 68.75 339 LYS A CA 1
ATOM 2703 C C . LYS A 1 339 ? 2.004 22.189 -26.315 1.00 68.75 339 LYS A C 1
ATOM 2705 O O . LYS A 1 339 ? 1.922 23.171 -27.051 1.00 68.75 339 LYS A O 1
ATOM 2710 N N . ASN A 1 340 ? 2.491 22.267 -25.077 1.00 66.56 340 ASN A N 1
ATOM 2711 C CA . ASN A 1 340 ? 3.044 23.502 -24.526 1.00 66.56 340 ASN A CA 1
ATOM 2712 C C . ASN A 1 340 ? 4.463 23.778 -25.051 1.00 66.56 340 ASN A C 1
ATOM 2714 O O . ASN A 1 340 ? 4.782 24.934 -25.321 1.00 66.56 340 ASN A O 1
ATOM 2718 N N . LYS A 1 341 ? 5.279 22.738 -25.280 1.00 72.25 341 LYS A N 1
ATOM 2719 C CA . LYS A 1 341 ? 6.614 22.876 -25.893 1.00 72.25 341 LYS A CA 1
ATOM 2720 C C . LYS A 1 341 ? 6.533 23.342 -27.350 1.00 72.25 341 LYS A C 1
ATOM 2722 O O . LYS A 1 341 ? 7.240 24.269 -27.731 1.00 72.25 341 LYS A O 1
ATOM 2727 N N . GLU A 1 342 ? 5.607 22.784 -28.132 1.00 65.69 342 GLU A N 1
ATOM 2728 C CA . GLU A 1 342 ? 5.386 23.189 -29.532 1.00 65.69 342 GLU A CA 1
ATOM 2729 C C . GLU A 1 342 ? 4.921 24.651 -29.669 1.00 65.69 342 GLU A C 1
ATOM 2731 O O . GLU A 1 342 ? 5.248 25.325 -30.646 1.00 65.69 342 GLU A O 1
ATOM 2736 N N . LYS A 1 343 ? 4.166 25.167 -28.688 1.00 64.94 343 LYS A N 1
ATOM 2737 C CA . LYS A 1 343 ? 3.746 26.578 -28.655 1.00 64.94 343 LYS A CA 1
ATOM 2738 C C . LYS A 1 343 ? 4.873 27.522 -28.239 1.00 64.94 343 LYS A C 1
ATOM 2740 O O . LYS A 1 343 ? 4.915 28.635 -28.751 1.00 64.94 343 LYS A O 1
ATOM 2745 N N . GLY A 1 344 ? 5.776 27.081 -27.360 1.00 64.50 344 GLY A N 1
ATOM 2746 C CA . GLY A 1 344 ? 6.952 27.855 -26.951 1.00 64.50 344 GLY A CA 1
ATOM 2747 C C . GLY A 1 344 ? 7.961 28.064 -28.085 1.00 64.50 344 GLY A C 1
ATOM 2748 O O . GLY A 1 344 ? 8.547 29.132 -28.177 1.00 64.50 344 GLY A O 1
ATOM 2749 N N . GLN A 1 345 ? 8.106 27.095 -28.997 1.00 60.72 345 GLN A N 1
ATOM 2750 C CA . GLN A 1 345 ? 9.013 27.206 -30.151 1.00 60.72 345 GLN A CA 1
ATOM 2751 C C . GLN A 1 345 ? 8.442 27.982 -31.352 1.00 60.72 345 GLN A C 1
ATOM 2753 O O . GLN A 1 345 ? 9.201 28.373 -32.230 1.00 60.72 345 GLN A O 1
ATOM 2758 N N . LYS A 1 346 ? 7.126 28.233 -31.415 1.00 58.41 346 LYS A N 1
ATOM 2759 C CA . LYS A 1 346 ? 6.490 29.019 -32.499 1.00 58.41 346 LYS A CA 1
ATOM 2760 C C . LYS A 1 346 ? 6.266 30.494 -32.146 1.00 58.41 346 LYS A C 1
ATOM 2762 O O . LYS A 1 346 ? 5.552 31.200 -32.857 1.00 58.41 346 LYS A O 1
ATOM 2767 N N . GLY A 1 347 ? 6.856 30.955 -31.049 1.00 54.94 347 GLY A N 1
ATOM 2768 C CA . GLY A 1 347 ? 6.770 32.326 -30.564 1.00 54.94 347 GLY A CA 1
ATOM 2769 C C . GLY A 1 347 ? 7.786 33.275 -31.193 1.00 54.94 347 GLY A C 1
ATOM 2770 O O . GLY A 1 347 ? 8.387 34.022 -30.449 1.00 54.94 347 GLY A O 1
ATOM 2771 N N . GLU A 1 348 ? 7.980 33.254 -32.513 1.00 55.03 348 GLU A N 1
ATOM 2772 C CA . GLU A 1 348 ? 8.610 34.350 -33.266 1.00 55.03 348 GLU A CA 1
ATOM 2773 C C . GLU A 1 348 ? 8.327 34.137 -34.762 1.00 55.03 348 GLU A C 1
ATOM 2775 O O . GLU A 1 348 ? 8.970 33.350 -35.447 1.00 55.03 348 GLU A O 1
ATOM 2780 N N . GLY A 1 349 ? 7.283 34.789 -35.277 1.00 55.78 349 GLY A N 1
ATOM 2781 C CA . GLY A 1 349 ? 7.014 34.838 -36.716 1.00 55.78 349 GLY A CA 1
ATOM 2782 C C . GLY A 1 349 ? 5.758 34.094 -37.181 1.00 55.78 349 GLY A C 1
ATOM 2783 O O . GLY A 1 349 ? 5.724 32.878 -37.323 1.00 55.78 349 GLY A O 1
ATOM 2784 N N . LYS A 1 350 ? 4.760 34.900 -37.563 1.00 56.62 350 LYS A N 1
ATOM 2785 C CA . LYS A 1 350 ? 3.568 34.576 -38.372 1.00 56.62 350 LYS A CA 1
ATOM 2786 C C . LYS A 1 350 ? 2.398 33.890 -37.649 1.00 56.62 350 LYS A C 1
ATOM 2788 O O . LYS A 1 350 ? 2.330 32.680 -37.456 1.00 56.62 350 LYS A O 1
ATOM 2793 N N . ARG A 1 351 ? 1.371 34.719 -37.396 1.00 56.25 351 ARG A N 1
ATOM 2794 C CA . ARG A 1 351 ? -0.042 34.370 -37.150 1.00 56.25 351 ARG A CA 1
ATOM 2795 C C . ARG A 1 351 ? -0.619 33.561 -38.330 1.00 56.25 351 ARG A C 1
ATOM 2797 O O . ARG A 1 351 ? -1.382 34.077 -39.137 1.00 56.25 351 ARG A O 1
ATOM 2804 N N . GLY A 1 352 ? -0.246 32.292 -38.456 1.00 55.03 352 GLY A N 1
ATOM 2805 C CA . GLY A 1 352 ? -0.795 31.364 -39.445 1.00 55.03 352 GLY A CA 1
ATOM 2806 C C . GLY A 1 352 ? -1.819 30.423 -38.815 1.00 55.03 352 GLY A C 1
ATOM 2807 O O . GLY A 1 352 ? -1.482 29.694 -37.891 1.00 55.03 352 GLY A O 1
ATOM 2808 N N . LYS A 1 353 ? -3.065 30.486 -39.309 1.00 56.12 353 LYS A N 1
ATOM 2809 C CA . LYS A 1 353 ? -4.204 29.554 -39.147 1.00 56.12 353 LYS A CA 1
ATOM 2810 C C . LYS A 1 353 ? -4.079 28.500 -38.031 1.00 56.12 353 LYS A C 1
ATOM 2812 O O . LYS A 1 353 ? -3.343 27.527 -38.153 1.00 56.12 353 LYS A O 1
ATOM 2817 N N . ARG A 1 354 ? -4.925 28.647 -36.997 1.00 54.03 354 ARG A N 1
ATOM 2818 C CA . ARG A 1 354 ? -5.209 27.647 -35.950 1.00 54.03 354 ARG A CA 1
ATOM 2819 C C . ARG A 1 354 ? -5.546 26.294 -36.590 1.00 54.03 354 ARG A C 1
ATOM 2821 O O . ARG A 1 354 ? -6.701 26.029 -36.915 1.00 54.03 354 ARG A O 1
ATOM 2828 N N . SER A 1 355 ? -4.548 25.435 -36.765 1.00 50.97 355 SER A N 1
ATOM 2829 C CA . SER A 1 355 ? -4.757 24.036 -37.112 1.00 50.97 355 SER A CA 1
ATOM 2830 C C . SER A 1 355 ? -5.618 23.418 -36.013 1.00 50.97 355 SER A C 1
ATOM 2832 O O . SER A 1 355 ? -5.193 23.359 -34.856 1.00 50.97 355 SER A O 1
ATOM 2834 N N . ARG A 1 356 ? -6.848 23.018 -36.362 1.00 52.66 356 ARG A N 1
ATOM 2835 C CA . ARG A 1 356 ? -7.734 22.210 -35.515 1.00 52.66 356 ARG A CA 1
ATOM 2836 C C . ARG A 1 356 ? -6.957 20.952 -35.133 1.00 52.66 356 ARG A C 1
ATOM 2838 O O . ARG A 1 356 ? -6.786 20.053 -35.950 1.00 52.66 356 ARG A O 1
ATOM 2845 N N . GLY A 1 357 ? -6.380 20.970 -33.933 1.00 48.78 357 GLY A N 1
ATOM 2846 C CA . GLY A 1 357 ? -5.460 19.947 -33.465 1.00 48.78 357 GLY A CA 1
ATOM 2847 C C . GLY A 1 357 ? -6.132 18.585 -33.507 1.00 48.78 357 GLY A C 1
ATOM 2848 O O . GLY A 1 357 ? -7.182 18.398 -32.894 1.00 48.78 357 GLY A O 1
ATOM 2849 N N . ARG A 1 358 ? -5.514 17.649 -34.232 1.00 52.31 358 ARG A N 1
ATOM 2850 C CA . ARG A 1 358 ? -5.846 16.227 -34.169 1.00 52.31 358 ARG A CA 1
ATOM 2851 C C . ARG A 1 358 ? -5.786 15.826 -32.700 1.00 52.31 358 ARG A C 1
ATOM 2853 O O . ARG A 1 358 ? -4.756 15.962 -32.038 1.00 52.31 358 ARG A O 1
ATOM 2860 N N . ASP A 1 359 ? -6.940 15.450 -32.181 1.00 55.88 359 ASP A N 1
ATOM 2861 C CA . ASP A 1 359 ? -7.156 15.178 -30.777 1.00 55.88 359 ASP A CA 1
ATOM 2862 C C . ASP A 1 359 ? -6.307 13.945 -30.423 1.00 55.88 359 ASP A C 1
ATOM 2864 O O . ASP A 1 359 ? -6.705 12.833 -30.731 1.00 55.88 359 ASP A O 1
ATOM 2868 N N . ARG A 1 360 ? -5.114 14.102 -29.823 1.00 54.75 360 ARG A N 1
ATOM 2869 C CA . ARG A 1 360 ? -4.323 12.996 -29.221 1.00 54.75 360 ARG A CA 1
ATOM 2870 C C . ARG A 1 360 ? -5.009 12.429 -27.953 1.00 54.75 360 ARG A C 1
ATOM 2872 O O . ARG A 1 360 ? -4.363 12.014 -27.004 1.00 54.75 360 ARG A O 1
ATOM 2879 N N . THR A 1 361 ? -6.343 12.459 -27.906 1.00 62.31 361 THR A N 1
ATOM 2880 C CA . THR A 1 361 ? -7.192 11.889 -26.850 1.00 62.31 361 THR A CA 1
ATOM 2881 C C . THR A 1 361 ? -7.598 10.408 -27.012 1.00 62.31 361 THR A C 1
ATOM 2883 O O . THR A 1 361 ? -8.200 9.917 -26.054 1.00 62.31 361 THR A O 1
ATOM 2886 N N . PRO A 1 362 ? -7.333 9.667 -28.118 1.00 79.06 362 PRO A N 1
ATOM 2887 C CA . PRO A 1 362 ? -7.753 8.274 -28.255 1.00 79.06 362 PRO A CA 1
ATOM 2888 C C . PRO A 1 362 ? -7.241 7.374 -27.138 1.00 79.06 362 PRO A C 1
ATOM 2890 O O . PRO A 1 362 ? -8.041 6.646 -26.562 1.00 79.06 362 PRO A O 1
ATOM 2893 N N . ASP A 1 363 ? -5.963 7.475 -26.771 1.00 78.62 363 ASP A N 1
ATOM 2894 C CA . ASP A 1 363 ? -5.361 6.558 -25.794 1.00 78.62 363 ASP A CA 1
ATOM 2895 C C . ASP A 1 363 ? -5.853 6.845 -24.373 1.00 78.62 363 ASP A C 1
ATOM 2897 O O . ASP A 1 363 ? -6.231 5.936 -23.638 1.00 78.62 363 ASP A O 1
ATOM 2901 N N . PHE A 1 364 ? -6.010 8.123 -24.014 1.00 82.31 364 PHE A N 1
ATOM 2902 C CA . PHE A 1 364 ? -6.672 8.501 -22.763 1.00 82.31 364 PHE A CA 1
ATOM 2903 C C . PHE A 1 364 ? -8.131 8.019 -22.706 1.00 82.31 364 PHE A C 1
ATOM 2905 O O . PHE A 1 364 ? -8.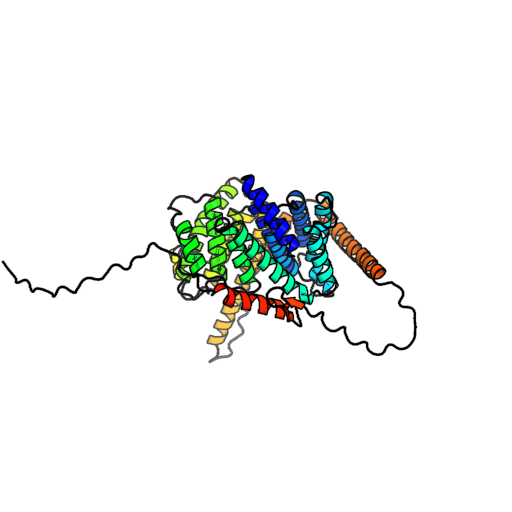586 7.514 -21.678 1.00 82.31 364 PHE A O 1
ATOM 2912 N N . LYS A 1 365 ? -8.890 8.184 -23.800 1.00 84.69 365 LYS A N 1
ATOM 2913 C CA . LYS A 1 365 ? -10.282 7.713 -23.890 1.00 84.69 365 LYS A CA 1
ATOM 2914 C C . LYS A 1 365 ? -10.347 6.185 -23.800 1.00 84.69 365 LYS A C 1
ATOM 2916 O O . LYS A 1 365 ? -11.228 5.679 -23.107 1.00 84.69 365 LYS A O 1
ATOM 2921 N N . ARG A 1 366 ? -9.402 5.480 -24.431 1.00 85.94 366 ARG A N 1
ATOM 2922 C CA . ARG A 1 366 ? -9.245 4.022 -24.372 1.00 85.94 366 ARG A CA 1
ATOM 2923 C C . ARG A 1 366 ? -9.016 3.561 -22.939 1.00 85.94 366 ARG A C 1
ATOM 2925 O O . ARG A 1 366 ? -9.778 2.730 -22.462 1.00 85.94 366 ARG A O 1
ATOM 2932 N N . GLU A 1 367 ? -8.068 4.156 -22.219 1.00 86.94 367 GLU A N 1
ATOM 2933 C CA . GLU A 1 367 ? -7.800 3.775 -20.827 1.00 86.94 367 GLU A CA 1
ATOM 2934 C C . GLU A 1 367 ? -8.951 4.144 -19.883 1.00 86.94 367 GLU A C 1
ATOM 2936 O O . GLU A 1 367 ? -9.336 3.352 -19.028 1.00 86.94 367 GLU A O 1
ATOM 2941 N N . LYS A 1 368 ? -9.622 5.284 -20.086 1.00 84.62 368 LYS A N 1
ATOM 2942 C CA . LYS A 1 368 ? -10.854 5.604 -19.341 1.00 84.62 368 LYS A CA 1
ATOM 2943 C C . LYS A 1 368 ? -11.958 4.562 -19.578 1.00 84.62 368 LYS A C 1
ATOM 2945 O O . LYS A 1 368 ? -12.713 4.229 -18.655 1.00 84.62 368 LYS A O 1
ATOM 2950 N N . HIS A 1 369 ? -12.083 4.079 -20.813 1.00 88.00 369 HIS A N 1
ATOM 2951 C CA . HIS A 1 369 ? -13.035 3.034 -21.167 1.00 88.00 369 HIS A CA 1
ATOM 2952 C C . HIS A 1 369 ? -12.644 1.694 -20.537 1.00 88.00 369 HIS A C 1
ATOM 2954 O O . HIS A 1 369 ? -13.481 1.092 -19.870 1.00 88.00 369 HIS A O 1
ATOM 2960 N N . ARG A 1 370 ? -11.373 1.288 -20.638 1.00 86.56 370 ARG A N 1
ATOM 2961 C CA . ARG A 1 370 ? -10.816 0.071 -20.028 1.00 86.56 370 ARG A CA 1
ATOM 2962 C C . ARG A 1 370 ? -10.993 0.053 -18.511 1.00 86.56 370 ARG A C 1
ATOM 2964 O O . ARG A 1 370 ? -11.533 -0.911 -17.981 1.00 86.56 370 ARG A O 1
ATOM 2971 N N . PHE A 1 371 ? -10.676 1.152 -17.824 1.00 83.94 371 PHE A N 1
ATOM 2972 C CA . PHE A 1 371 ? -10.980 1.343 -16.403 1.00 83.94 371 PHE A CA 1
ATOM 2973 C C . PHE A 1 371 ? -12.455 1.064 -16.091 1.00 83.94 371 PHE A C 1
ATOM 2975 O O . PHE A 1 371 ? -12.778 0.337 -15.155 1.00 83.94 371 PHE A O 1
ATOM 2982 N N . SER A 1 372 ? -13.362 1.621 -16.896 1.00 84.31 372 SER A N 1
ATOM 2983 C CA . SER A 1 372 ? -14.802 1.431 -16.703 1.00 84.31 372 SER A CA 1
ATOM 2984 C C . SER A 1 372 ? -15.239 -0.009 -16.987 1.00 84.31 372 SER A C 1
ATOM 2986 O O . SER A 1 372 ? -16.081 -0.522 -16.260 1.00 84.31 372 SER A O 1
ATOM 2988 N N . GLN A 1 373 ? -14.661 -0.674 -17.991 1.00 89.56 373 GLN A N 1
ATOM 2989 C CA . GLN A 1 373 ? -14.927 -2.083 -18.294 1.00 89.56 373 GLN A CA 1
ATOM 2990 C C . GLN A 1 373 ? -14.484 -3.007 -17.155 1.00 89.56 373 GLN A C 1
ATOM 2992 O O . GLN A 1 373 ? -15.263 -3.858 -16.738 1.00 89.56 373 GLN A O 1
ATOM 2997 N N . ILE A 1 374 ? -13.269 -2.818 -16.625 1.00 87.00 374 ILE A N 1
ATOM 2998 C CA . ILE A 1 374 ? -12.746 -3.623 -15.510 1.00 87.00 374 ILE A CA 1
ATOM 2999 C C . ILE A 1 374 ? -13.647 -3.461 -14.286 1.00 87.00 374 ILE A C 1
ATOM 3001 O O . ILE A 1 374 ? -14.070 -4.453 -13.700 1.00 87.00 374 ILE A O 1
ATOM 3005 N N . LEU A 1 375 ? -14.009 -2.220 -13.936 1.00 84.56 375 LEU A N 1
ATOM 3006 C CA . LEU A 1 375 ? -14.950 -1.984 -12.842 1.00 84.56 375 LEU A CA 1
ATOM 3007 C C . LEU A 1 375 ? -16.299 -2.646 -13.115 1.00 84.56 375 LEU A C 1
ATOM 3009 O O . LEU A 1 375 ? -16.811 -3.348 -12.254 1.00 84.56 375 LEU A O 1
ATOM 3013 N N . ASN A 1 376 ? -16.864 -2.478 -14.308 1.00 84.56 376 ASN A N 1
ATOM 3014 C CA . ASN A 1 376 ? -18.130 -3.120 -14.637 1.00 84.56 376 ASN A CA 1
ATOM 3015 C C . ASN A 1 376 ? -18.045 -4.640 -14.472 1.00 84.56 376 ASN A C 1
ATOM 3017 O O . ASN A 1 376 ? -18.981 -5.201 -13.930 1.00 84.56 376 ASN A O 1
ATOM 3021 N N . ARG A 1 377 ? -16.933 -5.289 -14.836 1.00 85.12 377 ARG A N 1
ATOM 3022 C CA . ARG A 1 377 ? -16.733 -6.733 -14.636 1.00 85.12 377 ARG A CA 1
ATOM 3023 C C . ARG A 1 377 ? -16.742 -7.132 -13.158 1.00 85.12 377 ARG A C 1
ATOM 3025 O O . ARG A 1 377 ? -17.442 -8.074 -12.805 1.00 85.12 377 ARG A O 1
ATOM 3032 N N . ILE A 1 378 ? -16.043 -6.385 -12.297 1.00 81.19 378 ILE A N 1
ATOM 3033 C CA . ILE A 1 378 ? -16.052 -6.610 -10.837 1.00 81.19 378 ILE A CA 1
ATOM 3034 C C . ILE A 1 378 ? -17.487 -6.540 -10.281 1.00 81.19 378 ILE A C 1
ATOM 3036 O O . ILE A 1 378 ? -17.827 -7.257 -9.344 1.00 81.19 378 ILE A O 1
ATOM 3040 N N . PHE A 1 379 ? -18.331 -5.682 -10.866 1.00 72.31 379 PHE A N 1
ATOM 3041 C CA . PHE A 1 379 ? -19.692 -5.390 -10.401 1.00 72.31 379 PHE A CA 1
ATOM 3042 C C . PHE A 1 379 ? -20.809 -5.953 -11.302 1.00 72.31 379 PHE A C 1
ATOM 3044 O O . PHE A 1 379 ? -21.964 -5.559 -11.144 1.00 72.31 379 PHE A O 1
ATOM 3051 N N . GLN A 1 380 ? -20.492 -6.846 -12.248 1.00 67.19 380 GLN A N 1
ATOM 3052 C CA . GLN A 1 380 ? -21.456 -7.467 -13.173 1.00 67.19 380 GLN A CA 1
ATOM 3053 C C . GLN A 1 380 ? -22.123 -8.731 -12.598 1.00 67.19 380 GLN A C 1
ATOM 3055 O O . GLN A 1 380 ? -23.006 -9.299 -13.233 1.00 67.19 380 GLN A O 1
ATOM 3060 N N . THR A 1 381 ? -21.775 -9.140 -11.379 1.00 51.50 381 THR A N 1
ATOM 3061 C CA . THR A 1 381 ? -22.482 -10.152 -10.572 1.00 51.50 381 THR A CA 1
ATOM 3062 C C . THR A 1 381 ? -23.635 -9.515 -9.753 1.00 51.50 381 THR A C 1
ATOM 3064 O O . THR A 1 381 ? -23.612 -8.309 -9.516 1.00 51.50 381 THR A O 1
ATOM 3067 N N . PRO A 1 382 ? -24.698 -10.268 -9.385 1.00 51.31 382 PRO A N 1
ATOM 3068 C CA . PRO A 1 382 ? -26.117 -9.949 -9.645 1.00 51.31 382 PRO A CA 1
ATOM 3069 C C . PRO A 1 382 ? -26.734 -8.769 -8.870 1.00 51.31 382 PRO A C 1
ATOM 3071 O O . PRO A 1 382 ? -26.113 -8.156 -8.010 1.00 51.31 382 PRO A O 1
ATOM 3074 N N . HIS A 1 383 ? -28.021 -8.507 -9.144 1.00 50.97 383 HIS A N 1
ATOM 3075 C CA . HIS A 1 383 ? -28.963 -7.588 -8.468 1.00 50.97 383 HIS A CA 1
ATOM 3076 C C . HIS A 1 383 ? -28.739 -7.376 -6.948 1.00 50.97 383 HIS A C 1
ATOM 3078 O O . HIS A 1 383 ? -28.990 -6.285 -6.431 1.00 50.97 383 HIS A O 1
ATOM 3084 N N . GLU A 1 384 ? -28.217 -8.383 -6.248 1.00 50.50 384 GLU A N 1
ATOM 3085 C CA . GLU A 1 384 ? -27.797 -8.349 -4.845 1.00 50.50 384 GLU A CA 1
ATOM 3086 C C . GLU A 1 384 ? -26.751 -7.277 -4.516 1.00 50.50 384 GLU A C 1
ATOM 3088 O O . GLU A 1 384 ? -26.812 -6.696 -3.437 1.00 50.50 384 GLU A O 1
ATOM 3093 N N . LEU A 1 385 ? -25.816 -6.961 -5.418 1.00 52.47 385 LEU A N 1
ATOM 3094 C CA . LEU A 1 385 ? -24.820 -5.905 -5.197 1.00 52.47 385 LEU A CA 1
ATOM 3095 C C . LEU A 1 385 ? -25.445 -4.511 -5.282 1.00 52.47 385 LEU A C 1
ATOM 3097 O O . LEU A 1 385 ? -25.129 -3.652 -4.461 1.00 52.47 385 LEU A O 1
ATOM 3101 N N . ARG A 1 386 ? -26.386 -4.287 -6.212 1.00 53.75 386 ARG A N 1
ATOM 3102 C CA . ARG A 1 386 ? -27.166 -3.035 -6.258 1.00 53.75 386 ARG A CA 1
ATOM 3103 C C . ARG A 1 386 ? -28.046 -2.887 -5.020 1.00 53.75 386 ARG A C 1
ATOM 3105 O O . ARG A 1 386 ? -28.122 -1.794 -4.463 1.00 53.75 386 ARG A O 1
ATOM 3112 N N . PHE A 1 387 ? -28.665 -3.981 -4.576 1.00 51.38 387 PHE A N 1
ATOM 3113 C CA . PHE A 1 387 ? -29.472 -4.002 -3.361 1.00 51.38 387 PHE A CA 1
ATOM 3114 C C . PHE A 1 387 ? -28.612 -3.720 -2.121 1.00 51.38 387 PHE A C 1
ATOM 3116 O O . PHE A 1 387 ? -28.895 -2.756 -1.416 1.00 51.38 387 PHE A O 1
ATOM 3123 N N . LYS A 1 388 ? -27.493 -4.441 -1.937 1.00 55.28 388 LYS A N 1
ATOM 3124 C CA . LYS A 1 388 ? -26.519 -4.215 -0.853 1.00 55.28 388 LYS A CA 1
ATOM 3125 C C . LYS A 1 388 ? -25.935 -2.805 -0.875 1.00 55.28 388 LYS A C 1
ATOM 3127 O O . LYS A 1 388 ? -25.765 -2.212 0.180 1.00 55.28 388 LYS A O 1
ATOM 3132 N N . MET A 1 389 ? -25.665 -2.223 -2.045 1.00 51.41 389 MET A N 1
ATOM 3133 C CA . MET A 1 389 ? -25.185 -0.839 -2.152 1.00 51.41 389 MET A CA 1
ATOM 3134 C C . MET A 1 389 ? -26.227 0.186 -1.685 1.00 51.41 389 MET A C 1
ATOM 3136 O O . MET A 1 389 ? -25.862 1.147 -1.005 1.00 51.41 389 MET A O 1
ATOM 3140 N N . ASN A 1 390 ? -27.508 -0.011 -2.011 1.00 52.25 390 ASN A N 1
ATOM 3141 C CA . ASN A 1 390 ? -28.587 0.870 -1.558 1.00 52.25 390 ASN A CA 1
ATOM 3142 C C . ASN A 1 390 ? -28.882 0.683 -0.062 1.00 52.25 390 ASN A C 1
ATOM 3144 O O . ASN A 1 390 ? -28.923 1.671 0.671 1.00 52.25 390 ASN A O 1
ATOM 3148 N N . THR A 1 391 ? -28.980 -0.560 0.419 1.00 56.66 391 THR A N 1
ATOM 3149 C CA . THR A 1 391 ? -29.196 -0.850 1.844 1.00 56.66 391 THR A CA 1
ATOM 3150 C C . THR A 1 391 ? -28.005 -0.444 2.701 1.00 56.66 391 THR A C 1
ATOM 3152 O O . THR A 1 391 ? -28.206 0.060 3.799 1.00 56.66 391 THR A O 1
ATOM 3155 N N . ASN A 1 392 ? -26.767 -0.578 2.212 1.00 54.66 392 ASN A N 1
ATOM 3156 C CA . ASN A 1 392 ? -25.589 -0.091 2.927 1.00 54.66 392 ASN A CA 1
ATOM 3157 C C . ASN A 1 392 ? -25.584 1.434 2.934 1.00 54.66 392 ASN A C 1
ATOM 3159 O O . ASN A 1 392 ? -25.418 2.025 3.988 1.00 54.66 392 ASN A O 1
ATOM 3163 N N . ARG A 1 393 ? -25.874 2.120 1.826 1.00 56.94 393 ARG A N 1
ATOM 3164 C CA . ARG A 1 393 ? -25.972 3.588 1.854 1.00 56.94 393 ARG A CA 1
ATOM 3165 C C . ARG A 1 393 ? -26.992 4.084 2.888 1.00 56.94 393 ARG A C 1
ATOM 3167 O O . ARG A 1 393 ? -26.694 5.026 3.623 1.00 56.94 393 ARG A O 1
ATOM 3174 N N . GLU A 1 394 ? -28.156 3.447 2.976 1.00 58.62 394 GLU A N 1
ATOM 3175 C CA . GLU A 1 394 ? -29.181 3.774 3.971 1.00 58.62 394 GLU A CA 1
ATOM 3176 C C . GLU A 1 394 ? -28.789 3.367 5.393 1.00 58.62 394 GLU A C 1
ATOM 3178 O O . GLU A 1 394 ? -28.953 4.165 6.313 1.00 58.62 394 GLU A O 1
ATOM 3183 N N . GLY A 1 395 ? -28.226 2.173 5.584 1.00 62.69 395 GLY A N 1
ATOM 3184 C CA . GLY A 1 395 ? -27.735 1.680 6.872 1.00 62.69 395 GLY A CA 1
ATOM 3185 C C . GLY A 1 395 ? -26.621 2.561 7.428 1.00 62.69 395 GLY A C 1
ATOM 3186 O O . GLY A 1 395 ? -26.670 2.974 8.579 1.00 62.69 395 GLY A O 1
ATOM 3187 N N . TRP A 1 396 ? -25.687 2.984 6.579 1.00 61.25 396 TRP A N 1
ATOM 3188 C CA . TRP A 1 396 ? -24.610 3.895 6.952 1.00 61.25 396 TRP A CA 1
ATOM 3189 C C . TRP A 1 396 ? -25.170 5.271 7.323 1.00 61.25 396 TRP A C 1
ATOM 3191 O O . TRP A 1 396 ? -24.729 5.882 8.292 1.00 61.25 396 TRP A O 1
ATOM 3201 N N . GLN A 1 397 ? -26.182 5.764 6.601 1.00 59.12 397 GLN A N 1
ATOM 3202 C CA . GLN A 1 397 ? -26.878 6.999 6.969 1.00 59.12 397 GLN A CA 1
ATOM 3203 C C . GLN A 1 397 ? -27.712 6.867 8.253 1.00 59.12 397 GLN A C 1
ATOM 3205 O O . GLN A 1 397 ? -27.851 7.855 8.975 1.00 59.12 397 GLN A O 1
ATOM 3210 N N . LYS A 1 398 ? -28.282 5.693 8.541 1.00 65.25 398 LYS A N 1
ATOM 3211 C CA . LYS A 1 398 ? -29.040 5.413 9.769 1.00 65.25 398 LYS A CA 1
ATOM 3212 C C . LYS A 1 398 ? -28.115 5.304 10.980 1.00 65.25 398 LYS A C 1
ATOM 3214 O O . LYS A 1 398 ? -28.357 6.012 11.951 1.00 65.25 398 LYS A O 1
ATOM 3219 N N . ASP A 1 399 ? -27.014 4.561 10.886 1.00 56.50 399 ASP A N 1
ATOM 3220 C CA . ASP A 1 399 ? -25.981 4.473 11.930 1.00 56.50 399 ASP A CA 1
ATOM 3221 C C . ASP A 1 399 ? -25.405 5.852 12.272 1.00 56.50 399 ASP A C 1
ATOM 3223 O O . ASP A 1 399 ? -25.173 6.179 13.437 1.00 56.50 399 ASP A O 1
ATOM 3227 N N . LEU A 1 400 ? -25.212 6.703 11.257 1.00 53.97 400 LEU A N 1
ATOM 3228 C CA . LEU A 1 400 ? -24.777 8.086 11.449 1.00 53.97 400 LEU A CA 1
ATOM 3229 C C . LEU A 1 400 ? -25.818 8.928 12.195 1.00 53.97 400 LEU A C 1
ATOM 3231 O O . LEU A 1 400 ? -25.445 9.704 13.076 1.00 53.97 400 LEU A O 1
ATOM 3235 N N . ARG A 1 401 ? -27.109 8.787 11.867 1.00 61.00 401 ARG A N 1
ATOM 3236 C CA . ARG A 1 401 ? -28.197 9.509 12.547 1.00 61.00 401 ARG A CA 1
ATOM 3237 C C . ARG A 1 401 ? -28.385 9.029 13.981 1.00 61.00 401 ARG A C 1
ATOM 3239 O O . ARG A 1 401 ? -28.481 9.861 14.876 1.00 61.00 401 ARG A O 1
ATOM 3246 N N . HIS A 1 402 ? -28.370 7.719 14.204 1.00 62.31 402 HIS A N 1
ATOM 3247 C CA . HIS A 1 402 ? -28.520 7.133 15.532 1.00 62.31 402 HIS A CA 1
ATOM 3248 C 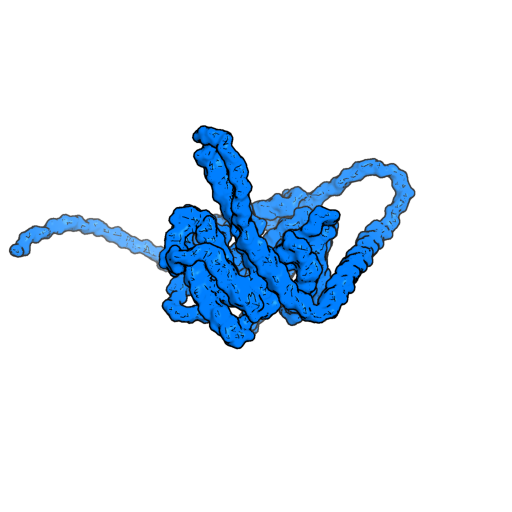C . HIS A 1 402 ? -27.374 7.562 16.454 1.00 62.31 402 HIS A C 1
ATOM 3250 O O . HIS A 1 402 ? -27.619 8.117 17.519 1.00 62.31 402 HIS A O 1
ATOM 3256 N N . LYS A 1 403 ? -26.121 7.497 15.985 1.00 58.78 403 LYS A N 1
ATOM 3257 C CA . LYS A 1 403 ? -24.972 7.962 16.778 1.00 58.78 403 LYS A CA 1
ATOM 3258 C C . LYS A 1 403 ? -24.908 9.468 16.961 1.00 58.78 403 LYS A C 1
ATOM 3260 O O . LYS A 1 403 ? -24.351 9.928 17.954 1.00 58.78 403 LYS A O 1
ATOM 3265 N N . ARG A 1 404 ? -25.425 10.260 16.015 1.00 54.53 404 ARG A N 1
ATOM 3266 C CA . ARG A 1 404 ? -25.589 11.708 16.215 1.00 54.53 404 ARG A CA 1
ATOM 3267 C C . ARG A 1 404 ? -26.563 11.981 17.360 1.00 54.53 404 ARG A C 1
ATOM 3269 O O . ARG A 1 404 ? -26.328 12.923 18.109 1.00 54.53 404 ARG A O 1
ATOM 3276 N N . ASN A 1 405 ? -27.600 11.160 17.503 1.00 53.31 405 ASN A N 1
ATOM 3277 C CA . ASN A 1 405 ? -28.562 11.260 18.595 1.00 53.31 405 ASN A CA 1
ATOM 3278 C C . ASN A 1 405 ? -27.966 10.766 19.924 1.00 53.31 405 ASN A C 1
ATOM 3280 O O . ASN A 1 405 ? -28.021 11.519 20.885 1.00 53.31 405 ASN A O 1
ATOM 3284 N N . GLU A 1 406 ? -27.255 9.633 19.959 1.00 51.25 406 GLU A N 1
ATOM 3285 C CA . GLU A 1 406 ? -26.543 9.169 21.171 1.00 51.25 406 GLU A CA 1
ATOM 3286 C C . GLU A 1 406 ? -25.465 10.168 21.633 1.00 51.25 406 GLU A C 1
ATOM 3288 O O . GLU A 1 406 ? -25.310 10.453 22.817 1.00 51.25 406 GLU A O 1
ATOM 3293 N N . SER A 1 407 ? -24.724 10.758 20.687 1.00 46.25 407 SER A N 1
ATOM 3294 C CA . SER A 1 407 ? -23.715 11.784 20.998 1.00 46.25 407 SER A CA 1
ATOM 3295 C C . SER A 1 407 ? -24.348 13.101 21.459 1.00 46.25 407 SER A C 1
ATOM 3297 O O . SER A 1 407 ? -23.668 13.903 22.091 1.00 46.25 407 SER A O 1
ATOM 3299 N N . ARG A 1 408 ? -25.620 13.351 21.118 1.00 47.84 408 ARG A N 1
ATOM 3300 C CA . ARG A 1 408 ? -26.400 14.483 21.633 1.00 47.84 408 ARG A CA 1
ATOM 3301 C C . ARG A 1 408 ? -26.965 14.175 23.016 1.00 47.84 408 ARG A C 1
ATOM 3303 O O . ARG A 1 408 ? -26.891 15.047 23.866 1.00 47.84 408 ARG A O 1
ATOM 3310 N N . GLU A 1 409 ? -27.441 12.960 23.271 1.00 40.72 409 GLU A N 1
ATOM 3311 C CA . GLU A 1 409 ? -27.913 12.536 24.598 1.00 40.72 409 GLU A CA 1
ATOM 3312 C C . GLU A 1 409 ? -26.791 12.531 25.640 1.00 40.72 409 GLU A C 1
ATOM 3314 O O . GLU A 1 409 ? -26.986 13.032 26.740 1.00 40.72 409 GLU A O 1
ATOM 3319 N N . LEU A 1 410 ? -25.574 12.117 25.274 1.00 38.84 410 LEU A N 1
ATOM 3320 C CA . LEU A 1 410 ? -24.395 12.222 26.149 1.00 38.84 410 LEU A CA 1
ATOM 3321 C C . LEU A 1 410 ? -23.940 13.671 26.426 1.00 38.84 410 LEU A C 1
ATOM 3323 O O . LEU A 1 410 ? -23.070 13.888 27.267 1.00 38.84 410 LEU A O 1
ATOM 3327 N N . VAL A 1 411 ? -24.499 14.659 25.719 1.00 39.44 411 VAL A N 1
ATOM 3328 C CA . VAL A 1 411 ? -24.233 16.097 25.910 1.00 39.44 411 VAL A CA 1
ATOM 3329 C C . VAL A 1 411 ? -25.453 16.824 26.502 1.00 39.44 411 VAL A C 1
ATOM 3331 O O . VAL A 1 411 ? -25.334 17.966 26.933 1.00 39.44 411 VAL A O 1
ATOM 3334 N N . LEU A 1 412 ? -26.610 16.163 26.609 1.00 31.56 412 LEU A N 1
ATOM 3335 C CA . LEU A 1 412 ? -27.828 16.692 27.228 1.00 31.56 412 LEU A CA 1
ATOM 3336 C C . LEU A 1 412 ? -27.905 16.303 28.713 1.00 31.56 412 LEU A C 1
ATOM 3338 O O . LEU A 1 412 ? -28.905 15.775 29.184 1.00 31.56 412 LEU A O 1
ATOM 3342 N N . VAL A 1 413 ? -26.857 16.618 29.478 1.00 31.94 413 VAL A N 1
ATOM 3343 C CA . VAL A 1 413 ? -27.078 16.977 30.885 1.00 31.94 413 VAL A CA 1
ATOM 3344 C C . VAL A 1 413 ? -27.660 18.393 30.846 1.00 31.94 413 VAL A C 1
ATOM 3346 O O . VAL A 1 413 ? -27.050 19.259 30.211 1.00 31.94 413 VAL A O 1
ATOM 3349 N N . PRO A 1 414 ? -28.839 18.659 31.433 1.00 32.91 414 PRO A N 1
ATOM 3350 C CA . PRO A 1 414 ? -29.438 19.979 31.365 1.00 32.91 414 PRO A CA 1
ATOM 3351 C C . PRO A 1 414 ? -28.549 20.963 32.127 1.00 32.91 414 PRO A C 1
ATOM 3353 O O . PRO A 1 414 ? -28.496 20.962 33.354 1.00 32.91 414 PRO A O 1
ATOM 3356 N N . LEU A 1 415 ? -27.841 21.813 31.384 1.00 35.06 415 LEU A N 1
ATOM 3357 C CA . LEU A 1 415 ? -27.359 23.087 31.900 1.00 35.06 415 LEU A CA 1
ATOM 3358 C C . LEU A 1 415 ? -28.607 23.908 32.227 1.00 35.06 415 LEU A C 1
ATOM 3360 O O . LEU A 1 415 ? -29.254 24.459 31.332 1.00 35.06 415 LEU A O 1
ATOM 3364 N N . SER A 1 416 ? -28.979 23.905 33.508 1.00 35.91 416 SER A N 1
ATOM 3365 C CA . SER A 1 416 ? -29.992 24.796 34.058 1.00 35.91 416 SER A CA 1
ATOM 3366 C C . SER A 1 416 ? -29.725 26.218 33.578 1.00 35.91 416 SER A C 1
ATOM 3368 O O . SER A 1 416 ? -28.609 26.729 33.660 1.00 35.91 416 SER A O 1
ATOM 3370 N N . ARG A 1 417 ? -30.775 26.830 33.030 1.00 41.06 417 ARG A N 1
ATOM 3371 C CA . ARG A 1 417 ? -30.814 28.238 32.648 1.00 41.06 417 ARG A CA 1
ATOM 3372 C C . ARG A 1 417 ? -30.646 29.095 33.900 1.00 41.06 417 ARG A C 1
ATOM 3374 O O . ARG A 1 417 ? -31.639 29.440 34.525 1.00 41.06 417 ARG A O 1
ATOM 3381 N N . GLU A 1 418 ? -29.422 29.495 34.204 1.00 38.22 418 GLU A N 1
ATOM 3382 C CA . GLU A 1 418 ? -29.174 30.683 35.013 1.00 38.22 418 GLU A CA 1
ATOM 3383 C C . GLU A 1 418 ? -28.229 31.635 34.270 1.00 38.22 418 GLU A C 1
ATOM 3385 O O . GLU A 1 418 ? -27.172 31.261 33.774 1.00 38.22 418 GLU A O 1
ATOM 3390 N N . ALA A 1 419 ? -28.758 32.848 34.107 1.00 42.69 419 ALA A N 1
ATOM 3391 C CA . ALA A 1 419 ? -28.173 34.141 33.777 1.00 42.69 419 ALA A CA 1
ATOM 3392 C C . ALA A 1 419 ? -26.723 34.233 33.245 1.00 42.69 419 ALA A C 1
ATOM 3394 O O . ALA A 1 419 ? -25.756 33.944 33.937 1.00 42.69 419 ALA A O 1
ATOM 3395 N N . GLY A 1 420 ? -26.594 34.865 32.069 1.00 44.81 420 GLY A N 1
ATOM 3396 C CA . GLY A 1 420 ? -25.422 35.676 31.712 1.00 44.81 420 GLY A CA 1
ATOM 3397 C C . GLY A 1 420 ? -24.239 34.926 31.098 1.00 44.81 420 GLY A C 1
ATOM 3398 O O . GLY A 1 420 ? -23.205 34.770 31.733 1.00 44.81 420 GLY A O 1
ATOM 3399 N N . VAL A 1 421 ? -24.335 34.547 29.819 1.00 36.47 421 VAL A N 1
ATOM 3400 C CA . VAL A 1 421 ? -23.173 34.042 29.067 1.00 36.47 421 VAL A CA 1
ATOM 3401 C C . VAL A 1 421 ? -22.267 35.215 28.689 1.00 36.47 421 VAL A C 1
ATOM 3403 O O . VAL A 1 421 ? -22.399 35.824 27.627 1.00 36.47 421 VAL A O 1
ATOM 3406 N N . THR A 1 422 ? -21.317 35.529 29.566 1.00 44.00 422 THR A N 1
ATOM 3407 C CA . THR A 1 422 ? -20.031 36.088 29.147 1.00 44.00 422 THR A CA 1
ATOM 3408 C C . THR A 1 422 ? -19.347 35.082 28.224 1.00 44.00 422 THR A C 1
ATOM 3410 O O . THR A 1 422 ? -19.460 33.880 28.440 1.00 44.00 422 THR A O 1
ATOM 3413 N N . HIS A 1 423 ? -18.649 35.550 27.186 1.00 36.00 423 HIS A N 1
ATOM 3414 C CA . HIS A 1 423 ? -17.820 34.706 26.323 1.00 36.00 423 HIS A CA 1
ATOM 3415 C C . HIS A 1 423 ? -16.805 33.914 27.162 1.00 36.00 423 HIS A C 1
ATOM 3417 O O . HIS A 1 423 ? -15.711 34.403 27.451 1.00 36.00 423 HIS A O 1
ATOM 3423 N N . ASP A 1 424 ? -17.171 32.693 27.550 1.00 37.81 424 ASP A N 1
ATOM 3424 C CA . ASP A 1 424 ? -16.279 31.810 28.275 1.00 37.81 424 ASP A CA 1
ATOM 3425 C C . ASP A 1 424 ? -15.096 31.467 27.381 1.00 37.81 424 ASP A C 1
ATOM 3427 O O . ASP A 1 424 ? -15.210 30.949 26.264 1.00 37.81 424 ASP A O 1
ATOM 3431 N N . LYS A 1 425 ? -13.930 31.841 27.902 1.00 44.09 425 LYS A N 1
ATOM 3432 C CA . LYS A 1 425 ? -12.618 31.553 27.351 1.00 44.09 425 LYS A CA 1
ATOM 3433 C C . LYS A 1 425 ? -12.566 30.066 27.026 1.00 44.09 425 LYS A C 1
ATOM 3435 O O . LYS A 1 425 ? -12.790 29.231 27.898 1.00 44.09 425 LYS A O 1
ATOM 3440 N N . VAL A 1 426 ? -12.233 29.749 25.774 1.00 37.25 426 VAL A N 1
ATOM 3441 C CA . VAL A 1 426 ? -11.848 28.396 25.359 1.00 37.25 426 VAL A CA 1
ATOM 3442 C C . VAL A 1 426 ? -10.928 27.827 26.446 1.00 37.25 426 VAL A C 1
ATOM 3444 O O . VAL A 1 426 ? -9.917 28.478 26.740 1.00 37.25 426 VAL A O 1
ATOM 3447 N N . PRO A 1 427 ? -11.263 26.684 27.080 1.00 46.75 427 PRO A N 1
ATOM 3448 C CA . PRO A 1 427 ? -10.453 26.147 28.161 1.00 46.75 427 PRO A CA 1
ATOM 3449 C C . PRO A 1 427 ? -9.005 26.024 27.678 1.00 46.75 427 PRO A C 1
ATOM 3451 O O . PRO A 1 427 ? -8.778 25.577 26.544 1.00 46.75 427 PRO A O 1
ATOM 3454 N N . PRO A 1 428 ? -8.023 26.471 28.484 1.00 53.28 428 PRO A N 1
ATOM 3455 C CA . PRO A 1 428 ? -6.631 26.447 28.076 1.00 53.28 428 PRO A CA 1
ATOM 3456 C C . PRO A 1 428 ? -6.261 25.018 27.660 1.00 53.28 428 PRO A C 1
ATOM 3458 O O . PRO A 1 428 ? -6.699 24.062 28.307 1.00 53.28 428 PRO A O 1
ATOM 3461 N N . PRO A 1 429 ? -5.496 24.842 26.568 1.00 58.06 429 PRO A N 1
ATOM 3462 C CA . PRO A 1 429 ? -5.139 23.516 26.089 1.00 58.06 429 PRO A CA 1
ATOM 3463 C C . PRO A 1 429 ? -4.493 22.723 27.229 1.00 58.06 429 PRO A C 1
ATOM 3465 O O . PRO A 1 429 ? -3.553 23.209 27.859 1.00 58.06 429 PRO A O 1
ATOM 3468 N N . GLU A 1 430 ? -5.016 21.520 27.504 1.00 66.00 430 GLU A N 1
ATOM 3469 C CA . GLU A 1 430 ? -4.474 20.614 28.524 1.00 66.00 430 GLU A CA 1
ATOM 3470 C C . GLU A 1 430 ? -2.953 20.506 28.354 1.00 66.00 430 GLU A C 1
ATOM 3472 O O . GLU A 1 430 ? -2.472 19.950 27.358 1.00 66.00 430 GLU A O 1
ATOM 3477 N N . ARG A 1 431 ? -2.200 21.042 29.324 1.00 69.25 431 ARG A N 1
ATOM 3478 C CA . ARG A 1 431 ? -0.738 20.946 29.355 1.00 69.25 431 ARG A CA 1
ATOM 3479 C C . ARG A 1 431 ? -0.353 19.467 29.417 1.00 69.25 431 ARG A C 1
ATOM 3481 O O . ARG A 1 431 ? -0.897 18.704 30.212 1.00 69.25 431 ARG A O 1
ATOM 3488 N N . ARG A 1 432 ? 0.558 19.039 28.542 1.00 76.75 432 ARG A N 1
ATOM 3489 C CA . ARG A 1 432 ? 0.995 17.635 28.431 1.00 76.75 432 ARG A CA 1
ATOM 3490 C C . ARG A 1 432 ? 2.420 17.495 28.941 1.00 76.75 432 ARG A C 1
ATOM 3492 O O . ARG A 1 432 ? 3.307 18.089 28.346 1.00 76.75 432 ARG A O 1
ATOM 3499 N N . THR A 1 433 ? 2.657 16.693 29.970 1.00 80.38 433 THR A N 1
ATOM 3500 C CA . THR A 1 433 ? 4.005 16.488 30.525 1.00 80.38 433 THR A CA 1
ATOM 3501 C C . THR A 1 433 ? 4.701 15.285 29.883 1.00 80.38 433 THR A C 1
ATOM 3503 O O . THR A 1 433 ? 4.128 14.193 29.810 1.00 80.38 433 THR A O 1
ATOM 3506 N N . CYS A 1 434 ? 5.932 15.458 29.397 1.00 75.12 434 CYS A N 1
ATOM 3507 C CA . CYS A 1 434 ? 6.781 14.351 28.960 1.00 75.12 434 CYS A CA 1
ATOM 3508 C C . CYS A 1 434 ? 7.292 13.588 30.183 1.00 75.12 434 CYS A C 1
ATOM 3510 O O . CYS A 1 434 ? 8.020 14.144 30.985 1.00 75.12 434 CYS A O 1
ATOM 3512 N N . ARG A 1 435 ? 6.984 12.294 30.300 1.00 70.81 435 ARG A N 1
ATOM 3513 C CA . ARG A 1 435 ? 7.405 11.474 31.454 1.00 70.81 435 ARG A CA 1
ATOM 3514 C C . ARG A 1 435 ? 8.907 11.166 31.523 1.00 70.81 435 ARG A C 1
ATOM 3516 O O . ARG A 1 435 ? 9.345 10.541 32.475 1.00 70.81 435 ARG A O 1
ATOM 3523 N N . THR A 1 436 ? 9.677 11.498 30.487 1.00 73.81 436 THR A N 1
ATOM 3524 C CA . THR A 1 436 ? 11.129 11.243 30.455 1.00 73.81 436 THR A CA 1
ATOM 3525 C C . THR A 1 436 ? 11.930 12.407 31.034 1.00 73.81 436 THR A C 1
ATOM 3527 O O . THR A 1 436 ? 13.052 12.206 31.475 1.00 73.81 436 THR A O 1
ATOM 3530 N N . CYS A 1 437 ? 11.383 13.621 31.005 1.00 84.00 437 CYS A N 1
ATOM 3531 C CA . CYS A 1 437 ? 12.102 14.844 31.377 1.00 84.00 437 CYS A CA 1
ATOM 3532 C C . CYS A 1 437 ? 11.222 15.875 32.101 1.00 84.00 437 CYS A C 1
ATOM 3534 O O . CYS A 1 437 ? 11.638 17.015 32.270 1.00 84.00 437 CYS A O 1
ATOM 3536 N N . ASP A 1 438 ? 9.980 15.510 32.416 1.00 86.31 438 ASP A N 1
ATOM 3537 C CA . ASP A 1 438 ? 8.948 16.319 33.070 1.00 86.31 438 ASP A CA 1
ATOM 3538 C C . ASP A 1 438 ? 8.612 17.673 32.412 1.00 86.31 438 ASP A C 1
ATOM 3540 O O . ASP A 1 438 ? 7.890 18.496 32.973 1.00 86.31 438 ASP A O 1
ATOM 3544 N N . VAL A 1 439 ? 9.043 17.896 31.165 1.00 87.56 439 VAL A N 1
ATOM 3545 C CA . VAL A 1 439 ? 8.718 19.116 30.412 1.00 87.56 439 VAL A CA 1
ATOM 3546 C C . VAL A 1 439 ? 7.245 19.107 29.993 1.00 87.56 439 VAL A C 1
ATOM 3548 O O . VAL A 1 439 ? 6.764 18.148 29.385 1.00 87.56 439 VAL A O 1
ATOM 3551 N N . THR A 1 440 ? 6.521 20.192 30.277 1.00 86.19 440 THR A N 1
ATOM 3552 C CA . THR A 1 440 ? 5.142 20.410 29.812 1.00 86.19 440 THR A CA 1
ATOM 3553 C C . THR A 1 440 ? 5.078 21.081 28.443 1.00 86.19 440 THR A C 1
ATOM 3555 O O . THR A 1 440 ? 5.735 22.091 28.209 1.00 86.19 440 THR A O 1
ATOM 3558 N N . PHE A 1 441 ? 4.207 20.579 27.569 1.00 84.69 441 PHE A N 1
ATOM 3559 C CA . PHE A 1 441 ? 4.005 21.064 26.206 1.00 84.69 441 PHE A CA 1
ATOM 3560 C C . PHE A 1 441 ? 2.599 21.639 26.008 1.00 84.69 441 PHE A C 1
ATOM 3562 O O . PHE A 1 441 ? 1.628 21.058 26.511 1.00 84.69 441 PHE A O 1
ATOM 3569 N N . PRO A 1 442 ? 2.466 22.730 25.230 1.00 79.88 442 PRO A N 1
ATOM 3570 C CA . PRO A 1 442 ? 1.174 23.344 24.931 1.00 79.88 442 PRO A CA 1
ATOM 3571 C C . PRO A 1 442 ? 0.388 22.577 23.856 1.00 79.88 442 PRO A C 1
ATOM 3573 O O . PRO A 1 442 ? -0.817 22.778 23.711 1.00 79.88 442 PRO A O 1
ATOM 3576 N N . SER A 1 443 ? 1.031 21.674 23.103 1.00 78.19 443 SER A N 1
ATOM 3577 C CA . SER A 1 443 ? 0.357 20.843 22.104 1.00 78.19 443 SER A CA 1
ATOM 3578 C C . SER A 1 443 ? 0.970 19.444 21.955 1.00 78.19 443 SER A C 1
ATOM 3580 O O . SER A 1 443 ? 2.124 19.191 22.305 1.00 78.19 443 SER A O 1
ATOM 3582 N N . ARG A 1 444 ? 0.203 18.511 21.363 1.00 72.75 444 ARG A N 1
ATOM 3583 C CA . ARG A 1 444 ? 0.708 17.172 20.983 1.00 72.75 444 ARG A CA 1
ATOM 3584 C C . ARG A 1 444 ? 1.832 17.241 19.948 1.00 72.75 444 ARG A C 1
ATOM 3586 O O . ARG A 1 444 ? 2.687 16.361 19.941 1.00 72.75 444 ARG A O 1
ATOM 3593 N N . ARG A 1 445 ? 1.817 18.256 19.079 1.00 73.81 445 ARG A N 1
ATOM 3594 C CA . ARG A 1 445 ? 2.867 18.479 18.080 1.00 73.81 445 ARG A CA 1
ATOM 3595 C C . ARG A 1 445 ? 4.186 18.812 18.771 1.00 73.81 445 ARG A C 1
ATOM 3597 O O . ARG A 1 445 ? 5.187 18.184 18.452 1.00 73.81 445 ARG A O 1
ATOM 3604 N N . ASP A 1 446 ? 4.169 19.727 19.736 1.00 74.88 446 ASP A N 1
ATOM 3605 C CA . ASP A 1 446 ? 5.385 20.157 20.444 1.00 74.88 446 ASP A CA 1
ATOM 3606 C C . ASP A 1 446 ? 5.957 19.021 21.290 1.00 74.88 446 ASP A C 1
ATOM 3608 O O . ASP A 1 446 ? 7.156 18.759 21.250 1.00 74.88 446 ASP A O 1
ATOM 3612 N N . MET A 1 447 ? 5.081 18.261 21.955 1.00 79.12 447 MET A N 1
ATOM 3613 C CA . MET A 1 447 ? 5.474 17.046 22.666 1.00 79.12 447 MET A CA 1
ATOM 3614 C C . MET A 1 447 ? 6.129 16.022 21.724 1.00 79.12 447 MET A C 1
ATOM 3616 O O . MET A 1 447 ? 7.144 15.423 22.066 1.00 79.12 447 MET A O 1
ATOM 3620 N N . PHE A 1 448 ? 5.575 15.817 20.524 1.00 72.31 448 PHE A N 1
ATOM 3621 C CA . PHE A 1 448 ? 6.144 14.899 19.536 1.00 72.31 448 PHE A CA 1
ATOM 3622 C C . PHE A 1 448 ? 7.507 15.369 19.008 1.00 72.31 448 PHE A C 1
ATOM 3624 O O . PHE A 1 448 ? 8.436 14.566 18.949 1.00 72.31 448 PHE A O 1
ATOM 3631 N N . ILE A 1 449 ? 7.651 16.658 18.683 1.00 76.62 449 ILE A N 1
ATOM 3632 C CA . ILE A 1 449 ? 8.930 17.258 18.269 1.00 76.62 449 ILE A CA 1
ATOM 3633 C C . ILE A 1 449 ? 9.984 17.072 19.369 1.00 76.62 449 ILE A C 1
ATOM 3635 O O . ILE A 1 449 ? 11.104 16.645 19.093 1.00 76.62 449 ILE A O 1
ATOM 3639 N N . HIS A 1 450 ? 9.613 17.319 20.625 1.00 82.62 450 HIS A N 1
ATOM 3640 C CA . HIS A 1 450 ? 10.505 17.132 21.761 1.00 82.62 450 HIS A CA 1
ATOM 3641 C C . HIS A 1 450 ? 10.942 15.672 21.953 1.00 82.62 450 HIS A C 1
ATOM 3643 O O . HIS A 1 450 ? 12.120 15.406 22.190 1.00 82.62 450 HIS A O 1
ATOM 3649 N N . PHE A 1 451 ? 10.029 14.707 21.799 1.00 74.12 451 PHE A N 1
ATOM 3650 C CA . PHE A 1 451 ? 10.385 13.286 21.865 1.00 74.12 451 PHE A CA 1
ATOM 3651 C C . PHE A 1 451 ? 11.420 12.884 20.805 1.00 74.12 451 PHE A C 1
ATOM 3653 O O . PHE A 1 451 ? 12.312 12.090 21.104 1.00 74.12 451 PHE A O 1
ATOM 3660 N N . GLN A 1 452 ? 11.332 13.438 19.593 1.00 69.06 452 GLN A N 1
ATOM 3661 C CA . GLN A 1 452 ? 12.340 13.204 18.554 1.00 69.06 452 GLN A CA 1
ATOM 3662 C C . GLN A 1 452 ? 13.691 13.810 18.946 1.00 69.06 452 GLN A C 1
ATOM 3664 O O . GLN A 1 452 ? 14.721 13.149 18.834 1.00 69.06 452 GLN A O 1
ATOM 3669 N N . TYR A 1 453 ? 13.690 15.030 19.490 1.00 75.88 453 TYR A N 1
ATOM 3670 C CA . TYR A 1 453 ? 14.908 15.685 19.968 1.00 75.88 453 TYR A CA 1
ATOM 3671 C C . TYR A 1 453 ? 15.642 14.859 21.038 1.00 75.88 453 TYR A C 1
ATOM 3673 O O . TYR A 1 453 ? 16.855 14.659 20.948 1.00 75.88 453 TYR A O 1
ATOM 3681 N N . LEU A 1 454 ? 14.910 14.313 22.016 1.00 75.56 454 LEU A N 1
ATOM 3682 C CA . LEU A 1 454 ? 15.490 13.442 23.044 1.00 75.56 454 LEU A CA 1
ATOM 3683 C C . LEU A 1 454 ? 16.122 12.177 22.450 1.00 75.56 454 LEU A C 1
ATOM 3685 O O . LEU A 1 454 ? 17.180 11.763 22.916 1.00 75.56 454 LEU A O 1
ATOM 3689 N N . LYS A 1 455 ? 15.545 11.590 21.393 1.00 62.12 455 LYS A N 1
ATOM 3690 C CA . LYS A 1 455 ? 16.119 10.413 20.714 1.00 62.12 455 LYS A CA 1
ATOM 3691 C C . LYS A 1 455 ? 17.525 10.699 20.173 1.00 62.12 455 LYS A C 1
ATOM 3693 O O . LYS A 1 455 ? 18.428 9.890 20.369 1.00 62.12 455 LYS A O 1
ATOM 3698 N N . HIS A 1 456 ? 17.727 11.859 19.547 1.00 59.31 456 HIS A N 1
ATOM 3699 C CA . HIS A 1 456 ? 19.028 12.237 18.982 1.00 59.31 456 HIS A CA 1
ATOM 3700 C C . HIS A 1 456 ? 20.094 12.558 20.043 1.00 59.31 456 HIS A C 1
ATOM 3702 O O . HIS A 1 456 ? 21.283 12.426 19.753 1.00 59.31 456 HIS A O 1
ATOM 3708 N N . ARG A 1 457 ? 19.700 12.960 21.261 1.00 58.66 457 ARG A N 1
ATOM 3709 C CA . ARG A 1 457 ? 20.636 13.204 22.375 1.00 58.66 457 ARG A CA 1
ATOM 3710 C C . ARG A 1 457 ? 20.892 11.967 23.237 1.00 58.66 457 ARG A C 1
ATOM 3712 O O . ARG A 1 457 ? 22.043 11.701 23.559 1.00 58.66 457 ARG A O 1
ATOM 3719 N N . CYS A 1 458 ? 19.866 11.190 23.575 1.00 49.94 458 CYS A N 1
ATOM 3720 C CA . CYS A 1 458 ? 20.018 9.982 24.394 1.00 49.94 458 CYS A CA 1
ATOM 3721 C C . CYS A 1 458 ? 20.632 8.808 23.614 1.00 49.94 458 CYS A C 1
ATOM 3723 O O . CYS A 1 458 ? 21.313 7.986 24.212 1.00 49.94 458 CYS A O 1
ATOM 3725 N N . GLY A 1 459 ? 20.464 8.752 22.286 1.00 44.97 459 GLY A N 1
ATOM 3726 C CA . GLY A 1 459 ? 21.151 7.779 21.426 1.00 44.97 459 GLY A CA 1
ATOM 3727 C C . GLY A 1 459 ? 22.650 8.047 21.231 1.00 44.97 459 GLY A C 1
ATOM 3728 O O . GLY A 1 459 ? 23.324 7.251 20.589 1.00 44.97 459 GLY A O 1
ATOM 3729 N N . LYS A 1 460 ? 23.171 9.156 21.776 1.00 38.88 460 LYS A N 1
ATOM 3730 C CA . LYS A 1 460 ? 24.597 9.515 21.795 1.00 38.88 460 LYS A CA 1
ATOM 3731 C C . LYS A 1 460 ? 25.192 9.456 23.207 1.00 38.88 460 LYS A C 1
ATOM 3733 O O . LYS A 1 460 ? 26.126 10.199 23.501 1.00 38.88 460 LYS A O 1
ATOM 3738 N N . GLN A 1 461 ? 24.672 8.612 24.102 1.00 37.53 461 GLN A N 1
ATOM 3739 C CA . GLN A 1 461 ? 25.500 8.230 25.246 1.00 37.53 461 GLN A CA 1
ATOM 3740 C C . GLN A 1 461 ? 26.714 7.462 24.700 1.00 37.53 461 GLN A C 1
ATOM 3742 O O . GLN A 1 461 ? 26.515 6.530 23.917 1.00 37.53 461 GLN A O 1
ATOM 3747 N N . PRO A 1 462 ? 27.956 7.850 25.044 1.00 34.25 462 PRO A N 1
ATOM 3748 C CA . PRO A 1 462 ? 29.113 7.044 24.699 1.00 34.25 462 PRO A CA 1
ATOM 3749 C C . PRO A 1 462 ? 28.887 5.669 25.322 1.00 34.25 462 PRO A C 1
ATOM 3751 O O . PRO A 1 462 ? 28.694 5.560 26.532 1.00 34.25 462 PRO A O 1
ATOM 3754 N N . THR A 1 463 ? 28.855 4.621 24.500 1.00 35.16 463 THR A N 1
ATOM 3755 C CA . THR A 1 463 ? 28.983 3.255 25.007 1.00 35.16 463 THR A CA 1
ATOM 3756 C C . THR A 1 463 ? 30.194 3.238 25.939 1.00 35.16 463 THR A C 1
ATOM 3758 O O . THR A 1 463 ? 31.274 3.628 25.481 1.00 35.16 463 THR A O 1
ATOM 3761 N N . PRO A 1 464 ? 30.062 2.842 27.218 1.00 36.41 464 PRO A N 1
ATOM 3762 C CA . PRO A 1 464 ? 31.232 2.637 28.049 1.00 36.41 464 PRO A CA 1
ATOM 3763 C C . PRO A 1 464 ? 32.092 1.594 27.338 1.00 36.41 464 PRO A C 1
ATOM 3765 O O . PRO A 1 464 ? 31.623 0.493 27.037 1.00 36.41 464 PRO A O 1
ATOM 3768 N N . GLN A 1 465 ? 33.319 1.987 26.991 1.00 41.56 465 GLN A N 1
ATOM 3769 C CA . GLN A 1 465 ? 34.328 1.100 26.432 1.00 41.56 465 GLN A CA 1
ATOM 3770 C C . GLN A 1 465 ? 34.432 -0.136 27.328 1.00 41.56 465 GLN A C 1
ATOM 3772 O O . GLN A 1 465 ? 34.985 -0.095 28.419 1.00 41.56 465 GLN A O 1
ATOM 3777 N N . SER A 1 466 ? 33.861 -1.238 26.864 1.00 39.19 466 SER A N 1
ATOM 3778 C CA . SER A 1 466 ? 34.047 -2.565 27.436 1.00 39.19 466 SER A CA 1
ATOM 3779 C C . SER A 1 466 ? 34.132 -3.547 26.279 1.00 39.19 466 SER A C 1
ATOM 3781 O O . SER A 1 466 ? 33.226 -4.316 25.982 1.00 39.19 466 SER A O 1
ATOM 3783 N N . ASN A 1 467 ? 35.257 -3.470 25.573 1.00 34.97 467 ASN A N 1
ATOM 3784 C CA . ASN A 1 467 ? 35.751 -4.596 24.804 1.00 34.97 467 ASN A CA 1
ATOM 3785 C C . ASN A 1 467 ? 37.185 -4.875 25.282 1.00 34.97 467 ASN A C 1
ATOM 3787 O O . ASN A 1 467 ? 38.095 -4.157 24.871 1.00 34.97 467 ASN A O 1
ATOM 3791 N N . PRO A 1 468 ? 37.406 -5.858 26.173 1.00 39.34 468 PRO A N 1
ATOM 3792 C CA . PRO A 1 468 ? 38.734 -6.170 26.700 1.00 39.34 468 PRO A CA 1
ATOM 3793 C C . PRO A 1 468 ? 39.621 -6.954 25.712 1.00 39.34 468 PRO A C 1
ATOM 3795 O O . PRO A 1 468 ? 40.671 -7.446 26.102 1.00 39.34 468 PRO A O 1
ATOM 3798 N N . TRP A 1 469 ? 39.251 -7.044 24.427 1.00 37.09 469 TRP A N 1
ATOM 3799 C CA . TRP A 1 469 ? 39.984 -7.822 23.414 1.00 37.09 469 TRP A CA 1
ATOM 3800 C C . TRP A 1 469 ? 40.517 -7.002 22.232 1.00 37.09 469 TRP A C 1
ATOM 3802 O O . TRP A 1 469 ? 40.668 -7.511 21.124 1.00 37.09 469 TRP A O 1
ATOM 3812 N N . ARG A 1 470 ? 40.846 -5.726 22.446 1.00 35.94 470 ARG A N 1
ATOM 3813 C CA . ARG A 1 470 ? 41.750 -4.995 21.543 1.00 35.94 470 ARG A CA 1
ATOM 3814 C C . ARG A 1 470 ? 42.959 -4.515 22.326 1.00 35.94 470 ARG A C 1
ATOM 3816 O O . ARG A 1 470 ? 42.955 -3.411 22.858 1.00 35.94 470 ARG A O 1
ATOM 3823 N N . GLN A 1 471 ? 43.988 -5.354 22.388 1.00 37.34 471 GLN A N 1
ATOM 3824 C CA . GLN A 1 471 ? 45.331 -4.845 22.635 1.00 37.34 471 GLN A CA 1
ATOM 3825 C C . GLN A 1 471 ? 45.787 -4.050 21.398 1.00 37.34 471 GLN A C 1
ATOM 3827 O O . GLN A 1 471 ? 45.500 -4.466 20.270 1.00 37.34 471 GLN A O 1
ATOM 3832 N N . PRO A 1 472 ? 46.455 -2.902 21.580 1.00 33.94 472 PRO A N 1
ATOM 3833 C CA . PRO A 1 472 ? 47.123 -2.221 20.488 1.00 33.94 472 PRO A CA 1
ATOM 3834 C C . PRO A 1 472 ? 48.306 -3.079 20.034 1.00 33.94 472 PRO A C 1
ATOM 3836 O O . PRO A 1 472 ? 49.167 -3.430 20.833 1.00 33.94 472 PRO A O 1
ATOM 3839 N N . VAL A 1 473 ? 48.331 -3.424 18.747 1.00 37.91 473 VAL A N 1
ATOM 3840 C CA . VAL A 1 473 ? 49.539 -3.942 18.102 1.00 37.91 473 VAL A CA 1
ATOM 3841 C C . VAL A 1 473 ? 50.537 -2.789 18.081 1.00 37.91 473 VAL A C 1
ATOM 3843 O O . VAL A 1 473 ? 50.293 -1.769 17.434 1.00 37.91 473 VAL A O 1
ATOM 3846 N N . GLU A 1 474 ? 51.623 -2.935 18.834 1.00 36.91 474 GLU A N 1
ATOM 3847 C CA . GLU A 1 474 ? 52.787 -2.062 18.749 1.00 36.91 474 GLU A CA 1
ATOM 3848 C C . GLU A 1 474 ? 53.320 -2.102 17.315 1.00 36.91 474 GLU A C 1
ATOM 3850 O O . GLU A 1 474 ? 53.714 -3.146 16.793 1.00 36.91 474 GLU A O 1
ATOM 3855 N N . ILE A 1 475 ? 53.290 -0.948 16.652 1.00 39.12 475 ILE A N 1
ATOM 3856 C CA . ILE A 1 475 ? 53.968 -0.752 15.378 1.00 39.12 475 ILE A CA 1
ATOM 3857 C C . ILE A 1 475 ? 55.459 -0.653 15.707 1.00 39.12 475 ILE A C 1
ATOM 3859 O O . ILE A 1 475 ? 55.920 0.357 16.237 1.00 39.12 475 ILE A O 1
ATOM 3863 N N . GLY A 1 476 ? 56.186 -1.738 15.439 1.00 44.94 476 GLY A N 1
ATOM 3864 C CA . GLY A 1 476 ? 57.646 -1.773 15.483 1.00 44.94 476 GLY A CA 1
ATOM 3865 C C . GLY A 1 476 ? 58.281 -0.831 14.447 1.00 44.94 476 GLY A C 1
ATOM 3866 O O . GLY A 1 476 ? 57.608 -0.393 13.509 1.00 44.94 476 GLY A O 1
ATOM 3867 N N . PRO A 1 477 ? 59.568 -0.489 14.618 1.00 38.06 477 PRO A N 1
ATOM 3868 C CA . PRO A 1 477 ? 60.198 0.607 13.902 1.00 38.06 477 PRO A CA 1
ATOM 3869 C C . PRO A 1 477 ? 60.412 0.308 12.416 1.00 38.06 477 PRO A C 1
ATOM 3871 O O . PRO A 1 477 ? 60.748 -0.800 12.000 1.00 38.06 477 PRO A O 1
ATOM 3874 N N . THR A 1 478 ? 60.231 1.374 11.647 1.00 39.09 478 THR A N 1
ATOM 3875 C CA . THR A 1 478 ? 60.481 1.557 10.221 1.00 39.09 478 THR A CA 1
ATOM 3876 C C . THR A 1 478 ? 61.822 0.959 9.787 1.00 39.09 478 THR A C 1
ATOM 3878 O O . THR A 1 478 ? 62.877 1.403 10.235 1.00 39.09 478 THR A O 1
ATOM 3881 N N . ILE A 1 479 ? 61.783 -0.025 8.885 1.00 38.56 479 ILE A N 1
ATOM 3882 C CA . ILE A 1 479 ? 62.965 -0.524 8.172 1.00 38.56 479 ILE A CA 1
ATOM 3883 C C . ILE A 1 479 ? 63.131 0.312 6.897 1.00 38.56 479 ILE A C 1
ATOM 3885 O O . ILE A 1 479 ? 62.212 0.408 6.083 1.00 38.56 479 ILE A O 1
ATOM 3889 N N . GLU A 1 480 ? 64.300 0.937 6.760 1.00 37.81 480 GLU A N 1
ATOM 3890 C CA . GLU A 1 480 ? 64.735 1.716 5.597 1.00 37.81 480 GLU A CA 1
ATOM 3891 C C . GLU A 1 480 ? 64.773 0.890 4.295 1.00 37.81 480 GLU A C 1
ATOM 3893 O O . GLU A 1 480 ? 65.046 -0.315 4.323 1.00 37.81 480 GLU A O 1
ATOM 3898 N N . PRO A 1 481 ? 64.573 1.523 3.124 1.00 37.31 481 PRO A N 1
ATOM 3899 C CA . PRO A 1 481 ? 64.665 0.839 1.844 1.00 37.31 481 PRO A CA 1
ATOM 3900 C C . PRO A 1 481 ? 66.132 0.609 1.455 1.00 37.31 481 PRO A C 1
ATOM 3902 O O . PRO A 1 481 ? 66.859 1.540 1.107 1.00 37.31 481 PRO A O 1
ATOM 3905 N N . ARG A 1 482 ? 66.562 -0.658 1.455 1.00 35.78 482 ARG A N 1
ATOM 3906 C CA . ARG A 1 482 ? 67.795 -1.079 0.780 1.00 35.78 482 ARG A CA 1
ATOM 3907 C C . ARG A 1 482 ? 67.570 -1.110 -0.729 1.00 35.78 482 ARG A C 1
ATOM 3909 O O . ARG A 1 482 ? 66.719 -1.845 -1.225 1.00 35.78 482 ARG A O 1
ATOM 3916 N N . ALA A 1 483 ? 68.380 -0.323 -1.431 1.00 45.81 483 ALA A N 1
ATOM 3917 C CA . ALA A 1 483 ? 68.620 -0.437 -2.859 1.00 45.81 483 ALA A CA 1
ATOM 3918 C C . ALA A 1 483 ? 69.036 -1.871 -3.214 1.00 45.81 483 ALA A C 1
ATOM 3920 O O . ALA A 1 483 ? 69.873 -2.458 -2.526 1.00 45.81 483 ALA A O 1
ATOM 3921 N N . LEU A 1 484 ? 68.472 -2.413 -4.292 1.00 40.81 484 LEU A N 1
ATOM 3922 C CA . LEU A 1 484 ? 68.980 -3.624 -4.919 1.00 40.81 484 LEU A CA 1
ATOM 3923 C C . LEU A 1 484 ? 69.143 -3.404 -6.418 1.00 40.81 484 LEU A C 1
ATOM 3925 O O . LEU A 1 484 ? 68.206 -3.127 -7.164 1.00 40.81 484 LEU A O 1
ATOM 3929 N N . GLU A 1 485 ? 70.423 -3.465 -6.746 1.00 34.97 485 GLU A N 1
ATOM 3930 C CA . GLU A 1 485 ? 71.112 -3.469 -8.016 1.00 34.97 485 GLU A CA 1
ATOM 3931 C C . GLU A 1 485 ? 70.494 -4.379 -9.081 1.00 34.97 485 GLU A C 1
ATOM 3933 O O . GLU A 1 485 ? 69.897 -5.423 -8.819 1.00 34.97 485 GLU A O 1
ATOM 3938 N N . ALA A 1 486 ? 70.723 -3.953 -10.318 1.00 41.12 486 ALA A N 1
ATOM 3939 C CA . ALA A 1 486 ? 70.531 -4.718 -11.532 1.00 41.12 486 ALA A CA 1
ATOM 3940 C C . ALA A 1 486 ? 71.526 -5.884 -11.660 1.00 41.12 486 ALA A C 1
ATOM 3942 O O . ALA A 1 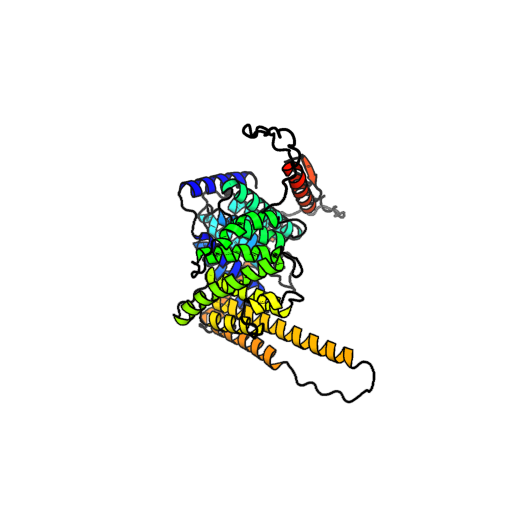486 ? 72.681 -5.723 -11.260 1.00 41.12 486 ALA A O 1
ATOM 3943 N N . ARG A 1 487 ? 71.085 -6.953 -12.356 1.00 36.44 487 ARG A N 1
ATOM 3944 C CA . ARG A 1 487 ? 71.784 -7.826 -13.349 1.00 36.44 487 ARG A CA 1
ATOM 3945 C C . ARG A 1 487 ? 71.399 -9.310 -13.203 1.00 36.44 487 ARG A C 1
ATOM 3947 O O . ARG A 1 487 ? 70.959 -9.690 -12.119 1.00 36.44 487 ARG A O 1
ATOM 3954 N N . PRO A 1 488 ? 71.588 -10.166 -14.232 1.00 54.84 488 PRO A N 1
ATOM 3955 C CA . PRO A 1 488 ? 72.267 -9.966 -15.528 1.00 54.84 488 PRO A CA 1
ATOM 3956 C C . PRO A 1 488 ? 71.361 -9.537 -16.678 1.00 54.84 488 PRO A C 1
ATOM 3958 O O . PRO A 1 488 ? 70.228 -10.057 -16.772 1.00 54.84 488 PRO A O 1
#